Protein AF-0000000084498605 (afdb_homodimer)

Organism: NCBI:txid312540

Sequence (644 aa):
MLLEIKNLKVSYKTVNGKTTVLNNFELNMDRGDSIAIVGESGSGKSTLGGAIARLLPPSGEESGEIILNDQNLLSLTEEQMTKIRGTEVFMIFQNPLNSLNPVKTVGFQLSEAAQIKAQRNGTSVAPEEINKIVVDALKSVRLPDPDQIVKRYPHELSGGQVQRVVIAMALILRPKLLIADEPTTALDVTIQAQVINLLKALNKEYGMGIIFITHDLSLAYVISKKIIVMYAGTIMELNESSDLIKHPDHPYTIGLLKSVPTDYKTNTRLFYIKGSPPSFFNLPKGCRYSPRCDKAFGKCHEFEPSLIDVSNGHKVRCWLFEMLLEIKNLKVSYKTVNGKTTVLNNFELNMDRGDSIAIVGESGSGKSTLGGAIARLLPPSGEESGEIILNDQNLLSLTEEQMTKIRGTEVFMIFQNPLNSLNPVKTVGFQLSEAAQIKAQRNGTSVAPEEINKIVVDALKSVRLPDPDQIVKRYPHELSGGQVQRVVIAMALILRPKLLIADEPTTALDVTIQAQVINLLKALNKEYGMGIIFITHDLSLAYVISKKIIVMYAGTIMELNESSDLIKHPDHPYTIGLLKSVPTDYKTNTRLFYIKGSPPSFFNLPKGCRYSPRCDKAFGKCHEFEPSLIDVSNGHKVRCWLFE

InterPro domains:
  IPR003439 ABC transporter-like, ATP-binding domain [PF00005] (22-185)
  IPR003439 ABC transporter-like, ATP-binding domain [PS50893] (3-257)
  IPR003593 AAA+ ATPase domain [SM00382] (31-234)
  IPR013563 Oligopeptide/dipeptide ABC transporter, C-terminal [PF08352] (236-300)
  IPR013563 Oligopeptide/dipeptide ABC transporter, C-terminal [TIGR01727] (235-320)
  IPR027417 P-loop containing nucleoside triphosphate hydrolase [G3DSA:3.40.50.300] (1-322)
  IPR027417 P-loop containing nucleoside triphosphate hydrolase [SSF52540] (2-254)
  IPR050388 ABC Transporter, Nickel and Peptide Import [PTHR43297] (2-320)

Structure (mmCIF, N/CA/C/O backbone):
data_AF-0000000084498605-model_v1
#
loop_
_entity.id
_entity.type
_entity.pdbx_description
1 polymer 'Peptide ABC transporter ATP-binding protein'
#
loop_
_atom_site.group_PDB
_atom_site.id
_atom_site.type_symbol
_atom_site.label_atom_id
_atom_site.label_alt_id
_atom_site.label_comp_id
_atom_site.label_asym_id
_atom_site.label_entity_id
_atom_site.label_seq_id
_atom_site.pdbx_PDB_ins_code
_atom_site.Cartn_x
_atom_site.Cartn_y
_atom_site.Cartn_z
_atom_site.occupancy
_atom_site.B_iso_or_equiv
_atom_site.auth_seq_id
_atom_site.auth_comp_id
_atom_site.auth_asym_id
_atom_site.auth_atom_id
_atom_site.pdbx_PDB_model_num
ATOM 1 N N . MET A 1 1 ? -3.809 31.984 9.219 1 91.94 1 MET A N 1
ATOM 2 C CA . MET A 1 1 ? -2.73 31.031 9.008 1 91.94 1 MET A CA 1
ATOM 3 C C . MET A 1 1 ? -2.773 29.922 10.062 1 91.94 1 MET A C 1
ATOM 5 O O . MET A 1 1 ? -2.938 30.203 11.258 1 91.94 1 MET A O 1
ATOM 9 N N . LEU A 1 2 ? -2.816 28.75 9.594 1 96.88 2 LEU A N 1
ATOM 10 C CA . LEU A 1 2 ? -2.9 27.609 10.492 1 96.88 2 LEU A CA 1
ATOM 11 C C . LEU A 1 2 ? -1.51 27.125 10.891 1 96.88 2 LEU A C 1
ATOM 13 O O . LEU A 1 2 ? -1.197 27.016 12.078 1 96.88 2 LEU A O 1
ATOM 17 N N . LEU A 1 3 ? -0.644 26.906 9.953 1 98.12 3 LEU A N 1
ATOM 18 C CA . LEU A 1 3 ? 0.695 26.359 10.156 1 98.12 3 LEU A CA 1
ATOM 19 C C . LEU A 1 3 ? 1.732 27.172 9.383 1 98.12 3 LEU A C 1
ATOM 21 O O . LEU A 1 3 ? 1.519 27.5 8.219 1 98.12 3 LEU A O 1
ATOM 25 N N . GLU A 1 4 ? 2.721 27.516 10.078 1 98.25 4 GLU A N 1
ATOM 26 C CA . GLU A 1 4 ? 3.861 28.188 9.445 1 98.25 4 GLU A CA 1
ATOM 27 C C . GLU A 1 4 ? 5.176 27.531 9.883 1 98.25 4 GLU A C 1
ATOM 29 O O . GLU A 1 4 ? 5.492 27.5 11.07 1 98.25 4 GLU A O 1
ATOM 34 N N . ILE A 1 5 ? 5.898 27 8.93 1 97.88 5 ILE A N 1
ATOM 35 C CA . ILE A 1 5 ? 7.207 26.422 9.172 1 97.88 5 ILE A CA 1
ATOM 36 C C . ILE A 1 5 ? 8.297 27.312 8.594 1 97.88 5 ILE A C 1
ATOM 38 O O . ILE A 1 5 ? 8.273 27.641 7.406 1 97.88 5 ILE A O 1
ATOM 42 N N . LYS A 1 6 ? 9.18 27.719 9.484 1 97.06 6 LYS A N 1
ATOM 43 C CA . LYS A 1 6 ? 10.25 28.625 9.086 1 97.06 6 LYS A CA 1
ATOM 44 C C . LYS A 1 6 ? 11.625 28.016 9.352 1 97.06 6 LYS A C 1
ATOM 46 O O . LYS A 1 6 ? 11.953 27.703 10.5 1 97.06 6 LYS A O 1
ATOM 51 N N . ASN A 1 7 ? 12.398 27.875 8.305 1 95.81 7 ASN A N 1
ATOM 52 C CA . ASN A 1 7 ? 13.781 27.438 8.398 1 95.81 7 ASN A CA 1
ATOM 53 C C . ASN A 1 7 ? 13.914 26.172 9.25 1 95.81 7 ASN A C 1
ATOM 55 O O . ASN A 1 7 ? 14.742 26.109 10.164 1 95.81 7 ASN A O 1
ATOM 59 N N . LEU A 1 8 ? 13.055 25.266 9.016 1 97.06 8 LEU A N 1
ATOM 60 C CA . LEU A 1 8 ? 13.078 24.031 9.805 1 97.06 8 LEU A CA 1
ATOM 61 C C . LEU A 1 8 ? 14.258 23.156 9.398 1 97.06 8 LEU A C 1
ATOM 63 O O . LEU A 1 8 ? 14.445 22.875 8.219 1 97.06 8 LEU A O 1
ATOM 67 N N . LYS A 1 9 ? 15.023 22.828 10.344 1 96.5 9 LYS A N 1
ATOM 68 C CA . LYS A 1 9 ? 16.109 21.875 10.188 1 96.5 9 LYS A CA 1
ATOM 69 C C . LYS A 1 9 ? 15.938 20.672 11.117 1 96.5 9 LYS A C 1
ATOM 71 O O . LYS A 1 9 ? 15.586 20.844 12.289 1 96.5 9 LYS A O 1
ATOM 76 N N . VAL A 1 10 ? 15.992 19.5 10.578 1 97.12 10 VAL A N 1
ATOM 77 C CA . VAL A 1 10 ? 15.922 18.281 11.367 1 97.12 10 VAL A CA 1
ATOM 78 C C . VAL A 1 10 ? 17.125 17.391 11.062 1 97.12 10 VAL A C 1
ATOM 80 O O . VAL A 1 10 ? 17.406 17.094 9.906 1 97.12 10 VAL A O 1
ATOM 83 N N . SER A 1 11 ? 17.812 17.047 12.102 1 95.81 11 SER A N 1
ATOM 84 C CA . SER A 1 11 ? 18.984 16.172 11.977 1 95.81 11 SER A CA 1
ATOM 85 C C . SER A 1 11 ? 18.906 15 12.953 1 95.81 11 SER A C 1
ATOM 87 O O . SER A 1 11 ? 18.188 15.07 13.961 1 95.81 11 SER A O 1
ATOM 89 N N . TYR A 1 12 ? 19.531 13.961 12.602 1 93.75 12 TYR A N 1
ATOM 90 C CA . TYR A 1 12 ? 19.609 12.789 13.469 1 93.75 12 TYR A CA 1
ATOM 91 C C . TYR A 1 12 ? 21.047 12.484 13.836 1 93.75 12 TYR A C 1
ATOM 93 O O . TYR A 1 12 ? 21.953 12.586 13 1 93.75 12 TYR A O 1
ATOM 101 N N . LYS A 1 13 ? 21.266 12.172 15.016 1 91.44 13 LYS A N 1
ATOM 102 C CA . LYS A 1 13 ? 22.562 11.695 15.461 1 91.44 13 LYS A CA 1
ATOM 103 C C . LYS A 1 13 ? 22.75 10.211 15.141 1 91.44 13 LYS A C 1
ATOM 105 O O . LYS A 1 13 ? 21.891 9.391 15.492 1 91.44 13 LYS A O 1
ATOM 110 N N . THR A 1 14 ? 23.734 9.898 14.398 1 84.5 14 THR A N 1
ATOM 111 C CA . THR A 1 14 ? 24.047 8.516 14.062 1 84.5 14 THR A CA 1
ATOM 112 C C . THR A 1 14 ? 25.469 8.164 14.461 1 84.5 14 THR A C 1
ATOM 114 O O . THR A 1 14 ? 26.219 9.023 14.93 1 84.5 14 THR A O 1
ATOM 117 N N . VAL A 1 15 ? 25.844 6.836 14.359 1 80.31 15 VAL A N 1
ATOM 118 C CA . VAL A 1 15 ? 27.188 6.371 14.68 1 80.31 15 VAL A CA 1
ATOM 119 C C . VAL A 1 15 ? 28.203 7.039 13.742 1 80.31 15 VAL A C 1
ATOM 121 O O . VAL A 1 15 ? 29.344 7.285 14.133 1 80.31 15 VAL A O 1
ATOM 124 N N . ASN A 1 16 ? 27.734 7.363 12.586 1 81.06 16 ASN A N 1
ATOM 125 C CA . ASN A 1 16 ? 28.609 7.957 11.578 1 81.06 16 ASN A CA 1
ATOM 126 C C . ASN A 1 16 ? 28.578 9.477 11.633 1 81.06 16 ASN A C 1
ATOM 128 O O . ASN A 1 16 ? 29.156 10.148 10.773 1 81.06 16 ASN A O 1
ATOM 132 N N . GLY A 1 17 ? 27.781 9.977 12.633 1 84.5 17 GLY A N 1
ATOM 133 C CA . GLY A 1 17 ? 27.688 11.422 12.773 1 84.5 17 GLY A CA 1
ATOM 134 C C . GLY A 1 17 ? 26.281 11.953 12.609 1 84.5 17 GLY A C 1
ATOM 135 O O . GLY A 1 17 ? 25.312 11.188 12.672 1 84.5 17 GLY A O 1
ATOM 136 N N . LYS A 1 18 ? 26.281 13.273 12.508 1 89.31 18 LYS A N 1
ATOM 137 C CA . LYS A 1 18 ? 25 13.953 12.383 1 89.31 18 LYS A CA 1
ATOM 138 C C . LYS A 1 18 ? 24.562 14.055 10.922 1 89.31 18 LYS A C 1
ATOM 140 O O . LYS A 1 18 ? 25.375 14.383 10.047 1 89.31 18 LYS A O 1
ATOM 145 N N . THR A 1 19 ? 23.391 13.617 10.648 1 91.06 19 THR A N 1
ATOM 146 C CA . THR A 1 19 ? 22.844 13.68 9.297 1 91.06 19 THR A CA 1
ATOM 147 C C . THR A 1 19 ? 21.609 14.586 9.258 1 91.06 19 THR A C 1
ATOM 149 O O . THR A 1 19 ? 20.656 14.367 10 1 91.06 19 THR A O 1
ATOM 152 N N . THR A 1 20 ? 21.656 15.523 8.367 1 93.38 20 THR A N 1
ATOM 153 C CA . THR A 1 20 ? 20.547 16.453 8.242 1 93.38 20 THR A CA 1
ATOM 154 C C . THR A 1 20 ? 19.531 15.977 7.199 1 93.38 20 THR A C 1
ATOM 156 O O . THR A 1 20 ? 19.875 15.805 6.027 1 93.38 20 THR A O 1
ATOM 159 N N . VAL A 1 21 ? 18.344 15.75 7.625 1 94.56 21 VAL A N 1
ATOM 160 C CA . VAL A 1 21 ? 17.297 15.203 6.75 1 94.56 21 VAL A CA 1
ATOM 161 C C . VAL A 1 21 ? 16.484 16.344 6.156 1 94.56 21 VAL A C 1
ATOM 163 O O . VAL A 1 21 ? 16.141 16.328 4.969 1 94.56 21 VAL A O 1
ATOM 166 N N . LEU A 1 22 ? 16.125 17.266 6.965 1 96 22 LEU A N 1
ATOM 167 C CA . LEU A 1 22 ? 15.461 18.484 6.516 1 96 22 LEU A CA 1
ATOM 168 C C . LEU A 1 22 ? 16.344 19.703 6.734 1 96 22 LEU A C 1
ATOM 170 O O . LEU A 1 22 ? 16.875 19.906 7.832 1 96 22 LEU A O 1
ATOM 174 N N . ASN A 1 23 ? 16.5 20.438 5.66 1 92.12 23 ASN A N 1
ATOM 175 C CA . ASN A 1 23 ? 17.344 21.625 5.734 1 92.12 23 ASN A CA 1
ATOM 176 C C . ASN A 1 23 ? 16.625 22.859 5.199 1 92.12 23 ASN A C 1
ATOM 178 O O . ASN A 1 23 ? 16.391 22.984 3.996 1 92.12 23 ASN A O 1
ATOM 182 N N . ASN A 1 24 ? 16.281 23.781 6.125 1 92.19 24 ASN A N 1
ATOM 183 C CA . ASN A 1 24 ? 15.609 25.047 5.82 1 92.19 24 ASN A CA 1
ATOM 184 C C . ASN A 1 24 ? 14.273 24.812 5.121 1 92.19 24 ASN A C 1
ATOM 186 O O . ASN A 1 24 ? 14.016 25.375 4.059 1 92.19 24 ASN A O 1
ATOM 190 N N . PHE A 1 25 ? 13.578 23.906 5.699 1 95.56 25 PHE A N 1
ATOM 191 C CA . PHE A 1 25 ? 12.266 23.578 5.156 1 95.56 25 PHE A CA 1
ATOM 192 C C . PHE A 1 25 ? 11.242 24.656 5.539 1 95.56 25 PHE A C 1
ATOM 194 O O . PHE A 1 25 ? 11.203 25.094 6.688 1 95.56 25 PHE A O 1
ATOM 201 N N . GLU A 1 26 ? 10.453 25.109 4.531 1 95.56 26 GLU A N 1
ATOM 202 C CA . GLU A 1 26 ? 9.438 26.125 4.742 1 95.56 26 GLU A CA 1
ATOM 203 C C . GLU A 1 26 ? 8.078 25.688 4.203 1 95.56 26 GLU A C 1
ATOM 205 O O . GLU A 1 26 ? 8.008 25.031 3.162 1 95.56 26 GLU A O 1
ATOM 210 N N . LEU A 1 27 ? 7.082 26 4.961 1 95.44 27 LEU A N 1
ATOM 211 C CA . LEU A 1 27 ? 5.723 25.656 4.547 1 95.44 27 LEU A CA 1
ATOM 212 C C . LEU A 1 27 ? 4.703 26.547 5.25 1 95.44 27 LEU A C 1
ATOM 214 O O . LEU A 1 27 ? 4.828 26.812 6.445 1 95.44 27 LEU A O 1
ATOM 218 N N . ASN A 1 28 ? 3.756 27.031 4.516 1 95.62 28 ASN A N 1
ATOM 219 C CA . ASN A 1 28 ? 2.617 27.766 5.059 1 95.62 28 ASN A CA 1
ATOM 220 C C . ASN A 1 28 ? 1.295 27.094 4.699 1 95.62 28 ASN A C 1
ATOM 222 O O . ASN A 1 28 ? 1.126 26.609 3.578 1 95.62 28 ASN A O 1
ATOM 226 N N . MET A 1 29 ? 0.506 27 5.645 1 96.75 29 MET A N 1
ATOM 227 C CA . MET A 1 29 ? -0.825 26.438 5.438 1 96.75 29 MET A CA 1
ATOM 228 C C . MET A 1 29 ? -1.884 27.266 6.152 1 96.75 29 MET A C 1
ATOM 230 O O . MET A 1 29 ? -1.697 27.656 7.309 1 96.75 29 MET A O 1
ATOM 234 N N . ASP A 1 30 ? -2.951 27.547 5.441 1 96.75 30 ASP A N 1
ATOM 235 C CA . ASP A 1 30 ? -4.109 28.188 6.062 1 96.75 30 ASP A CA 1
ATOM 236 C C . ASP A 1 30 ? -5.109 27.141 6.559 1 96.75 30 ASP A C 1
ATOM 238 O O . ASP A 1 30 ? -4.969 25.953 6.273 1 96.75 30 ASP A O 1
ATOM 242 N N . ARG A 1 31 ? -6.031 27.688 7.336 1 95.62 31 ARG A N 1
ATOM 243 C CA . ARG A 1 31 ? -7.121 26.812 7.75 1 95.62 31 ARG A CA 1
ATOM 244 C C . ARG A 1 31 ? -7.871 26.25 6.539 1 95.62 31 ARG A C 1
ATOM 246 O O . ARG A 1 31 ? -8.117 26.984 5.57 1 95.62 31 ARG A O 1
ATOM 253 N N . GLY A 1 32 ? -8.094 24.953 6.59 1 95.94 32 GLY A N 1
ATOM 254 C CA . GLY A 1 32 ? -8.844 24.328 5.512 1 95.94 32 GLY A CA 1
ATOM 255 C C . GLY A 1 32 ? -7.969 23.906 4.344 1 95.94 32 GLY A C 1
ATOM 256 O O . GLY A 1 32 ? -8.453 23.312 3.383 1 95.94 32 GLY A O 1
ATOM 257 N N . ASP A 1 33 ? -6.711 24.203 4.434 1 97.06 33 ASP A N 1
ATOM 258 C CA . ASP A 1 33 ? -5.809 23.75 3.381 1 97.06 33 ASP A CA 1
ATOM 259 C C . ASP A 1 33 ? -5.598 22.234 3.447 1 97.06 33 ASP A C 1
ATOM 261 O O . ASP A 1 33 ? -5.617 21.641 4.531 1 97.06 33 ASP A O 1
ATOM 265 N N . SER A 1 34 ? -5.492 21.656 2.332 1 97.31 34 SER A N 1
ATOM 266 C CA . SER A 1 34 ? -5.047 20.266 2.195 1 97.31 34 SER A CA 1
ATOM 267 C C . SER A 1 34 ? -3.834 20.172 1.275 1 97.31 34 SER A C 1
ATOM 269 O O . SER A 1 34 ? -3.906 20.531 0.101 1 97.31 34 SER A O 1
ATOM 271 N N . ILE A 1 35 ? -2.746 19.703 1.853 1 98.06 35 ILE A N 1
ATOM 272 C CA . ILE A 1 35 ? -1.496 19.594 1.109 1 98.06 35 ILE A CA 1
ATOM 273 C C . ILE A 1 35 ? -1.008 18.156 1.12 1 98.06 35 ILE A C 1
ATOM 275 O O . ILE A 1 35 ? -0.938 17.516 2.178 1 98.06 35 ILE A O 1
ATOM 279 N N . ALA A 1 36 ? -0.77 17.641 -0.052 1 98.06 36 ALA A N 1
ATOM 280 C CA . ALA A 1 36 ? -0.153 16.312 -0.143 1 98.06 36 ALA A CA 1
ATOM 281 C C . ALA A 1 36 ? 1.358 16.422 -0.315 1 98.06 36 ALA A C 1
ATOM 283 O O . ALA A 1 36 ? 1.847 17.312 -1.015 1 98.06 36 ALA A O 1
ATOM 284 N N . ILE A 1 37 ? 2.029 15.602 0.354 1 98.12 37 ILE A N 1
ATOM 285 C CA . ILE A 1 37 ? 3.477 15.484 0.211 1 98.12 37 ILE A CA 1
ATOM 286 C C . ILE A 1 37 ? 3.828 14.133 -0.404 1 98.12 37 ILE A C 1
ATOM 288 O O . ILE A 1 37 ? 3.494 13.078 0.155 1 98.12 37 ILE A O 1
ATOM 292 N N . VAL A 1 38 ? 4.465 14.172 -1.561 1 97.12 38 VAL A N 1
ATOM 293 C CA . VAL A 1 38 ? 4.809 12.945 -2.275 1 97.12 38 VAL A CA 1
ATOM 294 C C . VAL A 1 38 ? 6.316 12.883 -2.51 1 97.12 38 VAL A C 1
ATOM 296 O O . VAL A 1 38 ? 6.996 13.914 -2.482 1 97.12 38 VAL A O 1
ATOM 299 N N . GLY A 1 39 ? 6.801 11.688 -2.725 1 94.25 39 GLY A N 1
ATOM 300 C CA . GLY A 1 39 ? 8.211 11.422 -2.957 1 94.25 39 GLY A CA 1
ATOM 301 C C . GLY A 1 39 ? 8.602 9.984 -2.66 1 94.25 39 GLY A C 1
ATOM 302 O O . GLY A 1 39 ? 7.824 9.234 -2.064 1 94.25 39 GLY A O 1
ATOM 303 N N . GLU A 1 40 ? 9.773 9.648 -3.049 1 91.06 40 GLU A N 1
ATOM 304 C CA . GLU A 1 40 ? 10.273 8.297 -2.807 1 91.06 40 GLU A CA 1
ATOM 305 C C . GLU A 1 40 ? 10.539 8.07 -1.321 1 91.06 40 GLU A C 1
ATOM 307 O O . GLU A 1 40 ? 10.594 9.016 -0.54 1 91.06 40 GLU A O 1
ATOM 312 N N . SER A 1 41 ? 10.594 6.816 -0.994 1 87.44 41 SER A N 1
ATOM 313 C CA . SER A 1 41 ? 10.938 6.48 0.384 1 87.44 41 SER A CA 1
ATOM 314 C C . SER A 1 41 ? 12.281 7.09 0.784 1 87.44 41 SER A C 1
ATOM 316 O O . SER A 1 41 ? 13.227 7.082 -0.001 1 87.44 41 SER A O 1
ATOM 318 N N . GLY A 1 42 ? 12.328 7.645 1.929 1 86.12 42 GLY A N 1
ATOM 319 C CA . GLY A 1 42 ? 13.562 8.25 2.412 1 86.12 42 GLY A CA 1
ATOM 320 C C . GLY A 1 42 ? 13.695 9.711 2.037 1 86.12 42 GLY A C 1
ATOM 321 O O . GLY A 1 42 ? 14.75 10.32 2.246 1 86.12 42 GLY A O 1
ATOM 322 N N . SER A 1 43 ? 12.648 10.266 1.545 1 92.38 43 SER A N 1
ATOM 323 C CA . SER A 1 43 ? 12.742 11.648 1.09 1 92.38 43 SER A CA 1
ATOM 324 C C . SER A 1 43 ? 12.539 12.625 2.242 1 92.38 43 SER A C 1
ATOM 326 O O . SER A 1 43 ? 12.688 13.836 2.07 1 92.38 43 SER A O 1
ATOM 328 N N . GLY A 1 44 ? 12.148 12.172 3.398 1 93.75 44 GLY A N 1
ATOM 329 C CA . GLY A 1 44 ? 12.031 13.031 4.566 1 93.75 44 GLY A CA 1
ATOM 330 C C . GLY A 1 44 ? 10.594 13.344 4.934 1 93.75 44 GLY A C 1
ATOM 331 O O . GLY A 1 44 ? 10.336 14.109 5.867 1 93.75 44 GLY A O 1
ATOM 332 N N . LYS A 1 45 ? 9.641 12.75 4.273 1 95.62 45 LYS A N 1
ATOM 333 C CA . LYS A 1 45 ? 8.227 13.062 4.457 1 95.62 45 LYS A CA 1
ATOM 334 C C . LYS A 1 45 ? 7.781 12.758 5.883 1 95.62 45 LYS A C 1
ATOM 336 O O . LYS A 1 45 ? 7.16 13.594 6.539 1 95.62 45 LYS A O 1
ATOM 341 N N . SER A 1 46 ? 8.125 11.539 6.367 1 94.25 46 SER A N 1
ATOM 342 C CA . SER A 1 46 ? 7.73 11.141 7.715 1 94.25 46 SER A CA 1
ATOM 343 C C . SER A 1 46 ? 8.438 11.977 8.773 1 94.25 46 SER A C 1
ATOM 345 O O . SER A 1 46 ? 7.859 12.273 9.82 1 94.25 46 SER A O 1
ATOM 347 N N . THR A 1 47 ? 9.688 12.336 8.484 1 95.88 47 THR A N 1
ATOM 348 C CA . THR A 1 47 ? 10.438 13.203 9.383 1 95.88 47 THR A CA 1
ATOM 349 C C . THR A 1 47 ? 9.727 14.539 9.562 1 95.88 47 THR A C 1
ATOM 351 O O . THR A 1 47 ? 9.625 15.055 10.68 1 95.88 47 THR A O 1
ATOM 354 N N . LEU A 1 48 ? 9.227 15.055 8.453 1 97 48 LEU A N 1
ATOM 355 C CA . LEU A 1 48 ? 8.492 16.312 8.516 1 97 48 LEU A CA 1
ATOM 356 C C . LEU A 1 48 ? 7.262 16.172 9.406 1 97 48 LEU A C 1
ATOM 358 O O . LEU A 1 48 ? 7.043 17 10.289 1 97 48 LEU A O 1
ATOM 362 N N . GLY A 1 49 ? 6.453 15.156 9.188 1 96.44 49 GLY A N 1
ATOM 363 C CA . GLY A 1 49 ? 5.293 14.922 10.039 1 96.44 49 GLY A CA 1
ATOM 364 C C . GLY A 1 49 ? 5.641 14.781 11.508 1 96.44 49 GLY A C 1
ATOM 365 O O . GLY A 1 49 ? 5.008 15.406 12.359 1 96.44 49 GLY A O 1
ATOM 366 N N . GLY A 1 50 ? 6.656 14.031 11.766 1 96.38 50 GLY A N 1
ATOM 367 C CA . GLY A 1 50 ? 7.117 13.852 13.133 1 96.38 50 GLY A CA 1
ATOM 368 C C . GLY A 1 50 ? 7.578 15.141 13.781 1 96.38 50 GLY A C 1
ATOM 369 O O . GLY A 1 50 ? 7.352 15.359 14.977 1 96.38 50 GLY A O 1
ATOM 370 N N . ALA A 1 51 ? 8.234 15.953 13.008 1 97.25 51 ALA A N 1
ATOM 371 C CA . ALA A 1 51 ? 8.719 17.234 13.523 1 97.25 51 ALA A CA 1
ATOM 372 C C . ALA A 1 51 ? 7.551 18.125 13.93 1 97.25 51 ALA A C 1
ATOM 374 O O . ALA A 1 51 ? 7.566 18.734 15.008 1 97.25 51 ALA A O 1
ATOM 375 N N . ILE A 1 52 ? 6.547 18.156 13.062 1 97.31 52 ILE A N 1
ATOM 376 C CA . ILE A 1 52 ? 5.391 19.016 13.32 1 97.31 52 ILE A CA 1
ATOM 377 C C . ILE A 1 52 ? 4.672 18.547 14.586 1 97.31 52 ILE A C 1
ATOM 379 O O . ILE A 1 52 ? 4.305 19.359 15.438 1 97.31 52 ILE A O 1
ATOM 383 N N . ALA A 1 53 ? 4.527 17.25 14.734 1 96.44 53 ALA A N 1
ATOM 384 C CA . ALA A 1 53 ? 3.816 16.688 15.883 1 96.44 53 ALA A CA 1
ATOM 385 C C . ALA A 1 53 ? 4.727 16.594 17.109 1 96.44 53 ALA A C 1
ATOM 387 O O . ALA A 1 53 ? 4.277 16.234 18.188 1 96.44 53 ALA A O 1
ATOM 388 N N . ARG A 1 54 ? 6.012 16.938 16.969 1 96.38 54 ARG A N 1
ATOM 389 C CA . ARG A 1 54 ? 7.008 16.812 18.031 1 96.38 54 ARG A CA 1
ATOM 390 C C . ARG A 1 54 ? 7.094 15.391 18.547 1 96.38 54 ARG A C 1
ATOM 392 O O . ARG A 1 54 ? 7.027 15.156 19.766 1 96.38 54 ARG A O 1
ATOM 399 N N . LEU A 1 55 ? 7.199 14.445 17.562 1 94.5 55 LEU A N 1
ATOM 400 C CA . LEU A 1 55 ? 7.277 13.031 17.906 1 94.5 55 LEU A CA 1
ATOM 401 C C . LEU A 1 55 ? 8.477 12.375 17.234 1 94.5 55 LEU A C 1
ATOM 403 O O . LEU A 1 55 ? 8.406 11.203 16.844 1 94.5 55 LEU A O 1
ATOM 407 N N . LEU A 1 56 ? 9.508 13.094 17.031 1 93.5 56 LEU A N 1
ATOM 408 C CA . LEU A 1 56 ? 10.75 12.531 16.5 1 93.5 56 LEU A CA 1
ATOM 409 C C . LEU A 1 56 ? 11.414 11.617 17.531 1 93.5 56 LEU A C 1
ATOM 411 O O . LEU A 1 56 ? 11.242 11.805 18.734 1 93.5 56 LEU A O 1
ATOM 415 N N . PRO A 1 57 ? 12.141 10.711 17.031 1 91.12 57 PRO A N 1
ATOM 416 C CA . PRO A 1 57 ? 12.898 9.898 17.984 1 91.12 57 PRO A CA 1
ATOM 417 C C . PRO A 1 57 ? 13.93 10.711 18.766 1 91.12 57 PRO A C 1
ATOM 419 O O . PRO A 1 57 ? 14.258 11.836 18.391 1 91.12 57 PRO A O 1
ATOM 422 N N . PRO A 1 58 ? 14.406 10.102 19.812 1 90.38 58 PRO A N 1
ATOM 423 C CA . PRO A 1 58 ? 15.352 10.82 20.672 1 90.38 58 PRO A CA 1
ATOM 424 C C . PRO A 1 58 ? 16.594 11.281 19.922 1 90.38 58 PRO A C 1
ATOM 426 O O . PRO A 1 58 ? 17.234 12.258 20.328 1 90.38 58 PRO A O 1
ATOM 429 N N . SER A 1 59 ? 16.953 10.641 18.906 1 91.5 59 SER A N 1
ATOM 430 C CA . SER A 1 59 ? 18.141 11.008 18.141 1 91.5 59 SER A CA 1
ATOM 431 C C . SER A 1 59 ? 17.891 12.234 17.266 1 91.5 59 SER A C 1
ATOM 433 O O . SER A 1 59 ? 18.828 12.828 16.719 1 91.5 59 SER A O 1
ATOM 435 N N . GLY A 1 60 ? 16.688 12.578 17.188 1 93.81 60 GLY A N 1
ATOM 436 C CA . GLY A 1 60 ? 16.328 13.688 16.328 1 93.81 60 GLY A CA 1
ATOM 437 C C . GLY A 1 60 ? 16.5 15.047 16.984 1 93.81 60 GLY A C 1
ATOM 438 O O . GLY A 1 60 ? 16.219 15.195 18.188 1 93.81 60 GLY A O 1
ATOM 439 N N . GLU A 1 61 ? 17.047 15.961 16.219 1 94.12 61 GLU A N 1
ATOM 440 C CA . GLU A 1 61 ? 17.203 17.344 16.625 1 94.12 61 GLU A CA 1
ATOM 441 C C . GLU A 1 61 ? 16.516 18.297 15.648 1 94.12 61 GLU A C 1
ATOM 443 O O . GLU A 1 61 ? 16.641 18.141 14.438 1 94.12 61 GLU A O 1
ATOM 448 N N . GLU A 1 62 ? 15.805 19.203 16.266 1 95.31 62 GLU A N 1
ATOM 449 C CA . GLU A 1 62 ? 15.062 20.156 15.453 1 95.31 62 GLU A CA 1
ATOM 450 C C . GLU A 1 62 ? 15.508 21.578 15.742 1 95.31 62 GLU A C 1
ATOM 452 O O . GLU A 1 62 ? 15.828 21.922 16.875 1 95.31 62 GLU A O 1
ATOM 457 N N . SER A 1 63 ? 15.57 22.359 14.734 1 96 63 SER A N 1
ATOM 458 C CA . SER A 1 63 ? 15.75 23.797 14.867 1 96 63 SER A CA 1
ATOM 459 C C . SER A 1 63 ? 14.875 24.562 13.875 1 96 63 SER A C 1
ATOM 461 O O . SER A 1 63 ? 14.297 23.969 12.969 1 96 63 SER A O 1
ATOM 463 N N . GLY A 1 64 ? 14.742 25.875 14.055 1 97.38 64 GLY A N 1
ATOM 464 C CA . GLY A 1 64 ? 13.789 26.688 13.32 1 97.38 64 GLY A CA 1
ATOM 465 C C . GLY A 1 64 ? 12.5 26.938 14.086 1 97.38 64 GLY A C 1
ATOM 466 O O . GLY A 1 64 ? 12.523 27.094 15.305 1 97.38 64 GLY A O 1
ATOM 467 N N . GLU A 1 65 ? 11.398 27.109 13.273 1 98.06 65 GLU A N 1
ATOM 468 C CA . GLU A 1 65 ? 10.117 27.359 13.93 1 98.06 65 GLU A CA 1
ATOM 469 C C . GLU A 1 65 ? 8.992 26.578 13.258 1 98.06 65 GLU A C 1
ATOM 471 O O . GLU A 1 65 ? 8.969 26.438 12.031 1 98.06 65 GLU A O 1
ATOM 476 N N . ILE A 1 66 ? 8.227 26.031 14.047 1 98.31 66 ILE A N 1
ATOM 477 C CA . ILE A 1 66 ? 6.949 25.453 13.633 1 98.31 66 ILE A CA 1
ATOM 478 C C . ILE A 1 66 ? 5.809 26.141 14.391 1 98.31 66 ILE A C 1
ATOM 480 O O . ILE A 1 66 ? 5.562 25.828 15.562 1 98.31 66 ILE A O 1
ATOM 484 N N . ILE A 1 67 ? 5.148 27.016 13.688 1 98.44 67 ILE A N 1
ATOM 485 C CA . ILE A 1 67 ? 4.121 27.828 14.328 1 98.44 67 ILE A CA 1
ATOM 486 C C . ILE A 1 67 ? 2.738 27.297 13.969 1 98.44 67 ILE A C 1
ATOM 488 O O . ILE A 1 67 ? 2.354 27.297 12.797 1 98.44 67 ILE A O 1
ATOM 492 N N . LEU A 1 68 ? 2.062 26.812 14.93 1 97.81 68 LEU A N 1
ATOM 493 C CA . LEU A 1 68 ? 0.686 26.359 14.789 1 97.81 68 LEU A CA 1
ATOM 494 C C . LEU A 1 68 ? -0.267 27.234 15.594 1 97.81 68 LEU A C 1
ATOM 496 O O . LEU A 1 68 ? -0.104 27.391 16.797 1 97.81 68 LEU A O 1
ATOM 500 N N . ASN A 1 69 ? -1.232 27.844 14.945 1 94.81 69 ASN A N 1
ATOM 501 C CA . ASN A 1 69 ? -2.152 28.766 15.609 1 94.81 69 ASN A CA 1
ATOM 502 C C . ASN A 1 69 ? -1.404 29.797 16.438 1 94.81 69 ASN A C 1
ATOM 504 O O . ASN A 1 69 ? -1.688 29.969 17.625 1 94.81 69 ASN A O 1
ATOM 508 N N . ASP A 1 70 ? -0.368 30.328 15.883 1 94.06 70 ASP A N 1
ATOM 509 C CA . ASP A 1 70 ? 0.402 31.453 16.406 1 94.06 70 ASP A CA 1
ATOM 510 C C . ASP A 1 70 ? 1.266 31.016 17.594 1 94.06 70 ASP A C 1
ATOM 512 O O . ASP A 1 70 ? 1.727 31.859 18.375 1 94.06 70 ASP A O 1
ATOM 516 N N . GLN A 1 71 ? 1.407 29.766 17.75 1 96 71 GLN A N 1
ATOM 517 C CA . GLN A 1 71 ? 2.285 29.25 18.797 1 96 71 GLN A CA 1
ATOM 518 C C . GLN A 1 71 ? 3.422 28.422 18.203 1 96 71 GLN A C 1
ATOM 520 O O . GLN A 1 71 ? 3.184 27.516 17.391 1 96 71 GLN A O 1
ATOM 525 N N . ASN A 1 72 ? 4.602 28.766 18.625 1 97.81 72 ASN A N 1
ATOM 526 C CA . ASN A 1 72 ? 5.754 27.984 18.172 1 97.81 72 ASN A CA 1
ATOM 527 C C . ASN A 1 72 ? 5.859 26.656 18.922 1 97.81 72 ASN A C 1
ATOM 529 O O . ASN A 1 72 ? 6.195 26.625 20.109 1 97.81 72 ASN A O 1
ATOM 533 N N . LEU A 1 73 ? 5.684 25.562 18.25 1 97.75 73 LEU A N 1
ATOM 534 C CA . LEU A 1 73 ? 5.621 24.234 18.844 1 97.75 73 LEU A CA 1
ATOM 535 C C . LEU A 1 73 ? 6.977 23.828 19.406 1 97.75 73 LEU A C 1
ATOM 537 O O . LEU A 1 73 ? 7.043 23.094 20.406 1 97.75 73 LEU A O 1
ATOM 541 N N . LEU A 1 74 ? 8.023 24.281 18.781 1 96.81 74 LEU A N 1
ATOM 542 C CA . LEU A 1 74 ? 9.359 23.844 19.188 1 96.81 74 LEU A CA 1
ATOM 543 C C . LEU A 1 74 ? 9.75 24.484 20.516 1 96.81 74 LEU A C 1
ATOM 545 O O . LEU A 1 74 ? 10.695 24.031 21.172 1 96.81 74 LEU A O 1
ATOM 549 N N . SER A 1 75 ? 9.055 25.531 20.922 1 96.31 75 SER A N 1
ATOM 550 C CA . SER A 1 75 ? 9.359 26.234 22.156 1 96.31 75 SER A CA 1
ATOM 551 C C . SER A 1 75 ? 8.539 25.703 23.328 1 96.31 75 SER A C 1
ATOM 553 O O . SER A 1 75 ? 8.766 26.078 24.484 1 96.31 75 SER A O 1
ATOM 555 N N . LEU A 1 76 ? 7.645 24.859 23.031 1 96.44 76 LEU A N 1
ATOM 556 C CA . LEU A 1 76 ? 6.723 24.391 24.062 1 96.44 76 LEU A CA 1
ATOM 557 C C . LEU A 1 76 ? 7.355 23.266 24.891 1 96.44 76 LEU A C 1
ATOM 559 O O . LEU A 1 76 ? 8.133 22.469 24.359 1 96.44 76 LEU A O 1
ATOM 563 N N . THR A 1 77 ? 6.945 23.219 26.172 1 96.62 77 THR A N 1
ATOM 564 C CA . THR A 1 77 ? 7.285 22.078 27.016 1 96.62 77 THR A CA 1
ATOM 565 C C . THR A 1 77 ? 6.441 20.859 26.641 1 96.62 77 THR A C 1
ATOM 567 O O . THR A 1 77 ? 5.457 20.984 25.906 1 96.62 77 THR A O 1
ATOM 570 N N . GLU A 1 78 ? 6.871 19.734 27.109 1 96.06 78 GLU A N 1
ATOM 571 C CA . GLU A 1 78 ? 6.109 18.516 26.844 1 96.06 78 GLU A CA 1
ATOM 572 C C . GLU A 1 78 ? 4.695 18.609 27.406 1 96.06 78 GLU A C 1
ATOM 574 O O . GLU A 1 78 ? 3.742 18.125 26.797 1 96.06 78 GLU A O 1
ATOM 579 N N . GLU A 1 79 ? 4.57 19.234 28.516 1 96.31 79 GLU A N 1
ATOM 580 C CA . GLU A 1 79 ? 3.26 19.406 29.125 1 96.31 79 GLU A CA 1
ATOM 581 C C . GLU A 1 79 ? 2.35 20.266 28.234 1 96.31 79 GLU A C 1
ATOM 583 O O . GLU A 1 79 ? 1.177 19.938 28.047 1 96.31 79 GLU A O 1
ATOM 588 N N . GLN A 1 80 ? 2.91 21.297 27.719 1 96 80 GLN A N 1
ATOM 589 C CA . GLN A 1 80 ? 2.156 22.156 26.828 1 96 80 GLN A CA 1
ATOM 590 C C . GLN A 1 80 ? 1.801 21.438 25.531 1 96 80 GLN A C 1
ATOM 592 O O . GLN A 1 80 ? 0.678 21.547 25.031 1 96 80 GLN A O 1
ATOM 597 N N . MET A 1 81 ? 2.768 20.672 25.031 1 96.5 81 MET A N 1
ATOM 598 C CA . MET A 1 81 ? 2.564 19.938 23.781 1 96.5 81 MET A CA 1
ATOM 599 C C . MET A 1 81 ? 1.465 18.891 23.938 1 96.5 81 MET A C 1
ATOM 601 O O . MET A 1 81 ? 0.709 18.641 23 1 96.5 81 MET A O 1
ATOM 605 N N . THR A 1 82 ? 1.35 18.312 25.094 1 95 82 THR A N 1
ATOM 606 C CA . THR A 1 82 ? 0.341 17.297 25.375 1 95 82 THR A CA 1
ATOM 607 C C . THR A 1 82 ? -1.064 17.875 25.234 1 95 82 THR A C 1
ATOM 609 O O . THR A 1 82 ? -1.99 17.188 24.812 1 95 82 THR A O 1
ATOM 612 N N . LYS A 1 83 ? -1.146 19.141 25.516 1 93.94 83 LYS A N 1
ATOM 613 C CA . LYS A 1 83 ? -2.443 19.812 25.453 1 93.94 83 LYS A CA 1
ATOM 614 C C . LYS A 1 83 ? -2.811 20.141 24 1 93.94 83 LYS A C 1
ATOM 616 O O . LYS A 1 83 ? -3.982 20.375 23.688 1 93.94 83 LYS A O 1
ATOM 621 N N . ILE A 1 84 ? -1.795 20.172 23.156 1 94.94 84 ILE A N 1
ATOM 622 C CA . ILE A 1 84 ? -1.967 20.516 21.75 1 94.94 84 ILE A CA 1
ATOM 623 C C . ILE A 1 84 ? -2.219 19.25 20.938 1 94.94 84 ILE A C 1
ATOM 625 O O . ILE A 1 84 ? -3.037 19.266 20.016 1 94.94 84 ILE A O 1
ATOM 629 N N . ARG A 1 85 ? -1.57 18.188 21.297 1 95.88 85 ARG A N 1
ATOM 630 C CA . ARG A 1 85 ? -1.72 16.922 20.578 1 95.88 85 ARG A CA 1
ATOM 631 C C . ARG A 1 85 ? -3.129 16.375 20.75 1 95.88 85 ARG A C 1
ATOM 633 O O . ARG A 1 85 ? -3.711 16.453 21.828 1 95.88 85 ARG A O 1
ATOM 640 N N . GLY A 1 86 ? -3.664 15.914 19.641 1 94.44 86 GLY A N 1
ATOM 641 C CA . GLY A 1 86 ? -5.008 15.359 19.641 1 94.44 86 GLY A CA 1
ATOM 642 C C . GLY A 1 86 ? -6.027 16.266 18.969 1 94.44 86 GLY A C 1
ATOM 643 O O . GLY A 1 86 ? -6.496 15.984 17.875 1 94.44 86 GLY A O 1
ATOM 644 N N . THR A 1 87 ? -6.246 17.484 19.578 1 94.69 87 THR A N 1
ATOM 645 C CA . THR A 1 87 ? -7.32 18.344 19.094 1 94.69 87 THR A CA 1
ATOM 646 C C . THR A 1 87 ? -6.766 19.453 18.203 1 94.69 87 THR A C 1
ATOM 648 O O . THR A 1 87 ? -7.457 19.938 17.312 1 94.69 87 THR A O 1
ATOM 651 N N . GLU A 1 88 ? -5.566 19.922 18.484 1 96.38 88 GLU A N 1
ATOM 652 C CA . GLU A 1 88 ? -4.957 20.922 17.609 1 96.38 88 GLU A CA 1
ATOM 653 C C . GLU A 1 88 ? -4.195 20.25 16.469 1 96.38 88 GLU A C 1
ATOM 655 O O . GLU A 1 88 ? -4.293 20.672 15.312 1 96.38 88 GLU A O 1
ATOM 660 N N . VAL A 1 89 ? -3.404 19.297 16.859 1 97.5 89 VAL A N 1
ATOM 661 C CA . VAL A 1 89 ? -2.67 18.516 15.852 1 97.5 89 VAL A CA 1
ATOM 662 C C . VAL A 1 89 ? -2.777 17.031 16.172 1 97.5 89 VAL A C 1
ATOM 664 O O . VAL A 1 89 ? -2.713 16.625 17.328 1 97.5 89 VAL A O 1
ATOM 667 N N . PHE A 1 90 ? -3.1 16.25 15.188 1 97.06 90 PHE A N 1
ATOM 668 C CA . PHE A 1 90 ? -3.145 14.805 15.305 1 97.06 90 PHE A CA 1
ATOM 669 C C . PHE A 1 90 ? -2.406 14.141 14.148 1 97.06 90 PHE A C 1
ATOM 671 O O . PHE A 1 90 ? -2.533 14.57 13 1 97.06 90 PHE A O 1
ATOM 678 N N . MET A 1 91 ? -1.625 13.125 14.477 1 96.38 91 MET A N 1
ATOM 679 C CA . MET A 1 91 ? -0.837 12.453 13.445 1 96.38 91 MET A CA 1
ATOM 680 C C . MET A 1 91 ? -1.224 10.984 13.336 1 96.38 91 MET A C 1
ATOM 682 O O . MET A 1 91 ? -1.335 10.289 14.352 1 96.38 91 MET A O 1
ATOM 686 N N . ILE A 1 92 ? -1.553 10.594 12.156 1 95.19 92 ILE A N 1
ATOM 687 C CA . ILE A 1 92 ? -1.67 9.18 11.812 1 95.19 92 ILE A CA 1
ATOM 688 C C . ILE A 1 92 ? -0.337 8.672 11.273 1 95.19 92 ILE A C 1
ATOM 690 O O . ILE A 1 92 ? 0.128 9.117 10.219 1 95.19 92 ILE A O 1
ATOM 694 N N . PHE A 1 93 ? 0.21 7.695 11.977 1 92.69 93 PHE A N 1
ATOM 695 C CA . PHE A 1 93 ? 1.524 7.18 11.609 1 92.69 93 PHE A CA 1
ATOM 696 C C . PHE A 1 93 ? 1.408 6.145 10.5 1 92.69 93 PHE A C 1
ATOM 698 O O . PHE A 1 93 ? 0.328 5.598 10.266 1 92.69 93 PHE A O 1
ATOM 705 N N . GLN A 1 94 ? 2.523 5.945 9.852 1 85.31 94 GLN A N 1
ATOM 706 C CA . GLN A 1 94 ? 2.594 4.926 8.805 1 85.31 94 GLN A CA 1
ATOM 707 C C . GLN A 1 94 ? 2.225 3.551 9.352 1 85.31 94 GLN A C 1
ATOM 709 O O . GLN A 1 94 ? 1.495 2.793 8.711 1 85.31 94 GLN A O 1
ATOM 714 N N . ASN A 1 95 ? 2.771 3.289 10.484 1 84.56 95 ASN A N 1
ATOM 715 C CA . ASN A 1 95 ? 2.34 2.105 11.219 1 84.56 95 ASN A CA 1
ATOM 716 C C . ASN A 1 95 ? 1.264 2.445 12.242 1 84.56 95 ASN A C 1
ATOM 718 O O . ASN A 1 95 ? 1.553 3.064 13.266 1 84.56 95 ASN A O 1
ATOM 722 N N . PRO A 1 96 ? 0.125 1.952 12.047 1 86.06 96 PRO A N 1
ATOM 723 C CA . PRO A 1 96 ? -0.992 2.387 12.883 1 86.06 96 PRO A CA 1
ATOM 724 C C . PRO A 1 96 ? -0.861 1.913 14.328 1 86.06 96 PRO A C 1
ATOM 726 O O . PRO A 1 96 ? -1.408 2.541 15.242 1 86.06 96 PRO A O 1
ATOM 729 N N . LEU A 1 97 ? -0.136 0.846 14.492 1 84.69 97 LEU A N 1
ATOM 730 C CA . LEU A 1 97 ? 0.016 0.328 15.852 1 84.69 97 LEU A CA 1
ATOM 731 C C . LEU A 1 97 ? 0.762 1.324 16.734 1 84.69 97 LEU A C 1
ATOM 733 O O . LEU A 1 97 ? 0.613 1.311 17.953 1 84.69 97 LEU A O 1
ATOM 737 N N . ASN A 1 98 ? 1.436 2.217 16.156 1 84.5 98 ASN A N 1
ATOM 738 C CA . ASN A 1 98 ? 2.168 3.238 16.891 1 84.5 98 ASN A CA 1
ATOM 739 C C . ASN A 1 98 ? 1.229 4.281 17.484 1 84.5 98 ASN A C 1
ATOM 741 O O . ASN A 1 98 ? 1.625 5.051 18.359 1 84.5 98 ASN A O 1
ATOM 745 N N . SER A 1 99 ? 0.067 4.25 17.062 1 89.25 99 SER A N 1
ATOM 746 C CA . SER A 1 99 ? -0.876 5.277 17.484 1 89.25 99 SER A CA 1
ATOM 747 C C . SER A 1 99 ? -1.761 4.785 18.625 1 89.25 99 SER A C 1
ATOM 749 O O . SER A 1 99 ? -2.479 5.57 19.25 1 89.25 99 SER A O 1
ATOM 751 N N . LEU A 1 100 ? -1.658 3.477 18.906 1 93.88 100 LEU A N 1
ATOM 752 C CA . LEU A 1 100 ? -2.572 2.908 19.891 1 93.88 100 LEU A CA 1
ATOM 753 C C . LEU A 1 100 ? -1.803 2.305 21.062 1 93.88 100 LEU A C 1
ATOM 755 O O . LEU A 1 100 ? -0.679 1.828 20.891 1 93.88 100 LEU A O 1
ATOM 759 N N . ASN A 1 101 ? -2.418 2.381 22.188 1 94.44 101 ASN A N 1
ATOM 760 C CA . ASN A 1 101 ? -1.896 1.694 23.359 1 94.44 101 ASN A CA 1
ATOM 761 C C . ASN A 1 101 ? -2.262 0.213 23.359 1 94.44 101 ASN A C 1
ATOM 763 O O . ASN A 1 101 ? -3.439 -0.141 23.422 1 94.44 101 ASN A O 1
ATOM 767 N N . PRO A 1 102 ? -1.316 -0.649 23.359 1 93.19 102 PRO A N 1
ATOM 768 C CA . PRO A 1 102 ? -1.578 -2.076 23.156 1 93.19 102 PRO A CA 1
ATOM 769 C C . PRO A 1 102 ? -2.252 -2.727 24.359 1 93.19 102 PRO A C 1
ATOM 771 O O . PRO A 1 102 ? -2.803 -3.824 24.25 1 93.19 102 PRO A O 1
ATOM 774 N N . VAL A 1 103 ? -2.209 -2.104 25.531 1 95.38 103 VAL A N 1
ATOM 775 C CA . VAL A 1 103 ? -2.727 -2.744 26.734 1 95.38 103 VAL A CA 1
ATOM 776 C C . VAL A 1 103 ? -4.094 -2.156 27.094 1 95.38 103 VAL A C 1
ATOM 778 O O . VAL A 1 103 ? -4.605 -2.373 28.188 1 95.38 103 VAL A O 1
ATOM 781 N N . LYS A 1 104 ? -4.652 -1.316 26.25 1 97.06 104 LYS A N 1
ATOM 782 C CA . LYS A 1 104 ? -6.004 -0.778 26.406 1 97.06 104 LYS A CA 1
ATOM 783 C C . LYS A 1 104 ? -6.898 -1.214 25.25 1 97.06 104 LYS A C 1
ATOM 785 O O . LYS A 1 104 ? -6.426 -1.397 24.125 1 97.06 104 LYS A O 1
ATOM 790 N N . THR A 1 105 ? -8.094 -1.332 25.547 1 97.62 105 THR A N 1
ATOM 791 C CA . THR A 1 105 ? -9.039 -1.72 24.516 1 97.62 105 THR A CA 1
ATOM 792 C C . THR A 1 105 ? -9.281 -0.566 23.547 1 97.62 105 THR A C 1
ATOM 794 O O . THR A 1 105 ? -9.016 0.593 23.875 1 97.62 105 THR A O 1
ATOM 797 N N . VAL A 1 106 ? -9.719 -0.926 22.359 1 97.56 106 VAL A N 1
ATOM 798 C CA . VAL A 1 106 ? -10.062 0.055 21.328 1 97.56 106 VAL A CA 1
ATOM 799 C C . VAL A 1 106 ? -11.117 1.022 21.875 1 97.56 106 VAL A C 1
ATOM 801 O O . VAL A 1 106 ? -10.961 2.242 21.75 1 97.56 106 VAL A O 1
ATOM 804 N N . GLY A 1 107 ? -12.102 0.428 22.516 1 97.56 107 GLY A N 1
ATOM 805 C CA . GLY A 1 107 ? -13.172 1.249 23.078 1 97.56 107 GLY A CA 1
ATOM 806 C C . GLY A 1 107 ? -12.68 2.246 24.109 1 97.56 107 GLY A C 1
ATOM 807 O O . GLY A 1 107 ? -13.102 3.406 24.109 1 97.56 107 GLY A O 1
ATOM 808 N N . PHE A 1 108 ? -11.844 1.812 24.953 1 97.44 108 PHE A N 1
ATOM 809 C CA . PHE A 1 108 ? -11.281 2.682 25.984 1 97.44 108 PHE A CA 1
ATOM 810 C C . PHE A 1 108 ? -10.555 3.863 25.359 1 97.44 108 PHE A C 1
ATOM 812 O O . PHE A 1 108 ? -10.773 5.012 25.75 1 97.44 108 PHE A O 1
ATOM 819 N N . GLN A 1 109 ? -9.797 3.588 24.422 1 97.56 109 GLN A N 1
ATOM 820 C CA . GLN A 1 109 ? -8.945 4.621 23.844 1 97.56 109 GLN A CA 1
ATOM 821 C C . GLN A 1 109 ? -9.781 5.621 23.047 1 97.56 109 GLN A C 1
ATOM 823 O O . GLN A 1 109 ? -9.516 6.824 23.078 1 97.56 109 GLN A O 1
ATOM 828 N N . LEU A 1 110 ? -10.75 5.121 22.328 1 98 110 LEU A N 1
ATOM 829 C CA . LEU A 1 110 ? -11.609 6.023 21.578 1 98 110 LEU A CA 1
ATOM 830 C C . LEU A 1 110 ? -12.477 6.855 22.5 1 98 110 LEU A C 1
ATOM 832 O O . LEU A 1 110 ? -12.766 8.023 22.219 1 98 110 LEU A O 1
ATOM 836 N N . SER A 1 111 ? -12.906 6.227 23.578 1 97.62 111 SER A N 1
ATOM 837 C CA . SER A 1 111 ? -13.68 6.969 24.578 1 97.62 111 SER A CA 1
ATOM 838 C C . SER A 1 111 ? -12.852 8.094 25.188 1 97.62 111 SER A C 1
ATOM 840 O O . SER A 1 111 ? -13.359 9.195 25.422 1 97.62 111 SER A O 1
ATOM 842 N N . GLU A 1 112 ? -11.625 7.797 25.438 1 96.38 112 GLU A N 1
ATOM 843 C CA . GLU A 1 112 ? -10.719 8.82 25.953 1 96.38 112 GLU A CA 1
ATOM 844 C C . GLU A 1 112 ? -10.594 9.984 24.969 1 96.38 112 GLU A C 1
ATOM 846 O O . GLU A 1 112 ? -10.57 11.148 25.375 1 96.38 112 GLU A O 1
ATOM 851 N N . ALA A 1 113 ? -10.453 9.664 23.734 1 96.69 113 ALA A N 1
ATOM 852 C CA . ALA A 1 113 ? -10.367 10.695 22.703 1 96.69 113 ALA A CA 1
ATOM 853 C C . ALA A 1 113 ? -11.609 11.586 22.719 1 96.69 113 ALA A C 1
ATOM 855 O O . ALA A 1 113 ? -11.5 12.812 22.641 1 96.69 113 ALA A O 1
ATOM 856 N N . ALA A 1 114 ? -12.758 10.977 22.859 1 96.81 114 ALA A N 1
ATOM 857 C CA . ALA A 1 114 ? -14.016 11.719 22.922 1 96.81 114 ALA A CA 1
ATOM 858 C C . ALA A 1 114 ? -14.07 12.609 24.156 1 96.81 114 ALA A C 1
ATOM 860 O O . ALA A 1 114 ? -14.516 13.758 24.078 1 96.81 114 ALA A O 1
ATOM 861 N N . GLN A 1 115 ? -13.617 12.07 25.234 1 95.69 115 GLN A N 1
ATOM 862 C CA . GLN A 1 115 ? -13.617 12.828 26.484 1 95.69 115 GLN A CA 1
ATOM 863 C C . GLN A 1 115 ? -12.68 14.031 26.391 1 95.69 115 GLN A C 1
ATOM 865 O O . GLN A 1 115 ? -13.031 15.125 26.828 1 95.69 115 GLN A O 1
ATOM 870 N N . ILE A 1 116 ? -11.57 13.789 25.844 1 94.44 116 ILE A N 1
ATOM 871 C CA . ILE A 1 116 ? -10.578 14.852 25.688 1 94.44 116 ILE A CA 1
ATOM 872 C C . ILE A 1 116 ? -11.148 15.969 24.828 1 94.44 116 ILE A C 1
ATOM 874 O O . ILE A 1 116 ? -11.023 17.141 25.156 1 94.44 116 ILE A O 1
ATOM 878 N N . LYS A 1 117 ? -11.719 15.609 23.75 1 94.88 117 LYS A N 1
ATOM 879 C CA . LYS A 1 117 ? -12.336 16.594 22.859 1 94.88 117 LYS A CA 1
ATOM 880 C C . LYS A 1 117 ? -13.383 17.422 23.594 1 94.88 117 LYS A C 1
ATOM 882 O O . LYS A 1 117 ? -13.398 18.641 23.484 1 94.88 117 LYS A O 1
ATOM 887 N N . ALA A 1 118 ? -14.219 16.734 24.328 1 94.44 118 ALA A N 1
ATOM 888 C CA . ALA A 1 118 ? -15.266 17.406 25.078 1 94.44 118 ALA A CA 1
ATOM 889 C C . ALA A 1 118 ? -14.672 18.359 26.125 1 94.44 118 ALA A C 1
ATOM 891 O O . ALA A 1 118 ? -15.078 19.516 26.234 1 94.44 118 ALA A O 1
ATOM 892 N N . GLN A 1 119 ? -13.719 17.875 26.797 1 93.31 119 GLN A N 1
ATOM 893 C CA . GLN A 1 119 ? -13.07 18.656 27.844 1 93.31 119 GLN A CA 1
ATOM 894 C C . GLN A 1 119 ? -12.438 19.922 27.266 1 93.31 119 GLN A C 1
ATOM 896 O O . GLN A 1 119 ? -12.594 21.016 27.812 1 93.31 119 GLN A O 1
ATOM 901 N N . ARG A 1 120 ? -11.781 19.734 26.203 1 93.12 120 ARG A N 1
ATOM 902 C CA . ARG A 1 120 ? -11.047 20.844 25.594 1 93.12 120 ARG A CA 1
ATOM 903 C C . ARG A 1 120 ? -12.008 21.844 24.969 1 93.12 120 ARG A C 1
ATOM 905 O O . ARG A 1 120 ? -11.68 23.016 24.828 1 93.12 120 ARG A O 1
ATOM 912 N N . ASN A 1 121 ? -13.18 21.375 24.656 1 91.12 121 ASN A N 1
ATOM 913 C CA . ASN A 1 121 ? -14.227 22.266 24.156 1 91.12 121 ASN A CA 1
ATOM 914 C C . ASN A 1 121 ? -15.039 22.875 25.297 1 91.12 121 ASN A C 1
ATOM 916 O O . ASN A 1 121 ? -15.992 23.609 25.062 1 91.12 121 ASN A O 1
ATOM 920 N N . GLY A 1 122 ? -14.711 22.484 26.438 1 91.62 122 GLY A N 1
ATOM 921 C CA . GLY A 1 122 ? -15.422 22.984 27.594 1 91.62 122 GLY A CA 1
ATOM 922 C C . GLY A 1 122 ? -16.797 22.359 27.781 1 91.62 122 GLY A C 1
ATOM 923 O O . GLY A 1 122 ? -17.719 23 28.281 1 91.62 122 GLY A O 1
ATOM 924 N N . THR A 1 123 ? -16.922 21.25 27.234 1 91.19 123 THR A N 1
ATOM 925 C CA . THR A 1 123 ? -18.188 20.547 27.359 1 91.19 123 THR A CA 1
ATOM 926 C C . THR A 1 123 ? -18.031 19.234 28.109 1 91.19 123 THR A C 1
ATOM 928 O O . THR A 1 123 ? -16.938 18.922 28.578 1 91.19 123 THR A O 1
ATOM 931 N N . SER A 1 124 ? -19.109 18.703 28.547 1 88 124 SER A N 1
ATOM 932 C CA . SER A 1 124 ? -19.141 17.375 29.156 1 88 124 SER A CA 1
ATOM 933 C C . SER A 1 124 ? -20.016 16.422 28.359 1 88 124 SER A C 1
A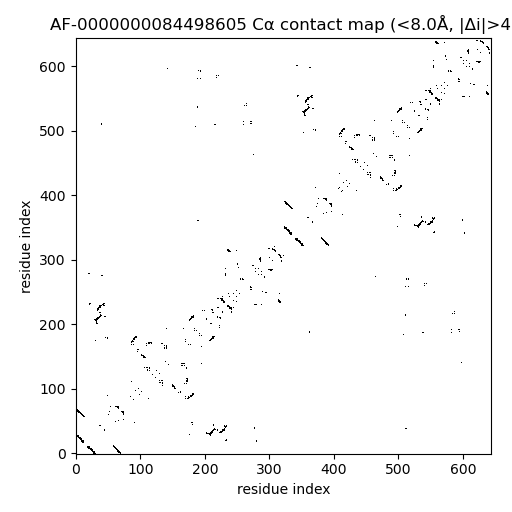TOM 935 O O . SER A 1 124 ? -21 16.844 27.734 1 88 124 SER A O 1
ATOM 937 N N . VAL A 1 125 ? -19.5 15.289 28.281 1 89.12 125 VAL A N 1
ATOM 938 C CA . VAL A 1 125 ? -20.281 14.289 27.547 1 89.12 125 VAL A CA 1
ATOM 939 C C . VAL A 1 125 ? -20.609 13.117 28.469 1 89.12 125 VAL A C 1
ATOM 941 O O . VAL A 1 125 ? -19.719 12.609 29.172 1 89.12 125 VAL A O 1
ATOM 944 N N . ALA A 1 126 ? -21.906 12.773 28.562 1 90.56 126 ALA A N 1
ATOM 945 C CA . ALA A 1 126 ? -22.344 11.617 29.344 1 90.56 126 ALA A CA 1
ATOM 946 C C . ALA A 1 126 ? -21.75 10.328 28.781 1 90.56 126 ALA A C 1
ATOM 948 O O . ALA A 1 126 ? -21.484 10.234 27.578 1 90.56 126 ALA A O 1
ATOM 949 N N . PRO A 1 127 ? -21.547 9.352 29.703 1 89.62 127 PRO A N 1
ATOM 950 C CA . PRO A 1 127 ? -20.969 8.086 29.25 1 89.62 127 PRO A CA 1
ATOM 951 C C . PRO A 1 127 ? -21.734 7.453 28.094 1 89.62 127 PRO A C 1
ATOM 953 O O . PRO A 1 127 ? -21.125 6.91 27.172 1 89.62 127 PRO A O 1
ATOM 956 N N . GLU A 1 128 ? -23 7.469 28.094 1 90.88 128 GLU A N 1
ATOM 957 C CA . GLU A 1 128 ? -23.812 6.891 27.031 1 90.88 128 GLU A CA 1
ATOM 958 C C . GLU A 1 128 ? -23.578 7.609 25.703 1 90.88 128 GLU A C 1
ATOM 960 O O . GLU A 1 128 ? -23.547 6.977 24.641 1 90.88 128 GLU A O 1
ATOM 965 N N . GLU A 1 129 ? -23.422 8.836 25.812 1 94.06 129 GLU A N 1
ATOM 966 C CA . GLU A 1 129 ? -23.156 9.625 24.625 1 94.06 129 GLU A CA 1
ATOM 967 C C . GLU A 1 129 ? -21.766 9.312 24.062 1 94.06 129 GLU A C 1
ATOM 969 O O . GLU A 1 129 ? -21.578 9.281 22.844 1 94.06 129 GLU A O 1
ATOM 974 N N . ILE A 1 130 ? -20.875 9.109 24.953 1 95.56 130 ILE A N 1
ATOM 975 C CA . ILE A 1 130 ? -19.516 8.766 24.547 1 95.56 130 ILE A CA 1
ATOM 976 C C . ILE A 1 130 ? -19.531 7.457 23.75 1 95.56 130 ILE A C 1
ATOM 978 O O . ILE A 1 130 ? -18.906 7.355 22.703 1 95.56 130 ILE A O 1
ATOM 982 N N . ASN A 1 131 ? -20.266 6.508 24.281 1 94.94 131 ASN A N 1
ATOM 983 C CA . ASN A 1 131 ? -20.375 5.227 23.594 1 94.94 131 ASN A CA 1
ATOM 984 C C . ASN A 1 131 ? -20.953 5.391 22.203 1 94.94 131 ASN A C 1
ATOM 986 O O . ASN A 1 131 ? -20.5 4.75 21.25 1 94.94 131 ASN A O 1
ATOM 990 N N . LYS A 1 132 ? -21.906 6.195 22.109 1 95.81 132 LYS A N 1
ATOM 991 C CA . LYS A 1 132 ? -22.516 6.453 20.812 1 95.81 132 LYS A CA 1
ATOM 992 C C . LYS A 1 132 ? -21.531 7.09 19.844 1 95.81 132 LYS A C 1
ATOM 994 O O . LYS A 1 132 ? -21.438 6.691 18.672 1 95.81 132 LYS A O 1
ATOM 999 N N . ILE A 1 133 ? -20.766 8.047 20.344 1 96.25 133 ILE A N 1
ATOM 1000 C CA . ILE A 1 133 ? -19.766 8.734 19.531 1 96.25 133 ILE A CA 1
ATOM 1001 C C . ILE A 1 133 ? -18.75 7.719 19 1 96.25 133 ILE A C 1
ATOM 1003 O O . ILE A 1 133 ? -18.406 7.734 17.828 1 96.25 133 ILE A O 1
ATOM 1007 N N . VAL A 1 134 ? -18.344 6.855 19.891 1 97.31 134 VAL A N 1
ATOM 1008 C CA . VAL A 1 134 ? -17.328 5.863 19.562 1 97.31 134 VAL A CA 1
ATOM 1009 C C . VAL A 1 134 ? -17.875 4.887 18.531 1 97.31 134 VAL A C 1
ATOM 1011 O O . VAL A 1 134 ? -17.234 4.648 17.5 1 97.31 134 VAL A O 1
ATOM 1014 N N . VAL A 1 135 ? -19.016 4.375 18.719 1 95.94 135 VAL A N 1
ATOM 1015 C CA . VAL A 1 135 ? -19.625 3.389 17.828 1 95.94 135 VAL A CA 1
ATOM 1016 C C . VAL A 1 135 ? -19.906 4.02 16.469 1 95.94 135 VAL A C 1
ATOM 1018 O O . VAL A 1 135 ? -19.641 3.41 15.422 1 95.94 135 VAL A O 1
ATOM 1021 N N . ASP A 1 136 ? -20.375 5.215 16.469 1 95.62 136 ASP A N 1
ATOM 1022 C CA . ASP A 1 136 ? -20.656 5.922 15.227 1 95.62 136 ASP A CA 1
ATOM 1023 C C . ASP A 1 136 ? -19.375 6.152 14.422 1 95.62 136 ASP A C 1
ATOM 1025 O O . ASP A 1 136 ? -19.375 6.035 13.195 1 95.62 136 ASP A O 1
ATOM 1029 N N . ALA A 1 137 ? -18.312 6.535 15.125 1 96 137 ALA A N 1
ATOM 1030 C CA . ALA A 1 137 ? -17.031 6.742 14.453 1 96 137 ALA A CA 1
ATOM 1031 C C . ALA A 1 137 ? -16.531 5.453 13.805 1 96 137 ALA A C 1
ATOM 1033 O O . ALA A 1 137 ? -16.078 5.465 12.664 1 96 137 ALA A O 1
ATOM 1034 N N . LEU A 1 138 ? -16.703 4.344 14.484 1 95.94 138 LEU A N 1
ATOM 1035 C CA . LEU A 1 138 ? -16.281 3.053 13.961 1 95.94 138 LEU A CA 1
ATOM 1036 C C . LEU A 1 138 ? -17.125 2.643 12.766 1 95.94 138 LEU A C 1
ATOM 1038 O O . LEU A 1 138 ? -16.609 2.078 11.797 1 95.94 138 LEU A O 1
ATOM 1042 N N . LYS A 1 139 ? -18.359 2.957 12.781 1 92.19 139 LYS A N 1
ATOM 1043 C CA . LYS A 1 139 ? -19.266 2.689 11.656 1 92.19 139 LYS A CA 1
ATOM 1044 C C . LYS A 1 139 ? -18.875 3.518 10.438 1 92.19 139 LYS A C 1
ATOM 1046 O O . LYS A 1 139 ? -18.938 3.029 9.305 1 92.19 139 LYS A O 1
ATOM 1051 N N . SER A 1 140 ? -18.453 4.715 10.664 1 91.38 140 SER A N 1
ATOM 1052 C CA . SER A 1 140 ? -18.094 5.625 9.586 1 91.38 140 SER A CA 1
ATOM 1053 C C . SER A 1 140 ? -16.922 5.09 8.781 1 91.38 140 SER A C 1
ATOM 1055 O O . SER A 1 140 ? -16.812 5.344 7.578 1 91.38 140 SER A O 1
ATOM 1057 N N . VAL A 1 141 ? -16.047 4.355 9.469 1 90.81 141 VAL A N 1
ATOM 1058 C CA . VAL A 1 141 ? -14.883 3.797 8.773 1 90.81 141 VAL A CA 1
ATOM 1059 C C . VAL A 1 141 ? -15.164 2.346 8.391 1 90.81 141 VAL A C 1
ATOM 1061 O O . VAL A 1 141 ? -14.242 1.586 8.094 1 90.81 141 VAL A O 1
ATOM 1064 N N . ARG A 1 142 ? -16.422 1.905 8.555 1 87.88 142 ARG A N 1
ATOM 1065 C CA . ARG A 1 142 ? -16.953 0.638 8.062 1 87.88 142 ARG A CA 1
ATOM 1066 C C . ARG A 1 142 ? -16.281 -0.543 8.75 1 87.88 142 ARG A C 1
ATOM 1068 O O . ARG A 1 142 ? -15.953 -1.543 8.102 1 87.88 142 ARG A O 1
ATOM 1075 N N . LEU A 1 143 ? -15.938 -0.345 9.93 1 89 143 LEU A N 1
ATOM 1076 C CA . LEU A 1 143 ? -15.523 -1.502 10.711 1 89 143 LEU A CA 1
ATOM 1077 C C . LEU A 1 143 ? -16.719 -2.396 11.039 1 89 143 LEU A C 1
ATOM 1079 O O . LEU A 1 143 ? -17.734 -1.917 11.539 1 89 143 LEU A O 1
ATOM 1083 N N . PRO A 1 144 ? -16.562 -3.6 10.703 1 83.19 144 PRO A N 1
ATOM 1084 C CA . PRO A 1 144 ? -17.688 -4.488 11.023 1 83.19 144 PRO A CA 1
ATOM 1085 C C . PRO A 1 144 ? -17.844 -4.719 12.523 1 83.19 144 PRO A C 1
ATOM 1087 O O . PRO A 1 144 ? -16.859 -4.746 13.258 1 83.19 144 PRO A O 1
ATOM 1090 N N . ASP A 1 145 ? -19.078 -4.828 13.016 1 87.06 145 ASP A N 1
ATOM 1091 C CA . ASP A 1 145 ? -19.422 -5.16 14.391 1 87.06 145 ASP A CA 1
ATOM 1092 C C . ASP A 1 145 ? -18.75 -4.211 15.375 1 87.06 145 ASP A C 1
ATOM 1094 O O . ASP A 1 145 ? -18.062 -4.652 16.297 1 87.06 145 ASP A O 1
ATOM 1098 N N . PRO A 1 146 ? -19 -2.98 15.242 1 92.38 146 PRO A N 1
ATOM 1099 C CA . PRO A 1 146 ? -18.359 -1.989 16.109 1 92.38 146 PRO A CA 1
ATOM 1100 C C . PRO A 1 146 ? -18.516 -2.311 17.594 1 92.38 146 PRO A C 1
ATOM 1102 O O . PRO A 1 146 ? -17.594 -2.066 18.391 1 92.38 146 PRO A O 1
ATOM 1105 N N . ASP A 1 147 ? -19.625 -2.928 18.016 1 91.81 147 ASP A N 1
ATOM 1106 C CA . ASP A 1 147 ? -19.891 -3.246 19.406 1 91.81 147 ASP A CA 1
ATOM 1107 C C . ASP A 1 147 ? -18.922 -4.32 19.922 1 91.81 147 ASP A C 1
ATOM 1109 O O . ASP A 1 147 ? -18.688 -4.43 21.125 1 91.81 147 ASP A O 1
ATOM 1113 N N . GLN A 1 148 ? -18.438 -5.074 19.047 1 91.88 148 GLN A N 1
ATOM 1114 C CA . GLN A 1 148 ? -17.469 -6.086 19.422 1 91.88 148 GLN A CA 1
ATOM 1115 C C . GLN A 1 148 ? -16.047 -5.523 19.359 1 91.88 148 GLN A C 1
ATOM 1117 O O . GLN A 1 148 ? -15.203 -5.855 20.188 1 91.88 148 GLN A O 1
ATOM 1122 N N . ILE A 1 149 ? -15.82 -4.672 18.438 1 94 149 ILE A N 1
ATOM 1123 C CA . ILE A 1 149 ? -14.492 -4.109 18.203 1 94 149 ILE A CA 1
ATOM 1124 C C . ILE A 1 149 ? -14.07 -3.277 19.422 1 94 149 ILE A C 1
ATOM 1126 O O . ILE A 1 149 ? -12.898 -3.287 19.812 1 94 149 ILE A O 1
ATOM 1130 N N . VAL A 1 150 ? -15.047 -2.645 20.047 1 96.12 150 VAL A N 1
ATOM 1131 C CA . VAL A 1 150 ? -14.742 -1.74 21.141 1 96.12 150 VAL A CA 1
ATOM 1132 C C . VAL A 1 150 ? -14.141 -2.527 22.312 1 96.12 150 VAL A C 1
ATOM 1134 O O . VAL A 1 150 ? -13.438 -1.963 23.156 1 96.12 150 VAL A O 1
ATOM 1137 N N . LYS A 1 151 ? -14.398 -3.807 22.344 1 96.25 151 LYS A N 1
ATOM 1138 C CA . LYS A 1 151 ? -13.953 -4.641 23.453 1 96.25 151 LYS A CA 1
ATOM 1139 C C . LYS A 1 151 ? -12.594 -5.273 23.156 1 96.25 151 LYS A C 1
ATOM 1141 O O . LYS A 1 151 ? -11.984 -5.871 24.047 1 96.25 151 LYS A O 1
ATOM 1146 N N . ARG A 1 152 ? -12.086 -5.094 22 1 96 152 ARG A N 1
ATOM 1147 C CA . ARG A 1 152 ? -10.867 -5.754 21.562 1 96 152 ARG A CA 1
ATOM 1148 C C . ARG A 1 152 ? -9.648 -4.875 21.812 1 96 152 ARG A C 1
ATOM 1150 O O . ARG A 1 152 ? -9.773 -3.662 22 1 96 152 ARG A O 1
ATOM 1157 N N . TYR A 1 153 ? -8.539 -5.578 21.906 1 96.06 153 TYR A N 1
ATOM 1158 C CA . TYR A 1 153 ? -7.25 -4.898 21.969 1 96.06 153 TYR A CA 1
ATOM 1159 C C . TYR A 1 153 ? -6.66 -4.73 20.578 1 96.06 153 TYR A C 1
ATOM 1161 O O . TYR A 1 153 ? -6.953 -5.516 19.672 1 96.06 153 TYR A O 1
ATOM 1169 N N . PRO A 1 154 ? -5.812 -3.74 20.344 1 95.38 154 PRO A N 1
ATOM 1170 C CA . PRO A 1 154 ? -5.242 -3.479 19.031 1 95.38 154 PRO A CA 1
ATOM 1171 C C . PRO A 1 154 ? -4.594 -4.715 18.406 1 95.38 154 PRO A C 1
ATOM 1173 O O . PRO A 1 154 ? -4.766 -4.977 17.219 1 95.38 154 PRO A O 1
ATOM 1176 N N . HIS A 1 155 ? -3.945 -5.508 19.203 1 90.06 155 HIS A N 1
ATOM 1177 C CA . HIS A 1 155 ? -3.205 -6.652 18.688 1 90.06 155 HIS A CA 1
ATOM 1178 C C . HIS A 1 155 ? -4.148 -7.746 18.203 1 90.06 155 HIS A C 1
ATOM 1180 O O . HIS A 1 155 ? -3.721 -8.688 17.531 1 90.06 155 HIS A O 1
ATOM 1186 N N . GLU A 1 156 ? -5.457 -7.648 18.5 1 91.56 156 GLU A N 1
ATOM 1187 C CA . GLU A 1 156 ? -6.461 -8.625 18.094 1 91.56 156 GLU A CA 1
ATOM 1188 C C . GLU A 1 156 ? -7.102 -8.242 16.766 1 91.56 156 GLU A C 1
ATOM 1190 O O . GLU A 1 156 ? -7.941 -8.969 16.234 1 91.56 156 GLU A O 1
ATOM 1195 N N . LEU A 1 157 ? -6.715 -7.125 16.25 1 90.25 157 LEU A N 1
ATOM 1196 C CA . LEU A 1 157 ? -7.277 -6.602 15.016 1 90.25 157 LEU A CA 1
ATOM 1197 C C . LEU A 1 157 ? -6.301 -6.777 13.859 1 90.25 157 LEU A C 1
ATOM 1199 O O . LEU A 1 157 ? -5.09 -6.859 14.07 1 90.25 157 LEU A O 1
ATOM 1203 N N . SER A 1 158 ? -6.855 -6.871 12.664 1 81.81 158 SER A N 1
ATOM 1204 C CA . SER A 1 158 ? -5.992 -6.832 11.492 1 81.81 158 SER A CA 1
ATOM 1205 C C . SER A 1 158 ? -5.367 -5.453 11.305 1 81.81 158 SER A C 1
ATOM 1207 O O . SER A 1 158 ? -5.824 -4.477 11.906 1 81.81 158 SER A O 1
ATOM 1209 N N . GLY A 1 159 ? -4.316 -5.398 10.516 1 82.69 159 GLY A N 1
ATOM 1210 C CA . GLY A 1 159 ? -3.678 -4.125 10.234 1 82.69 159 GLY A CA 1
ATOM 1211 C C . GLY A 1 159 ? -4.637 -3.088 9.68 1 82.69 159 GLY A C 1
ATOM 1212 O O . GLY A 1 159 ? -4.621 -1.931 10.109 1 82.69 159 GLY A O 1
ATOM 1213 N N . GLY A 1 160 ? -5.473 -3.514 8.758 1 86 160 GLY A N 1
ATOM 1214 C CA . GLY A 1 160 ? -6.457 -2.613 8.18 1 86 160 GLY A CA 1
ATOM 1215 C C . GLY A 1 160 ? -7.492 -2.141 9.188 1 86 160 GLY A C 1
ATOM 1216 O O . GLY A 1 160 ? -7.945 -0.997 9.133 1 86 160 GLY A O 1
ATOM 1217 N N . GLN A 1 161 ? -7.797 -3.031 10.062 1 90.06 161 GLN A N 1
ATOM 1218 C CA . GLN A 1 161 ? -8.742 -2.652 11.109 1 90.06 161 GLN A CA 1
ATOM 1219 C C . GLN A 1 161 ? -8.125 -1.629 12.062 1 90.06 161 GLN A C 1
ATOM 1221 O O . GLN A 1 161 ? -8.781 -0.651 12.43 1 90.06 161 GLN A O 1
ATOM 1226 N N . VAL A 1 162 ? -6.891 -1.906 12.406 1 93.69 162 VAL A N 1
ATOM 1227 C CA . VAL A 1 162 ? -6.195 -0.98 13.289 1 93.69 162 VAL A CA 1
ATOM 1228 C C . VAL A 1 162 ? -6.125 0.402 12.648 1 93.69 162 VAL A C 1
ATOM 1230 O O . VAL A 1 162 ? -6.391 1.413 13.297 1 93.69 162 VAL A O 1
ATOM 1233 N N . GLN A 1 163 ? -5.809 0.409 11.406 1 92.38 163 GLN A N 1
ATOM 1234 C CA . GLN A 1 163 ? -5.734 1.672 10.68 1 92.38 163 GLN A CA 1
ATOM 1235 C C . GLN A 1 163 ? -7.066 2.412 10.727 1 92.38 163 GLN A C 1
ATOM 1237 O O . GLN A 1 163 ? -7.102 3.623 10.961 1 92.38 163 GLN A O 1
ATOM 1242 N N . ARG A 1 164 ? -8.078 1.725 10.516 1 93.25 164 ARG A N 1
ATOM 1243 C CA . ARG A 1 164 ? -9.414 2.316 10.523 1 93.25 164 ARG A CA 1
ATOM 1244 C C . ARG A 1 164 ? -9.766 2.838 11.906 1 93.25 164 ARG A C 1
ATOM 1246 O O . ARG A 1 164 ? -10.445 3.863 12.039 1 93.25 164 ARG A O 1
ATOM 1253 N N . VAL A 1 165 ? -9.32 2.162 12.93 1 95.94 165 VAL A N 1
ATOM 1254 C CA . VAL A 1 165 ? -9.523 2.623 14.305 1 95.94 165 VAL A CA 1
ATOM 1255 C C . VAL A 1 165 ? -8.82 3.965 14.508 1 95.94 165 VAL A C 1
ATOM 1257 O O . VAL A 1 165 ? -9.398 4.891 15.078 1 95.94 165 VAL A O 1
ATOM 1260 N N . VAL A 1 166 ? -7.633 4.059 14.023 1 95.88 166 VAL A N 1
ATOM 1261 C CA . VAL A 1 166 ? -6.867 5.289 14.18 1 95.88 166 VAL A CA 1
ATOM 1262 C C . VAL A 1 166 ? -7.547 6.426 13.414 1 95.88 166 VAL A C 1
ATOM 1264 O O . VAL A 1 166 ? -7.609 7.555 13.906 1 95.88 166 VAL A O 1
ATOM 1267 N N . ILE A 1 167 ? -8.023 6.117 12.273 1 95 167 ILE A N 1
ATOM 1268 C CA . ILE A 1 167 ? -8.75 7.113 11.492 1 95 167 ILE A CA 1
ATOM 1269 C C . ILE A 1 167 ? -10.016 7.527 12.234 1 95 167 ILE A C 1
ATOM 1271 O O . ILE A 1 167 ? -10.367 8.711 12.266 1 95 167 ILE A O 1
ATOM 1275 N N . ALA A 1 168 ? -10.703 6.559 12.852 1 96.44 168 ALA A N 1
ATOM 1276 C CA . ALA A 1 168 ? -11.875 6.863 13.664 1 96.44 168 ALA A CA 1
ATOM 1277 C C . ALA A 1 168 ? -11.523 7.82 14.797 1 96.44 168 ALA A C 1
ATOM 1279 O O . ALA A 1 168 ? -12.297 8.719 15.125 1 96.44 168 ALA A O 1
ATOM 1280 N N . MET A 1 169 ? -10.422 7.633 15.352 1 96.69 169 MET A N 1
ATOM 1281 C CA . MET A 1 169 ? -9.961 8.523 16.422 1 96.69 169 MET A CA 1
ATOM 1282 C C . MET A 1 169 ? -9.82 9.953 15.906 1 96.69 169 MET A C 1
ATOM 1284 O O . MET A 1 169 ? -10.203 10.898 16.594 1 96.69 169 MET A O 1
ATOM 1288 N N . ALA A 1 170 ? -9.242 10.047 14.727 1 95.19 170 ALA A N 1
ATOM 1289 C CA . ALA A 1 170 ? -9.117 11.367 14.117 1 95.19 170 ALA A CA 1
ATOM 1290 C C . ALA A 1 170 ? -10.492 12.008 13.906 1 95.19 170 ALA A C 1
ATOM 1292 O O . ALA A 1 170 ? -10.656 13.219 14.102 1 95.19 170 ALA A O 1
ATOM 1293 N N . LEU A 1 171 ? -11.43 11.203 13.547 1 94.81 171 LEU A N 1
ATOM 1294 C CA . LEU A 1 171 ? -12.781 11.695 13.32 1 94.81 171 LEU A CA 1
ATOM 1295 C C . LEU A 1 171 ? -13.391 12.211 14.625 1 94.81 171 LEU A C 1
ATOM 1297 O O . LEU A 1 171 ? -14.117 13.203 14.617 1 94.81 171 LEU A O 1
ATOM 1301 N N . ILE A 1 172 ? -13.109 11.5 15.672 1 96.44 172 ILE A N 1
ATOM 1302 C CA . ILE A 1 172 ? -13.633 11.867 16.984 1 96.44 172 ILE A CA 1
ATOM 1303 C C . ILE A 1 172 ? -12.977 13.156 17.453 1 96.44 172 ILE A C 1
ATOM 1305 O O . ILE A 1 172 ? -13.656 14.078 17.906 1 96.44 172 ILE A O 1
ATOM 1309 N N . LEU A 1 173 ? -11.719 13.242 17.312 1 96.31 173 LEU A N 1
ATOM 1310 C CA . LEU A 1 173 ? -10.945 14.352 17.859 1 96.31 173 LEU A CA 1
ATOM 1311 C C . LEU A 1 173 ? -11.148 15.617 17.016 1 96.31 173 LEU A C 1
ATOM 1313 O O . LEU A 1 173 ? -11.07 16.734 17.531 1 96.31 173 LEU A O 1
ATOM 1317 N N . ARG A 1 174 ? -11.297 15.422 15.68 1 95.31 174 ARG A N 1
ATOM 1318 C CA . ARG A 1 174 ? -11.461 16.516 14.734 1 95.31 174 ARG A CA 1
ATOM 1319 C C . ARG A 1 174 ? -10.375 17.578 14.922 1 95.31 174 ARG A C 1
ATOM 1321 O O . ARG A 1 174 ? -10.672 18.734 15.172 1 95.31 174 ARG A O 1
ATOM 1328 N N . PRO A 1 175 ? -9.164 17.203 14.711 1 97.12 175 PRO A N 1
ATOM 1329 C CA . PRO A 1 175 ? -8.062 18.141 14.93 1 97.12 175 PRO A CA 1
ATOM 1330 C C . PRO A 1 175 ? -8.086 19.312 13.953 1 97.12 175 PRO A C 1
ATOM 1332 O O . PRO A 1 175 ? -8.688 19.219 12.875 1 97.12 175 PRO A O 1
ATOM 1335 N N . LYS A 1 176 ? -7.457 20.375 14.367 1 97.12 176 LYS A N 1
ATOM 1336 C CA . LYS A 1 176 ? -7.312 21.516 13.469 1 97.12 176 LYS A CA 1
ATOM 1337 C C . LYS A 1 176 ? -6.344 21.203 12.328 1 97.12 176 LYS A C 1
ATOM 1339 O O . LYS A 1 176 ? -6.504 21.703 11.211 1 97.12 176 LYS A O 1
ATOM 1344 N N . LEU A 1 177 ? -5.344 20.375 12.672 1 98.31 177 LEU A N 1
ATOM 1345 C CA . LEU A 1 177 ? -4.379 19.891 11.688 1 98.31 177 LEU A CA 1
ATOM 1346 C C . LEU A 1 177 ? -4.211 18.391 11.766 1 98.31 177 LEU A C 1
ATOM 1348 O O . LEU A 1 177 ? -3.838 17.859 12.812 1 98.31 177 LEU A O 1
ATOM 1352 N N . LEU A 1 178 ? -4.52 17.734 10.68 1 98.06 178 LEU A N 1
ATOM 1353 C CA . LEU A 1 178 ? -4.27 16.297 10.57 1 98.06 178 LEU A CA 1
ATOM 1354 C C . LEU A 1 178 ? -3.047 16.016 9.703 1 98.06 178 LEU A C 1
ATOM 1356 O O . LEU A 1 178 ? -2.959 16.5 8.578 1 98.06 178 LEU A O 1
ATOM 1360 N N . ILE A 1 179 ? -2.088 15.336 10.273 1 98.12 179 ILE A N 1
ATOM 1361 C CA . ILE A 1 179 ? -0.959 14.805 9.516 1 98.12 179 ILE A CA 1
ATOM 1362 C C . ILE A 1 179 ? -1.141 13.305 9.289 1 98.12 179 ILE A C 1
ATOM 1364 O O . ILE A 1 179 ? -1.081 12.523 10.242 1 98.12 179 ILE A O 1
ATOM 1368 N N . ALA A 1 180 ? -1.372 12.969 8.102 1 97.19 180 ALA A N 1
ATOM 1369 C CA . ALA A 1 180 ? -1.629 11.57 7.773 1 97.19 180 ALA A CA 1
ATOM 1370 C C . ALA A 1 180 ? -0.483 10.977 6.961 1 97.19 180 ALA A C 1
ATOM 1372 O O . ALA A 1 180 ? -0.338 11.273 5.773 1 97.19 180 ALA A O 1
ATOM 1373 N N . ASP A 1 181 ? 0.277 10.172 7.609 1 95.94 181 ASP A N 1
ATOM 1374 C CA . ASP A 1 181 ? 1.435 9.547 6.973 1 95.94 181 ASP A CA 1
ATOM 1375 C C . ASP A 1 181 ? 1.091 8.156 6.441 1 95.94 181 ASP A C 1
ATOM 1377 O O . ASP A 1 181 ? 1.157 7.176 7.18 1 95.94 181 ASP A O 1
ATOM 1381 N N . GLU A 1 182 ? 0.759 8.094 5.148 1 92.69 182 GLU A N 1
ATOM 1382 C CA . GLU A 1 182 ? 0.379 6.863 4.457 1 92.69 182 GLU A CA 1
ATOM 1383 C C . GLU A 1 182 ? -0.765 6.152 5.176 1 92.69 182 GLU A C 1
ATOM 1385 O O . GLU A 1 182 ? -0.672 4.961 5.48 1 92.69 182 GLU A O 1
ATOM 1390 N N . PRO A 1 183 ? -1.878 6.805 5.328 1 93.25 183 PRO A N 1
ATOM 1391 C CA . PRO A 1 183 ? -2.955 6.297 6.18 1 93.25 183 PRO A CA 1
ATOM 1392 C C . PRO A 1 183 ? -3.762 5.184 5.512 1 93.25 183 PRO A C 1
ATOM 1394 O O . PRO A 1 183 ? -4.543 4.5 6.18 1 93.25 183 PRO A O 1
ATOM 1397 N N . THR A 1 184 ? -3.572 4.977 4.18 1 89.19 184 THR A N 1
ATOM 1398 C CA . THR A 1 184 ? -4.473 4.055 3.494 1 89.19 184 THR A CA 1
ATOM 1399 C C . THR A 1 184 ? -3.703 2.855 2.951 1 89.19 184 THR A C 1
ATOM 1401 O O . THR A 1 184 ? -4.25 2.057 2.188 1 89.19 184 THR A O 1
ATOM 1404 N N . THR A 1 185 ? -2.457 2.691 3.258 1 81.38 185 THR A N 1
ATOM 1405 C CA . THR A 1 185 ? -1.585 1.67 2.691 1 81.38 185 THR A CA 1
ATOM 1406 C C . THR A 1 185 ? -2.123 0.273 2.988 1 81.38 185 THR A C 1
ATOM 1408 O O . THR A 1 185 ? -2.088 -0.608 2.127 1 81.38 185 THR A O 1
ATOM 1411 N N . ALA A 1 186 ? -2.701 0.003 4.074 1 78.75 186 ALA A N 1
ATOM 1412 C CA . ALA A 1 186 ? -3.143 -1.335 4.461 1 78.75 186 ALA A CA 1
ATOM 1413 C C . ALA A 1 186 ? -4.617 -1.545 4.125 1 78.75 186 ALA A C 1
ATOM 1415 O O . ALA A 1 186 ? -5.203 -2.568 4.488 1 78.75 186 ALA A O 1
ATOM 1416 N N . LEU A 1 187 ? -5.133 -0.589 3.389 1 88.19 187 LEU A N 1
ATOM 1417 C CA . LEU A 1 187 ? -6.566 -0.647 3.125 1 88.19 187 LEU A CA 1
ATOM 1418 C C . LEU A 1 187 ? -6.84 -1.048 1.68 1 88.19 187 LEU A C 1
ATOM 1420 O O . LEU A 1 187 ? -6.055 -0.725 0.784 1 88.19 187 LEU A O 1
ATOM 1424 N N . ASP A 1 188 ? -7.941 -1.8 1.506 1 89.5 188 ASP A N 1
ATOM 1425 C CA . ASP A 1 188 ? -8.367 -2.086 0.139 1 89.5 188 ASP A CA 1
ATOM 1426 C C . ASP A 1 188 ? -8.969 -0.846 -0.52 1 89.5 188 ASP A C 1
ATOM 1428 O O . ASP A 1 188 ? -9.188 0.169 0.143 1 89.5 188 ASP A O 1
ATOM 1432 N N . VAL A 1 189 ? -9.297 -0.952 -1.798 1 87.38 189 VAL A N 1
ATOM 1433 C CA . VAL A 1 189 ? -9.625 0.207 -2.621 1 87.38 189 VAL A CA 1
ATOM 1434 C C . VAL A 1 189 ? -10.961 0.794 -2.174 1 87.38 189 VAL A C 1
ATOM 1436 O O . VAL A 1 189 ? -11.164 2.008 -2.242 1 87.38 189 VAL A O 1
ATOM 1439 N N . THR A 1 190 ? -11.867 -0.002 -1.719 1 88.94 190 THR A N 1
ATOM 1440 C CA . THR A 1 190 ? -13.18 0.495 -1.324 1 88.94 190 THR A CA 1
ATOM 1441 C C . THR A 1 190 ? -13.094 1.292 -0.026 1 88.94 190 THR A C 1
ATOM 1443 O O . THR A 1 190 ? -13.656 2.381 0.08 1 88.94 190 THR A O 1
ATOM 1446 N N . ILE A 1 191 ? -12.344 0.768 0.873 1 89.62 191 ILE A N 1
ATOM 1447 C CA . ILE A 1 191 ? -12.188 1.431 2.162 1 89.62 191 ILE A CA 1
ATOM 1448 C C . ILE A 1 191 ? -11.344 2.691 1.996 1 89.62 191 ILE A C 1
ATOM 1450 O O . ILE A 1 191 ? -11.617 3.717 2.623 1 89.62 191 ILE A O 1
ATOM 1454 N N . GLN A 1 192 ? -10.375 2.541 1.176 1 91.81 192 GLN A N 1
ATOM 1455 C CA . GLN A 1 192 ? -9.531 3.699 0.888 1 91.81 192 GLN A CA 1
ATOM 1456 C C . GLN A 1 192 ? -10.375 4.871 0.384 1 91.81 192 GLN A C 1
ATOM 1458 O O . GLN A 1 192 ? -10.234 5.996 0.875 1 91.81 192 GLN A O 1
ATOM 1463 N N . ALA A 1 193 ? -11.242 4.609 -0.563 1 91.56 193 ALA A N 1
ATOM 1464 C CA . ALA A 1 193 ? -12.102 5.648 -1.121 1 91.56 193 ALA A CA 1
ATOM 1465 C C . ALA A 1 193 ? -12.984 6.266 -0.04 1 91.56 193 ALA A C 1
ATOM 1467 O O . ALA A 1 193 ? -13.148 7.488 0.016 1 91.56 193 ALA A O 1
ATOM 1468 N N . GLN A 1 194 ? -13.477 5.453 0.766 1 91 194 GLN A N 1
ATOM 1469 C CA . GLN A 1 194 ? -14.336 5.922 1.846 1 91 194 GLN A CA 1
ATOM 1470 C C . GLN A 1 194 ? -13.57 6.828 2.807 1 91 194 GLN A C 1
ATOM 1472 O O . GLN A 1 194 ? -14.07 7.887 3.197 1 91 194 GLN A O 1
ATOM 1477 N N . VAL A 1 195 ? -12.469 6.391 3.152 1 92.19 195 VAL A N 1
ATOM 1478 C CA . VAL A 1 195 ? -11.648 7.141 4.098 1 92.19 195 VAL A CA 1
ATOM 1479 C C . VAL A 1 195 ? -11.266 8.492 3.492 1 92.19 195 VAL A C 1
ATOM 1481 O O . VAL A 1 195 ? -11.352 9.523 4.16 1 92.19 195 VAL A O 1
ATOM 1484 N N . ILE A 1 196 ? -10.852 8.461 2.283 1 94.19 196 ILE A N 1
ATOM 1485 C CA . ILE A 1 196 ? -10.484 9.695 1.6 1 94.19 196 ILE A CA 1
ATOM 1486 C C . ILE A 1 196 ? -11.672 10.656 1.587 1 94.19 196 ILE A C 1
ATOM 1488 O O . ILE A 1 196 ? -11.523 11.844 1.872 1 94.19 196 ILE A O 1
ATOM 1492 N N . ASN A 1 197 ? -12.852 10.172 1.297 1 93.69 197 ASN A N 1
ATOM 1493 C CA . ASN A 1 197 ? -14.055 10.984 1.298 1 93.69 197 ASN A CA 1
ATOM 1494 C C . ASN A 1 197 ? -14.336 11.57 2.682 1 93.69 197 ASN A C 1
ATOM 1496 O O . ASN A 1 197 ? -14.734 12.727 2.801 1 93.69 197 ASN A O 1
ATOM 1500 N N . LEU A 1 198 ? -14.086 10.742 3.639 1 93 198 LEU A N 1
ATOM 1501 C CA . LEU A 1 198 ? -14.32 11.195 5.008 1 93 198 LEU A CA 1
ATOM 1502 C C . LEU A 1 198 ? -13.359 12.32 5.379 1 93 198 LEU A C 1
ATOM 1504 O O . LEU A 1 198 ? -13.773 13.32 5.965 1 93 198 LEU A O 1
ATOM 1508 N N . LEU A 1 199 ? -12.164 12.164 5.039 1 94.44 199 LEU A N 1
ATOM 1509 C CA . LEU A 1 199 ? -11.172 13.188 5.336 1 94.44 199 LEU A CA 1
ATOM 1510 C C . LEU A 1 199 ? -11.484 14.477 4.582 1 94.44 199 LEU A C 1
ATOM 1512 O O . LEU A 1 199 ? -11.352 15.57 5.137 1 94.44 199 LEU A O 1
ATOM 1516 N N . LYS A 1 200 ? -11.898 14.367 3.381 1 94.19 200 LYS A N 1
ATOM 1517 C CA . LYS A 1 200 ? -12.289 15.539 2.6 1 94.19 200 LYS A CA 1
ATOM 1518 C C . LYS A 1 200 ? -13.469 16.25 3.24 1 94.19 200 LYS A C 1
ATOM 1520 O O . LYS A 1 200 ? -13.523 17.484 3.256 1 94.19 200 LYS A O 1
ATOM 1525 N N . ALA A 1 201 ? -14.375 15.469 3.693 1 92.56 201 ALA A N 1
ATOM 1526 C CA . ALA A 1 201 ? -15.547 16.062 4.344 1 92.56 201 ALA A CA 1
ATOM 1527 C C . ALA A 1 201 ? -15.141 16.844 5.586 1 92.56 201 ALA A C 1
ATOM 1529 O O . ALA A 1 201 ? -15.633 17.953 5.816 1 92.56 201 ALA A O 1
ATOM 1530 N N . LEU A 1 202 ? -14.258 16.297 6.336 1 92.25 202 LEU A N 1
ATOM 1531 C CA . LEU A 1 202 ? -13.773 16.984 7.531 1 92.25 202 LEU A CA 1
ATOM 1532 C C . LEU A 1 202 ? -13.031 18.266 7.16 1 92.25 202 LEU A C 1
ATOM 1534 O O . LEU A 1 202 ? -13.172 19.281 7.836 1 92.25 202 LEU A O 1
ATOM 1538 N N . ASN A 1 203 ? -12.266 18.188 6.168 1 95.56 203 ASN A N 1
ATOM 1539 C CA . ASN A 1 203 ? -11.562 19.359 5.652 1 95.56 203 ASN A CA 1
ATOM 1540 C C . ASN A 1 203 ? -12.539 20.453 5.246 1 95.56 203 ASN A C 1
ATOM 1542 O O . ASN A 1 203 ? -12.375 21.609 5.645 1 95.56 203 ASN A O 1
ATOM 1546 N N . LYS A 1 204 ? -13.57 20.094 4.555 1 92.75 204 LYS A N 1
ATOM 1547 C CA . LYS A 1 204 ? -14.516 21.062 4 1 92.75 204 LYS A CA 1
ATOM 1548 C C . LYS A 1 204 ? -15.438 21.609 5.086 1 92.75 204 LYS A C 1
ATOM 1550 O O . LYS A 1 204 ? -15.664 22.812 5.168 1 92.75 204 LYS A O 1
ATOM 1555 N N . GLU A 1 205 ? -15.883 20.766 5.914 1 92.19 205 GLU A N 1
ATOM 1556 C CA . GLU A 1 205 ? -16.922 21.109 6.871 1 92.19 205 GLU A CA 1
ATOM 1557 C C . GLU A 1 205 ? -16.328 21.828 8.086 1 92.19 205 GLU A C 1
ATOM 1559 O O . GLU A 1 205 ? -16.938 22.75 8.633 1 92.19 205 GLU A O 1
ATOM 1564 N N . TYR A 1 206 ? -15.125 21.469 8.5 1 92.38 206 TYR A N 1
ATOM 1565 C CA . TYR A 1 206 ? -14.625 21.953 9.781 1 92.38 206 TYR A CA 1
ATOM 1566 C C . TYR A 1 206 ? -13.367 22.797 9.586 1 92.38 206 TYR A C 1
ATOM 1568 O O . TYR A 1 206 ? -12.812 23.328 10.547 1 92.38 206 TYR A O 1
ATOM 1576 N N . GLY A 1 207 ? -12.945 22.844 8.391 1 94.94 207 GLY A N 1
ATOM 1577 C CA . GLY A 1 207 ? -11.742 23.625 8.125 1 94.94 207 GLY A CA 1
ATOM 1578 C C . GLY A 1 207 ? -10.477 22.953 8.633 1 94.94 207 GLY A C 1
ATOM 1579 O O . GLY A 1 207 ? -9.508 23.625 8.977 1 94.94 207 GLY A O 1
ATOM 1580 N N . MET A 1 208 ? -10.523 21.672 8.758 1 95.94 208 MET A N 1
ATOM 1581 C CA . MET A 1 208 ? -9.359 20.906 9.188 1 95.94 208 MET A CA 1
ATOM 1582 C C . MET A 1 208 ? -8.234 21 8.156 1 95.94 208 MET A C 1
ATOM 1584 O O . MET A 1 208 ? -8.453 20.75 6.969 1 95.94 208 MET A O 1
ATOM 1588 N N . GLY A 1 209 ? -7.066 21.469 8.617 1 97.94 209 GLY A N 1
ATOM 1589 C CA . GLY A 1 209 ? -5.898 21.328 7.762 1 97.94 209 GLY A CA 1
ATOM 1590 C C . GLY A 1 209 ? -5.434 19.891 7.613 1 97.94 209 GLY A C 1
ATOM 1591 O O . GLY A 1 209 ? -5.477 19.125 8.57 1 97.94 209 GLY A O 1
ATOM 1592 N N . ILE A 1 210 ? -5.031 19.562 6.391 1 98.19 210 ILE A N 1
ATOM 1593 C CA . ILE A 1 210 ? -4.586 18.188 6.168 1 98.19 210 ILE A CA 1
ATOM 1594 C C . ILE A 1 210 ? -3.227 18.188 5.477 1 98.19 210 ILE A C 1
ATOM 1596 O O . ILE A 1 210 ? -3.051 18.844 4.438 1 98.19 210 ILE A O 1
ATOM 1600 N N . ILE A 1 211 ? -2.281 17.578 6.113 1 98.5 211 ILE A N 1
ATOM 1601 C CA . ILE A 1 211 ? -1.048 17.172 5.453 1 98.5 211 ILE A CA 1
ATOM 1602 C C . ILE A 1 211 ? -1.094 15.664 5.16 1 98.5 211 ILE A C 1
ATOM 1604 O O . ILE A 1 211 ? -1.058 14.852 6.082 1 98.5 211 ILE A O 1
ATOM 1608 N N . PHE A 1 212 ? -1.182 15.359 3.906 1 97.88 212 PHE A N 1
ATOM 1609 C CA . PHE A 1 212 ? -1.338 13.977 3.473 1 97.88 212 PHE A CA 1
ATOM 1610 C C . PHE A 1 212 ? -0.064 13.469 2.807 1 97.88 212 PHE A C 1
ATOM 1612 O O . PHE A 1 212 ? 0.239 13.836 1.671 1 97.88 212 PHE A O 1
ATOM 1619 N N . ILE A 1 213 ? 0.646 12.641 3.551 1 97.31 213 ILE A N 1
ATOM 1620 C CA . ILE A 1 213 ? 1.887 12.07 3.041 1 97.31 213 ILE A CA 1
ATOM 1621 C C . ILE A 1 213 ? 1.598 10.734 2.354 1 97.31 213 ILE A C 1
ATOM 1623 O O . ILE A 1 213 ? 0.971 9.852 2.941 1 97.31 213 ILE A O 1
ATOM 1627 N N . THR A 1 214 ? 2.027 10.602 1.134 1 94.19 214 THR A N 1
ATOM 1628 C CA . THR A 1 214 ? 1.771 9.383 0.382 1 94.19 214 THR A CA 1
ATOM 1629 C C . THR A 1 214 ? 2.775 9.227 -0.756 1 94.19 214 THR A C 1
ATOM 1631 O O . THR A 1 214 ? 3.473 10.18 -1.11 1 94.19 214 THR A O 1
ATOM 1634 N N . HIS A 1 215 ? 2.873 8.047 -1.228 1 89.44 215 HIS A N 1
ATOM 1635 C CA . HIS A 1 215 ? 3.627 7.809 -2.453 1 89.44 215 HIS A CA 1
ATOM 1636 C C . HIS A 1 215 ? 2.699 7.688 -3.656 1 89.44 215 HIS A C 1
ATOM 1638 O O . HIS A 1 215 ? 3.16 7.613 -4.797 1 89.44 215 HIS A O 1
ATOM 1644 N N . ASP A 1 216 ? 1.436 7.719 -3.424 1 88.38 216 ASP A N 1
ATOM 1645 C CA . ASP A 1 216 ? 0.427 7.57 -4.469 1 88.38 216 ASP A CA 1
ATOM 1646 C C . ASP A 1 216 ? -0.026 8.93 -4.996 1 88.38 216 ASP A C 1
ATOM 1648 O O . ASP A 1 216 ? -0.797 9.633 -4.336 1 88.38 216 ASP A O 1
ATOM 1652 N N . LEU A 1 217 ? 0.307 9.141 -6.266 1 90.38 217 LEU A N 1
ATOM 1653 C CA . LEU A 1 217 ? 0.028 10.445 -6.848 1 90.38 217 LEU A CA 1
ATOM 1654 C C . LEU A 1 217 ? -1.462 10.609 -7.133 1 90.38 217 LEU A C 1
ATOM 1656 O O . LEU A 1 217 ? -1.98 11.727 -7.125 1 90.38 217 LEU A O 1
ATOM 1660 N N . SER A 1 218 ? -2.123 9.547 -7.387 1 88.12 218 SER A N 1
ATOM 1661 C CA . SER A 1 218 ? -3.561 9.625 -7.625 1 88.12 218 SER A CA 1
ATOM 1662 C C . SER A 1 218 ? -4.309 10.031 -6.359 1 88.12 218 SER A C 1
ATOM 1664 O O . SER A 1 218 ? -5.227 10.859 -6.41 1 88.12 218 SER A O 1
ATOM 1666 N N . LEU A 1 219 ? -3.912 9.438 -5.285 1 91.12 219 LEU A N 1
ATOM 1667 C CA . LEU A 1 219 ? -4.527 9.797 -4.012 1 91.12 219 LEU A CA 1
ATOM 1668 C C . LEU A 1 219 ? -4.188 11.234 -3.629 1 91.12 219 LEU A C 1
ATOM 1670 O O . LEU A 1 219 ? -5.039 11.961 -3.121 1 91.12 219 LEU A O 1
ATOM 1674 N N . ALA A 1 220 ? -2.889 11.586 -3.855 1 94.44 220 ALA A N 1
ATOM 1675 C CA . ALA A 1 220 ? -2.461 12.953 -3.592 1 94.44 220 ALA A CA 1
ATOM 1676 C C . ALA A 1 220 ? -3.332 13.953 -4.348 1 94.44 220 ALA A C 1
ATOM 1678 O O . ALA A 1 220 ? -3.762 14.961 -3.783 1 94.44 220 ALA A O 1
ATOM 1679 N N . TYR A 1 221 ? -3.607 13.641 -5.543 1 92.94 221 TYR A N 1
ATOM 1680 C CA . TYR A 1 221 ? -4.398 14.492 -6.418 1 92.94 221 TYR A CA 1
ATOM 1681 C C . TYR A 1 221 ? -5.82 14.648 -5.891 1 92.94 221 TYR A C 1
ATOM 1683 O O . TYR A 1 221 ? -6.375 15.75 -5.898 1 92.94 221 TYR A O 1
ATOM 1691 N N . VAL A 1 222 ? -6.363 13.633 -5.402 1 92.56 222 VAL A N 1
ATOM 1692 C CA . VAL A 1 222 ? -7.777 13.617 -5.039 1 92.56 222 VAL A CA 1
ATOM 1693 C C . VAL A 1 222 ? -7.973 14.336 -3.703 1 92.56 222 VAL A C 1
ATOM 1695 O O . VAL A 1 222 ? -8.945 15.078 -3.525 1 92.56 222 VAL A O 1
ATOM 1698 N N . ILE A 1 223 ? -7.039 14.219 -2.818 1 94.25 223 ILE A N 1
ATOM 1699 C CA . ILE A 1 223 ? -7.293 14.648 -1.447 1 94.25 223 ILE A CA 1
ATOM 1700 C C . ILE A 1 223 ? -6.801 16.078 -1.255 1 94.25 223 ILE A C 1
ATOM 1702 O O . ILE A 1 223 ? -7.195 16.75 -0.302 1 94.25 223 ILE A O 1
ATOM 1706 N N . SER A 1 224 ? -5.945 16.516 -2.143 1 95.62 224 SER A N 1
ATOM 1707 C CA . SER A 1 224 ? -5.266 17.75 -1.779 1 95.62 224 SER A CA 1
ATOM 1708 C C . SER A 1 224 ? -5.418 18.812 -2.871 1 95.62 224 SER A C 1
ATOM 1710 O O . SER A 1 224 ? -5.516 18.484 -4.055 1 95.62 224 SER A O 1
ATOM 1712 N N . LYS A 1 225 ? -5.383 20.031 -2.443 1 94.31 225 LYS A N 1
ATOM 1713 C CA . LYS A 1 225 ? -5.395 21.156 -3.369 1 94.31 225 LYS A CA 1
ATOM 1714 C C . LYS A 1 225 ? -3.996 21.438 -3.91 1 94.31 225 LYS A C 1
ATOM 1716 O O . LYS A 1 225 ? -3.844 21.891 -5.047 1 94.31 225 LYS A O 1
ATOM 1721 N N . LYS A 1 226 ? -3.055 21.234 -3.084 1 96.88 226 LYS A N 1
ATOM 1722 C CA . LYS A 1 226 ? -1.658 21.422 -3.463 1 96.88 226 LYS A CA 1
ATOM 1723 C C . LYS A 1 226 ? -0.845 20.156 -3.232 1 96.88 226 LYS A C 1
ATOM 1725 O O . LYS A 1 226 ? -1.153 19.375 -2.332 1 96.88 226 LYS A O 1
ATOM 1730 N N . ILE A 1 227 ? 0.16 19.969 -4.043 1 97.62 227 ILE A N 1
ATOM 1731 C CA . ILE A 1 227 ? 1.072 18.844 -3.893 1 97.62 227 ILE A CA 1
ATOM 1732 C C . ILE A 1 227 ? 2.508 19.359 -3.781 1 97.62 227 ILE A C 1
ATOM 1734 O O . ILE A 1 227 ? 2.932 20.219 -4.559 1 97.62 227 ILE A O 1
ATOM 1738 N N . ILE A 1 228 ? 3.152 18.891 -2.785 1 98.19 228 ILE A N 1
ATOM 1739 C CA . ILE A 1 228 ? 4.586 19.109 -2.613 1 98.19 228 ILE A CA 1
ATOM 1740 C C . ILE A 1 228 ? 5.344 17.828 -2.986 1 98.19 228 ILE A C 1
ATOM 1742 O O . ILE A 1 228 ? 5.055 16.75 -2.465 1 98.19 228 ILE A O 1
ATOM 1746 N N . VAL A 1 229 ? 6.254 17.984 -3.898 1 98.12 229 VAL A N 1
ATOM 1747 C CA . VAL A 1 229 ? 7.137 16.875 -4.262 1 98.12 229 VAL A CA 1
ATOM 1748 C C . VAL A 1 229 ? 8.477 17.031 -3.537 1 98.12 229 VAL A C 1
ATOM 1750 O O . VAL A 1 229 ? 9.18 18.016 -3.725 1 98.12 229 VAL A O 1
ATOM 1753 N N . MET A 1 230 ? 8.758 16 -2.77 1 97.38 230 MET A N 1
ATOM 1754 C CA . MET A 1 230 ? 9.969 16.062 -1.952 1 97.38 230 MET A CA 1
ATOM 1755 C C . MET A 1 230 ? 11 15.047 -2.434 1 97.38 230 MET A C 1
ATOM 1757 O O . MET A 1 230 ? 10.641 13.93 -2.83 1 97.38 230 MET A O 1
ATOM 1761 N N . TYR A 1 231 ? 12.211 15.438 -2.393 1 95.75 231 TYR A N 1
ATOM 1762 C CA . TYR A 1 231 ? 13.352 14.586 -2.725 1 95.75 231 TYR A CA 1
ATOM 1763 C C . TYR A 1 231 ? 14.555 14.914 -1.842 1 95.75 231 TYR A C 1
ATOM 1765 O O . TYR A 1 231 ? 14.984 16.062 -1.769 1 95.75 231 TYR A O 1
ATOM 1773 N N . ALA A 1 232 ? 15.039 13.93 -1.158 1 94 232 ALA A N 1
ATOM 1774 C CA . ALA A 1 232 ? 16.219 14.031 -0.317 1 94 232 ALA A CA 1
ATOM 1775 C C . ALA A 1 232 ? 16.141 15.242 0.616 1 94 232 ALA A C 1
ATOM 1777 O O . ALA A 1 232 ? 17.047 16.062 0.677 1 94 232 ALA A O 1
ATOM 1778 N N . GLY A 1 233 ? 15.016 15.414 1.206 1 94.19 233 GLY A N 1
ATOM 1779 C CA . GLY A 1 233 ? 14.852 16.391 2.273 1 94.19 233 GLY A CA 1
ATOM 1780 C C . GLY A 1 233 ? 14.469 17.766 1.768 1 94.19 233 GLY A C 1
ATOM 1781 O O . GLY A 1 233 ? 14.398 18.719 2.545 1 94.19 233 GLY A O 1
ATOM 1782 N N . THR A 1 234 ? 14.25 17.891 0.479 1 94.81 234 THR A N 1
ATOM 1783 C CA . THR A 1 234 ? 13.961 19.219 -0.077 1 94.81 234 THR A CA 1
ATOM 1784 C C . THR A 1 234 ? 12.719 19.172 -0.96 1 94.81 234 THR A C 1
ATOM 1786 O O . THR A 1 234 ? 12.32 18.094 -1.431 1 94.81 234 THR A O 1
ATOM 1789 N N . ILE A 1 235 ? 12.117 20.328 -1.079 1 96.94 235 ILE A N 1
ATOM 1790 C CA . ILE A 1 235 ? 11 20.469 -2.004 1 96.94 235 ILE A CA 1
ATOM 1791 C C . ILE A 1 235 ? 11.523 20.625 -3.43 1 96.94 235 ILE A C 1
ATOM 1793 O O . ILE A 1 235 ? 12.289 21.547 -3.715 1 96.94 235 ILE A O 1
ATOM 1797 N N . MET A 1 236 ? 11.125 19.781 -4.305 1 97.69 236 MET A N 1
ATOM 1798 C CA . MET A 1 236 ? 11.539 19.844 -5.703 1 97.69 236 MET A CA 1
ATOM 1799 C C . MET A 1 236 ? 10.531 20.625 -6.531 1 97.69 236 MET A C 1
ATOM 1801 O O . MET A 1 236 ? 10.898 21.312 -7.488 1 97.69 236 MET A O 1
ATOM 1805 N N . GLU A 1 237 ? 9.32 20.484 -6.16 1 98.06 237 GLU A N 1
ATOM 1806 C CA . GLU A 1 237 ? 8.234 21.125 -6.887 1 98.06 237 GLU A CA 1
ATOM 1807 C C . GLU A 1 237 ? 6.988 21.266 -6.012 1 98.06 237 GLU A C 1
ATOM 1809 O O . GLU A 1 237 ? 6.699 20.391 -5.191 1 98.06 237 GLU A O 1
ATOM 1814 N N . LEU A 1 238 ? 6.387 22.375 -6.105 1 97.75 238 LEU A N 1
ATOM 1815 C CA . LEU A 1 238 ? 5.145 22.656 -5.398 1 97.75 238 LEU A CA 1
ATOM 1816 C C . LEU A 1 238 ? 4.156 23.391 -6.309 1 97.75 238 LEU A C 1
ATOM 1818 O O . LEU A 1 238 ? 4.508 24.375 -6.953 1 97.75 238 LEU A O 1
ATOM 1822 N N . ASN A 1 239 ? 2.977 22.906 -6.395 1 97.38 239 ASN A N 1
ATOM 1823 C CA . ASN A 1 239 ? 1.945 23.516 -7.227 1 97.38 239 ASN A CA 1
ATOM 1824 C C . ASN A 1 239 ? 0.551 23.031 -6.836 1 97.38 239 ASN A C 1
ATOM 1826 O O . ASN A 1 239 ? 0.411 22.141 -5.996 1 97.38 239 ASN A O 1
ATOM 1830 N N . GLU A 1 240 ? -0.421 23.719 -7.402 1 96.31 240 GLU A N 1
ATOM 1831 C CA . GLU A 1 240 ? -1.769 23.156 -7.324 1 96.31 240 GLU A CA 1
ATOM 1832 C C . GLU A 1 240 ? -1.813 21.75 -7.883 1 96.31 240 GLU A C 1
ATOM 1834 O O . GLU A 1 240 ? -1.157 21.438 -8.883 1 96.31 240 GLU A O 1
ATOM 1839 N N . SER A 1 241 ? -2.6 20.906 -7.262 1 94.94 241 SER A N 1
ATOM 1840 C CA . SER A 1 241 ? -2.613 19.469 -7.566 1 94.94 241 SER A CA 1
ATOM 1841 C C . SER A 1 241 ? -2.912 19.234 -9.039 1 94.94 241 SER A C 1
ATOM 1843 O O . SER A 1 241 ? -2.199 18.469 -9.711 1 94.94 241 SER A O 1
ATOM 1845 N N . SER A 1 242 ? -3.896 19.875 -9.57 1 92.31 242 SER A N 1
ATOM 1846 C CA . SER A 1 242 ? -4.293 19.672 -10.961 1 92.31 242 SER A CA 1
ATOM 1847 C C . SER A 1 242 ? -3.174 20.078 -11.914 1 92.31 242 SER A C 1
ATOM 1849 O O . SER A 1 242 ? -2.844 19.328 -12.844 1 92.31 242 SER A O 1
ATOM 1851 N N . ASP A 1 243 ? -2.59 21.172 -11.609 1 94.25 243 ASP A N 1
ATOM 1852 C CA . ASP A 1 243 ? -1.543 21.688 -12.477 1 94.25 243 ASP A CA 1
ATOM 1853 C C . ASP A 1 243 ? -0.276 20.844 -12.383 1 94.25 243 ASP A C 1
ATOM 1855 O O . ASP A 1 243 ? 0.404 20.609 -13.383 1 94.25 243 ASP A O 1
ATOM 1859 N N . LEU A 1 244 ? 0.007 20.406 -11.188 1 95.38 244 LEU A N 1
ATOM 1860 C CA . LEU A 1 244 ? 1.211 19.609 -11 1 95.38 244 LEU A CA 1
ATOM 1861 C C . LEU A 1 244 ? 1.113 18.297 -11.773 1 95.38 244 LEU A C 1
ATOM 1863 O O . LEU A 1 244 ? 2.088 17.859 -12.383 1 95.38 244 LEU A O 1
ATOM 1867 N N . ILE A 1 245 ? -0.038 17.719 -11.742 1 92.69 245 ILE A N 1
ATOM 1868 C CA . ILE A 1 245 ? -0.24 16.406 -12.367 1 92.69 245 ILE A CA 1
ATOM 1869 C C . ILE A 1 245 ? -0.282 16.562 -13.883 1 92.69 245 ILE A C 1
ATOM 1871 O O . ILE A 1 245 ? 0.297 15.758 -14.617 1 92.69 245 ILE A O 1
ATOM 1875 N N . LYS A 1 246 ? -0.875 17.609 -14.383 1 91.25 246 LYS A N 1
ATOM 1876 C CA . LYS A 1 246 ? -1.07 17.781 -15.82 1 91.25 246 LYS A CA 1
ATOM 1877 C C . LYS A 1 246 ? 0.161 18.406 -16.469 1 91.25 246 LYS A C 1
ATOM 1879 O O . LYS A 1 246 ? 0.495 18.094 -17.609 1 91.25 246 LYS A O 1
ATOM 1884 N N . HIS A 1 247 ? 0.747 19.281 -15.672 1 93.44 247 HIS A N 1
ATOM 1885 C CA . HIS A 1 247 ? 1.872 20.031 -16.219 1 93.44 247 HIS A CA 1
ATOM 1886 C C . HIS A 1 247 ? 3.049 20.047 -15.25 1 93.44 247 HIS A C 1
ATOM 1888 O O . HIS A 1 247 ? 3.494 21.109 -14.82 1 93.44 247 HIS A O 1
ATOM 1894 N N . PRO A 1 248 ? 3.598 18.844 -15 1 95.81 248 PRO A N 1
ATOM 1895 C CA . PRO A 1 248 ? 4.789 18.812 -14.148 1 95.81 248 PRO A CA 1
ATOM 1896 C C . PRO A 1 248 ? 5.996 19.484 -14.805 1 95.81 248 PRO A C 1
ATOM 1898 O O . PRO A 1 248 ? 6.164 19.406 -16.016 1 95.81 248 PRO A O 1
ATOM 1901 N N . ASP A 1 249 ? 6.805 20.078 -13.984 1 97.12 249 ASP A N 1
ATOM 1902 C CA . ASP A 1 249 ? 7.949 20.781 -14.555 1 97.12 249 ASP A CA 1
ATOM 1903 C C . ASP A 1 249 ? 9.258 20.109 -14.156 1 97.12 249 ASP A C 1
ATOM 1905 O O . ASP A 1 249 ? 10.117 19.859 -15.008 1 97.12 249 ASP A O 1
ATOM 1909 N N . HIS A 1 250 ? 9.414 19.844 -12.898 1 97.75 250 HIS A N 1
ATOM 1910 C CA . HIS A 1 250 ? 10.68 19.266 -12.461 1 97.75 250 HIS A CA 1
ATOM 1911 C C . HIS A 1 250 ? 10.883 17.875 -13.039 1 97.75 250 HIS A C 1
ATOM 1913 O O . HIS A 1 250 ? 9.969 17.047 -13.008 1 97.75 250 HIS A O 1
ATOM 1919 N N . PRO A 1 251 ? 12.062 17.547 -13.492 1 97.56 251 PRO A N 1
ATOM 1920 C CA . PRO A 1 251 ? 12.328 16.234 -14.07 1 97.56 251 PRO A CA 1
ATOM 1921 C C . PRO A 1 251 ? 11.984 15.086 -13.117 1 97.56 251 PRO A C 1
ATOM 1923 O O . PRO A 1 251 ? 11.484 14.047 -13.547 1 97.56 251 PRO A O 1
ATOM 1926 N N . TYR A 1 252 ? 12.25 15.336 -11.883 1 96.88 252 TYR A N 1
ATOM 1927 C CA . TYR A 1 252 ? 11.906 14.32 -10.898 1 96.88 252 TYR A CA 1
ATOM 1928 C C . TYR A 1 252 ? 10.398 14.078 -10.852 1 96.88 252 TYR A C 1
ATOM 1930 O O . TYR A 1 252 ? 9.945 12.938 -10.836 1 96.88 252 TYR A O 1
ATOM 1938 N N . THR A 1 253 ? 9.633 15.109 -10.789 1 97.31 253 THR A N 1
ATOM 1939 C CA . THR A 1 253 ? 8.18 15.023 -10.781 1 97.31 253 THR A CA 1
ATOM 1940 C C . THR A 1 253 ? 7.668 14.297 -12.023 1 97.31 253 THR A C 1
ATOM 1942 O O . THR A 1 253 ? 6.816 13.414 -11.922 1 97.31 253 THR A O 1
ATOM 1945 N N . ILE A 1 254 ? 8.219 14.664 -13.109 1 96 254 ILE A N 1
ATOM 1946 C CA . ILE A 1 254 ? 7.863 14.031 -14.367 1 96 254 ILE A CA 1
ATOM 1947 C C . ILE A 1 254 ? 8.148 12.531 -14.297 1 96 254 ILE A C 1
ATOM 1949 O O . ILE A 1 254 ? 7.309 11.711 -14.688 1 96 254 ILE A O 1
ATOM 1953 N N . GLY A 1 255 ? 9.312 12.219 -13.828 1 94.19 255 GLY A N 1
ATOM 1954 C CA . GLY A 1 255 ? 9.672 10.82 -13.672 1 94.19 255 GLY A CA 1
ATOM 1955 C C . GLY A 1 255 ? 8.719 10.062 -12.766 1 94.19 255 GLY A C 1
ATOM 1956 O O . GLY A 1 255 ? 8.336 8.922 -13.07 1 94.19 255 GLY A O 1
ATOM 1957 N N . LEU A 1 256 ? 8.312 10.648 -11.625 1 94 256 LEU A N 1
ATOM 1958 C CA . LEU A 1 256 ? 7.379 10.023 -10.695 1 94 256 LEU A CA 1
ATOM 1959 C C . LEU A 1 256 ? 6.047 9.727 -11.383 1 94 256 LEU A C 1
ATOM 1961 O O . LEU A 1 256 ? 5.512 8.617 -11.25 1 94 256 LEU A O 1
ATOM 1965 N N . LEU A 1 257 ? 5.57 10.688 -12.109 1 92.81 257 LEU A N 1
ATOM 1966 C CA . LEU A 1 257 ? 4.273 10.57 -12.766 1 92.81 257 LEU A CA 1
ATOM 1967 C C . LEU A 1 257 ? 4.312 9.508 -13.859 1 92.81 257 LEU A C 1
ATOM 1969 O O . LEU A 1 257 ? 3.352 8.758 -14.031 1 92.81 257 LEU A O 1
ATOM 1973 N N . LYS A 1 258 ? 5.387 9.43 -14.508 1 91.12 258 LYS A N 1
ATOM 1974 C CA . LYS A 1 258 ? 5.535 8.453 -15.586 1 91.12 258 LYS A CA 1
ATOM 1975 C C . LYS A 1 258 ? 5.633 7.035 -15.023 1 91.12 258 LYS A C 1
ATOM 1977 O O . LYS A 1 258 ? 5.449 6.059 -15.758 1 91.12 258 LYS A O 1
ATOM 1982 N N . SER A 1 259 ? 5.988 6.965 -13.812 1 89.75 259 SER A N 1
ATOM 1983 C CA . SER A 1 259 ? 6.156 5.66 -13.18 1 89.75 259 SER A CA 1
ATOM 1984 C C . SER A 1 259 ? 4.812 5.078 -12.75 1 89.75 259 SER A C 1
ATOM 1986 O O . SER A 1 259 ? 4.73 3.902 -12.383 1 89.75 259 SER A O 1
ATOM 1988 N N . VAL A 1 260 ? 3.768 5.801 -12.688 1 86.31 260 VAL A N 1
ATOM 1989 C CA . VAL A 1 260 ? 2.434 5.367 -12.289 1 86.31 260 VAL A CA 1
ATOM 1990 C C . VAL A 1 260 ? 1.725 4.719 -13.477 1 86.31 260 VAL A C 1
ATOM 1992 O O . VAL A 1 260 ? 1.698 5.281 -14.578 1 86.31 260 VAL A O 1
ATOM 1995 N N . PRO A 1 261 ? 1.229 3.559 -13.281 1 81 261 PRO A N 1
ATOM 1996 C CA . PRO A 1 261 ? 0.485 2.928 -14.375 1 81 261 PRO A CA 1
ATOM 1997 C C . PRO A 1 261 ? -0.836 3.633 -14.672 1 81 261 PRO A C 1
ATOM 1999 O O . PRO A 1 261 ? -1.706 3.715 -13.805 1 81 261 PRO A O 1
ATOM 2002 N N . THR A 1 262 ? -1.021 4.477 -15.672 1 70.12 262 THR A N 1
ATOM 2003 C CA . THR A 1 262 ? -2.244 5.23 -15.93 1 70.12 262 THR A CA 1
ATOM 2004 C C . THR A 1 262 ? -2.988 4.66 -17.141 1 70.12 262 THR A C 1
ATOM 2006 O O . THR A 1 262 ? -4.215 4.762 -17.219 1 70.12 262 THR A O 1
ATOM 2009 N N . ASP A 1 263 ? -2.268 4.305 -18.125 1 64.88 263 ASP A N 1
ATOM 2010 C CA . ASP A 1 263 ? -2.971 3.938 -19.344 1 64.88 263 ASP A CA 1
ATOM 2011 C C . ASP A 1 263 ? -3.154 2.426 -19.438 1 64.88 263 ASP A C 1
ATOM 2013 O O . ASP A 1 263 ? -2.193 1.667 -19.297 1 64.88 263 ASP A O 1
ATOM 2017 N N . TYR A 1 264 ? -4.531 2.158 -19.234 1 62.03 264 TYR A N 1
ATOM 2018 C CA . TYR A 1 264 ? -4.828 0.733 -19.344 1 62.03 264 TYR A CA 1
ATOM 2019 C C . TYR A 1 264 ? -4.371 0.184 -20.688 1 62.03 264 TYR A C 1
ATOM 2021 O O . TYR A 1 264 ? -4.707 -0.946 -21.047 1 62.03 264 TYR A O 1
ATOM 2029 N N . LYS A 1 265 ? -3.83 1.003 -21.578 1 53.66 265 LYS A N 1
ATOM 2030 C CA . LYS A 1 265 ? -3.475 0.546 -22.922 1 53.66 265 LYS A CA 1
ATOM 2031 C C . LYS A 1 265 ? -2.045 0.013 -22.953 1 53.66 265 LYS A C 1
ATOM 2033 O O . LYS A 1 265 ? -1.551 -0.38 -24.016 1 53.66 265 LYS A O 1
ATOM 2038 N N . THR A 1 266 ? -1.248 -0.103 -21.781 1 57.97 266 THR A N 1
ATOM 2039 C CA . THR A 1 266 ? 0.158 -0.198 -22.156 1 57.97 266 THR A CA 1
ATOM 2040 C C . THR A 1 266 ? 0.703 -1.593 -21.875 1 57.97 266 THR A C 1
ATOM 2042 O O . THR A 1 266 ? 0.727 -2.027 -20.719 1 57.97 266 THR A O 1
ATOM 2045 N N . ASN A 1 267 ? 0.56 -2.475 -22.703 1 61.53 267 ASN A N 1
ATOM 2046 C CA . ASN A 1 267 ? 1.341 -3.707 -22.734 1 61.53 267 ASN A CA 1
ATOM 2047 C C . ASN A 1 267 ? 2.838 -3.424 -22.641 1 61.53 267 ASN A C 1
ATOM 2049 O O . ASN A 1 267 ? 3.656 -4.332 -22.812 1 61.53 267 ASN A O 1
ATOM 2053 N N . THR A 1 268 ? 3.188 -2.203 -22.344 1 70.31 268 THR A N 1
ATOM 2054 C CA . THR A 1 268 ? 4.586 -1.79 -22.375 1 70.31 268 THR A CA 1
ATOM 2055 C C . THR A 1 268 ? 5.164 -1.744 -20.953 1 70.31 268 THR A C 1
ATOM 2057 O O . THR A 1 268 ? 4.426 -1.828 -19.969 1 70.31 268 THR A O 1
ATOM 2060 N N . ARG A 1 269 ? 6.465 -1.807 -20.906 1 82 269 ARG A N 1
ATOM 2061 C CA . ARG A 1 269 ? 7.23 -1.625 -19.672 1 82 269 ARG A CA 1
ATOM 2062 C C . ARG A 1 269 ? 6.844 -0.325 -18.969 1 82 269 ARG A C 1
ATOM 2064 O O . ARG A 1 269 ? 6.617 0.694 -19.625 1 82 269 ARG A O 1
ATOM 2071 N N . LEU A 1 270 ? 6.758 -0.428 -17.625 1 84.75 270 LEU A N 1
ATOM 2072 C CA . LEU A 1 270 ? 6.531 0.783 -16.844 1 84.75 270 LEU A CA 1
ATOM 2073 C C . LEU A 1 270 ? 7.797 1.631 -16.781 1 84.75 270 LEU A C 1
ATOM 2075 O O . LEU A 1 270 ? 8.898 1.098 -16.625 1 84.75 270 LEU A O 1
ATOM 2079 N N . PHE A 1 271 ? 7.578 2.881 -16.938 1 85.31 271 PHE A N 1
ATOM 2080 C CA . PHE A 1 271 ? 8.703 3.779 -16.703 1 85.31 271 PHE A CA 1
ATOM 2081 C C . PHE A 1 271 ? 9.109 3.789 -15.242 1 85.31 271 PHE A C 1
ATOM 2083 O O . PHE A 1 271 ? 8.25 3.725 -14.359 1 85.31 271 PHE A O 1
ATOM 2090 N N . TYR A 1 272 ? 10.375 3.787 -15.039 1 83.69 272 TYR A N 1
ATOM 2091 C CA . TYR A 1 272 ? 10.883 3.994 -13.688 1 83.69 272 TYR A CA 1
ATOM 2092 C C . TYR A 1 272 ? 12.148 4.844 -13.711 1 83.69 272 TYR A C 1
ATOM 2094 O O . TYR A 1 272 ? 12.875 4.863 -14.703 1 83.69 272 TYR A O 1
ATOM 2102 N N . ILE A 1 273 ? 12.305 5.605 -12.688 1 84.81 273 ILE A N 1
ATOM 2103 C CA . ILE A 1 273 ? 13.492 6.441 -12.547 1 84.81 273 ILE A CA 1
ATOM 2104 C C . ILE A 1 273 ? 14.703 5.57 -12.227 1 84.81 273 ILE A C 1
ATOM 2106 O O . ILE A 1 273 ? 14.695 4.836 -11.234 1 84.81 273 ILE A O 1
ATOM 2110 N N . LYS A 1 274 ? 15.727 5.672 -12.992 1 84.12 274 LYS A N 1
ATOM 2111 C CA . LYS A 1 274 ? 16.922 4.855 -12.812 1 84.12 274 LYS A CA 1
ATOM 2112 C C . LYS A 1 274 ? 17.719 5.309 -11.586 1 84.12 274 LYS A C 1
ATOM 2114 O O . LYS A 1 274 ? 17.578 6.445 -11.141 1 84.12 274 LYS A O 1
ATOM 2119 N N . GLY A 1 275 ? 18.453 4.348 -11.07 1 81.06 275 GLY A N 1
ATOM 2120 C CA . GLY A 1 275 ? 19.297 4.672 -9.93 1 81.06 275 GLY A CA 1
ATOM 2121 C C . GLY A 1 275 ? 18.562 4.621 -8.609 1 81.06 275 GLY A C 1
ATOM 2122 O O . GLY A 1 275 ? 17.422 4.172 -8.547 1 81.06 275 GLY A O 1
ATOM 2123 N N . SER A 1 276 ? 19.266 4.949 -7.551 1 81.06 276 SER A N 1
ATOM 2124 C CA . SER A 1 276 ? 18.703 4.992 -6.207 1 81.06 276 SER A CA 1
ATOM 2125 C C . SER A 1 276 ? 18.797 6.395 -5.609 1 81.06 276 SER A C 1
ATOM 2127 O O . SER A 1 276 ? 19.656 7.18 -5.996 1 81.06 276 SER A O 1
ATOM 2129 N N . PRO A 1 277 ? 17.781 6.688 -4.793 1 80.44 277 PRO A N 1
ATOM 2130 C CA . PRO A 1 277 ? 17.906 7.965 -4.086 1 80.44 277 PRO A CA 1
ATOM 2131 C C . PRO A 1 277 ? 19.219 8.094 -3.33 1 80.44 277 PRO A C 1
ATOM 2133 O O . PRO A 1 277 ? 19.797 7.082 -2.898 1 80.44 277 PRO A O 1
ATOM 2136 N N . PRO A 1 278 ? 19.688 9.289 -3.18 1 80.56 278 PRO A N 1
ATOM 2137 C CA . PRO A 1 278 ? 20.953 9.477 -2.48 1 80.56 278 PRO A CA 1
ATOM 2138 C C . PRO A 1 278 ? 20.844 9.242 -0.975 1 80.56 278 PRO A C 1
ATOM 2140 O O . PRO A 1 278 ? 19.75 9.391 -0.405 1 80.56 278 PRO A O 1
ATOM 2143 N N . SER A 1 279 ? 22.016 8.852 -0.422 1 80.62 279 SER A N 1
ATOM 2144 C CA . SER A 1 279 ? 22.125 8.797 1.032 1 80.62 279 SER A CA 1
ATOM 2145 C C . SER A 1 279 ? 22.25 10.195 1.63 1 80.62 279 SER A C 1
ATOM 2147 O O . SER A 1 279 ? 22.922 11.055 1.065 1 80.62 279 SER A O 1
ATOM 2149 N N . PHE A 1 280 ? 21.641 10.422 2.736 1 83.81 280 PHE A N 1
ATOM 2150 C CA . PHE A 1 280 ? 21.75 11.719 3.395 1 83.81 280 PHE A CA 1
ATOM 2151 C C . PHE A 1 280 ? 23.156 11.945 3.918 1 83.81 280 PHE A C 1
ATOM 2153 O O . PHE A 1 280 ? 23.531 13.078 4.254 1 83.81 280 PHE A O 1
ATOM 2160 N N . PHE A 1 281 ? 23.922 10.922 3.99 1 79.75 281 PHE A N 1
ATOM 2161 C CA . PHE A 1 281 ? 25.312 11.031 4.438 1 79.75 281 PHE A CA 1
ATOM 2162 C C . PHE A 1 281 ? 26.219 11.484 3.297 1 79.75 281 PHE A C 1
ATOM 2164 O O . PHE A 1 281 ? 27.312 11.977 3.533 1 79.75 281 PHE A O 1
ATOM 2171 N N . ASN A 1 282 ? 25.719 11.25 2.115 1 83.62 282 ASN A N 1
ATOM 2172 C CA . ASN A 1 282 ? 26.516 11.594 0.94 1 83.62 282 ASN A CA 1
ATOM 2173 C C . ASN A 1 282 ? 25.656 12.266 -0.135 1 83.62 282 ASN A C 1
ATOM 2175 O O . ASN A 1 282 ? 25.531 11.742 -1.245 1 83.62 282 ASN A O 1
ATOM 2179 N N . LEU A 1 283 ? 25.25 13.422 0.202 1 89.19 283 LEU A N 1
ATOM 2180 C CA . LEU A 1 283 ? 24.422 14.164 -0.74 1 89.19 283 LEU A CA 1
ATOM 2181 C C . LEU A 1 283 ? 25.281 14.82 -1.82 1 89.19 283 LEU A C 1
ATOM 2183 O O . LEU A 1 283 ? 26.391 15.25 -1.553 1 89.19 283 LEU A O 1
ATOM 2187 N N . PRO A 1 284 ? 24.75 14.883 -3.012 1 91.69 284 PRO A N 1
ATOM 2188 C CA . PRO A 1 284 ? 25.484 15.578 -4.074 1 91.69 284 PRO A CA 1
ATOM 2189 C C . PRO A 1 284 ? 25.734 17.047 -3.748 1 91.69 284 PRO A C 1
ATOM 2191 O O . PRO A 1 284 ? 24.953 17.672 -3.012 1 91.69 284 PRO A O 1
ATOM 2194 N N . LYS A 1 285 ? 26.812 17.562 -4.34 1 91.69 285 LYS A N 1
ATOM 2195 C CA . LYS A 1 285 ? 27.188 18.969 -4.129 1 91.69 285 LYS A CA 1
ATOM 2196 C C . LYS A 1 285 ? 26.141 19.906 -4.707 1 91.69 285 LYS A C 1
ATOM 2198 O O . LYS A 1 285 ? 25.797 20.922 -4.09 1 91.69 285 LYS A O 1
ATOM 2203 N N . GLY A 1 286 ? 25.656 19.625 -5.855 1 95.62 286 GLY A 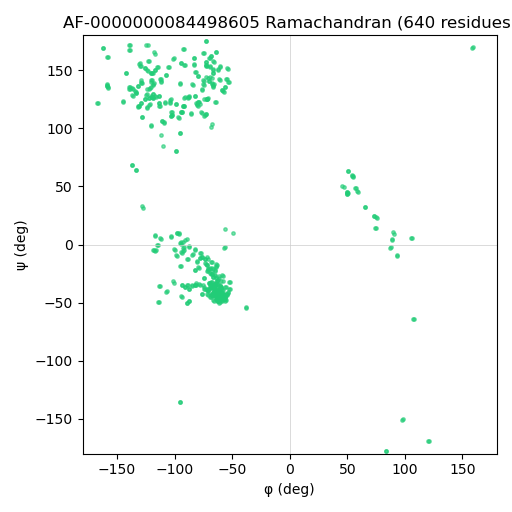N 1
ATOM 2204 C CA . GLY A 1 286 ? 24.672 20.453 -6.523 1 95.62 286 GLY A CA 1
ATOM 2205 C C . GLY A 1 286 ? 23.25 19.984 -6.289 1 95.62 286 GLY A C 1
ATOM 2206 O O . GLY A 1 286 ? 22.859 19.688 -5.16 1 95.62 286 GLY A O 1
ATOM 2207 N N . CYS A 1 287 ? 22.562 19.984 -7.363 1 96.25 287 CYS A N 1
ATOM 2208 C CA . CYS A 1 287 ? 21.203 19.484 -7.297 1 96.25 287 CYS A CA 1
ATOM 2209 C C . CYS A 1 287 ? 21.172 18.047 -6.781 1 96.25 287 CYS A C 1
ATOM 2211 O O . CYS A 1 287 ? 21.859 17.188 -7.309 1 96.25 287 CYS A O 1
ATOM 2213 N N . ARG A 1 288 ? 20.312 17.812 -5.844 1 94.94 288 ARG A N 1
ATOM 2214 C CA . ARG A 1 288 ? 20.234 16.5 -5.199 1 94.94 288 ARG A CA 1
ATOM 2215 C C . ARG A 1 288 ? 19.797 15.422 -6.191 1 94.94 288 ARG A C 1
ATOM 2217 O O . ARG A 1 288 ? 20.156 14.25 -6.035 1 94.94 288 ARG A O 1
ATOM 2224 N N . TYR A 1 289 ? 19.078 15.859 -7.172 1 96.62 289 TYR A N 1
ATOM 2225 C CA . TYR A 1 289 ? 18.547 14.898 -8.125 1 96.62 289 TYR A CA 1
ATOM 2226 C C . TYR A 1 289 ? 19.453 14.758 -9.336 1 96.62 289 TYR A C 1
ATOM 2228 O O . TYR A 1 289 ? 19.219 13.914 -10.203 1 96.62 289 TYR A O 1
ATOM 2236 N N . SER A 1 290 ? 20.562 15.422 -9.453 1 96.62 290 SER A N 1
ATOM 2237 C CA . SER A 1 290 ? 21.406 15.523 -10.641 1 96.62 290 SER A CA 1
ATOM 2238 C C . SER A 1 290 ? 21.953 14.164 -11.055 1 96.62 290 SER A C 1
ATOM 2240 O O . SER A 1 290 ? 22.047 13.859 -12.25 1 96.62 290 SER A O 1
ATOM 2242 N N . PRO A 1 291 ? 22.25 13.266 -10.117 1 94 291 PRO A N 1
ATOM 2243 C CA . PRO A 1 291 ? 22.828 11.984 -10.539 1 94 291 PRO A CA 1
ATOM 2244 C C . PRO A 1 291 ? 21.844 11.125 -11.328 1 94 291 PRO A C 1
ATOM 2246 O O . PRO A 1 291 ? 22.25 10.219 -12.047 1 94 291 PRO A O 1
ATOM 2249 N N . ARG A 1 292 ? 20.578 11.414 -11.18 1 94.31 292 ARG A N 1
ATOM 2250 C CA . ARG A 1 292 ? 19.547 10.586 -11.805 1 94.31 292 ARG A CA 1
ATOM 2251 C C . ARG A 1 292 ? 18.781 11.359 -12.867 1 94.31 292 ARG A C 1
ATOM 2253 O O . ARG A 1 292 ? 17.859 10.828 -13.492 1 94.31 292 ARG A O 1
ATOM 2260 N N . CYS A 1 293 ? 19.141 12.586 -13.039 1 96.38 293 CYS A N 1
ATOM 2261 C CA . CYS A 1 293 ? 18.391 13.477 -13.914 1 96.38 293 CYS A CA 1
ATOM 2262 C C . CYS A 1 293 ? 18.891 13.383 -15.352 1 96.38 293 CYS A C 1
ATOM 2264 O O . CYS A 1 293 ? 20.062 13.641 -15.617 1 96.38 293 CYS A O 1
ATOM 2266 N N . ASP A 1 294 ? 17.984 13.141 -16.266 1 94.5 294 ASP A N 1
ATOM 2267 C CA . ASP A 1 294 ? 18.344 13.016 -17.672 1 94.5 294 ASP A CA 1
ATOM 2268 C C . ASP A 1 294 ? 18.578 14.383 -18.312 1 94.5 294 ASP A C 1
ATOM 2270 O O . ASP A 1 294 ? 19.109 14.484 -19.422 1 94.5 294 ASP A O 1
ATOM 2274 N N . LYS A 1 295 ? 18.297 15.422 -17.594 1 96.5 295 LYS A N 1
ATOM 2275 C CA . LYS A 1 295 ? 18.438 16.781 -18.109 1 96.5 295 LYS A CA 1
ATOM 2276 C C . LYS A 1 295 ? 19.547 17.531 -17.391 1 96.5 295 LYS A C 1
ATOM 2278 O O . LYS A 1 295 ? 19.688 18.75 -17.562 1 96.5 295 LYS A O 1
ATOM 2283 N N . ALA A 1 296 ? 20.219 16.781 -16.562 1 96.81 296 ALA A N 1
ATOM 2284 C CA . ALA A 1 296 ? 21.25 17.438 -15.766 1 96.81 296 ALA A CA 1
ATOM 2285 C C . ALA A 1 296 ? 22.328 18.047 -16.656 1 96.81 296 ALA A C 1
ATOM 2287 O O . ALA A 1 296 ? 22.703 17.484 -17.672 1 96.81 296 ALA A O 1
ATOM 2288 N N . PHE A 1 297 ? 22.828 19.188 -16.297 1 96.06 297 PHE A N 1
ATOM 2289 C CA . PHE A 1 297 ? 23.938 19.844 -16.969 1 96.06 297 PHE A CA 1
ATOM 2290 C C . PHE A 1 297 ? 24.891 20.469 -15.961 1 96.06 297 PHE A C 1
ATOM 2292 O O . PHE A 1 297 ? 24.703 20.328 -14.75 1 96.06 297 PHE A O 1
ATOM 2299 N N . GLY A 1 298 ? 26.016 20.969 -16.25 1 94.44 298 GLY A N 1
ATOM 2300 C CA . GLY A 1 298 ? 27.156 21.391 -15.438 1 94.44 298 GLY A CA 1
ATOM 2301 C C . GLY A 1 298 ? 26.75 22.047 -14.141 1 94.44 298 GLY A C 1
ATOM 2302 O O . GLY A 1 298 ? 27.141 21.609 -13.055 1 94.44 298 GLY A O 1
ATOM 2303 N N . LYS A 1 299 ? 25.906 23.062 -14.211 1 96.19 299 LYS A N 1
ATOM 2304 C CA . LYS A 1 299 ? 25.484 23.828 -13.047 1 96.19 299 LYS A CA 1
ATOM 2305 C C . LYS A 1 299 ? 24.797 22.922 -12.023 1 96.19 299 LYS A C 1
ATOM 2307 O O . LYS A 1 299 ? 24.938 23.141 -10.812 1 96.19 299 LYS A O 1
ATOM 2312 N N . CYS A 1 300 ? 24.156 21.938 -12.508 1 96.94 300 CYS A N 1
ATOM 2313 C CA . CYS A 1 300 ? 23.391 21.031 -11.664 1 96.94 300 CYS A CA 1
ATOM 2314 C C . CYS A 1 300 ? 24.312 20.234 -10.742 1 96.94 300 CYS A C 1
ATOM 2316 O O . CYS A 1 300 ? 23.922 19.828 -9.648 1 96.94 300 CYS A O 1
ATOM 2318 N N . HIS A 1 301 ? 25.562 20.016 -11.18 1 96.38 301 HIS A N 1
ATOM 2319 C CA . HIS A 1 301 ? 26.484 19.172 -10.422 1 96.38 301 HIS A CA 1
ATOM 2320 C C . HIS A 1 301 ? 27.25 19.984 -9.391 1 96.38 301 HIS A C 1
ATOM 2322 O O . HIS A 1 301 ? 27.812 19.422 -8.445 1 96.38 301 HIS A O 1
ATOM 2328 N N . GLU A 1 302 ? 27.172 21.266 -9.5 1 96.31 302 GLU A N 1
ATOM 2329 C CA . GLU A 1 302 ? 28.078 22.094 -8.703 1 96.31 302 GLU A CA 1
ATOM 2330 C C . GLU A 1 302 ? 27.297 22.906 -7.668 1 96.31 302 GLU A C 1
ATOM 2332 O O . GLU A 1 302 ? 27.781 23.125 -6.555 1 96.31 302 GLU A O 1
ATOM 2337 N N . PHE A 1 303 ? 26.109 23.344 -8.023 1 96.44 303 PHE A N 1
ATOM 2338 C CA . PHE A 1 303 ? 25.359 24.266 -7.168 1 96.44 303 PHE A CA 1
ATOM 2339 C C . PHE A 1 303 ? 23.938 23.75 -6.938 1 96.44 303 PHE A C 1
ATOM 2341 O O . PHE A 1 303 ? 23.312 23.234 -7.859 1 96.44 303 PHE A O 1
ATOM 2348 N N . GLU A 1 304 ? 23.5 23.906 -5.754 1 95.38 304 GLU A N 1
ATOM 2349 C CA . GLU A 1 304 ? 22.109 23.562 -5.438 1 95.38 304 GLU A CA 1
ATOM 2350 C C . GLU A 1 304 ? 21.141 24.641 -5.906 1 95.38 304 GLU A C 1
ATOM 2352 O O . GLU A 1 304 ? 21.297 25.812 -5.543 1 95.38 304 GLU A O 1
ATOM 2357 N N . PRO A 1 305 ? 20.234 24.312 -6.727 1 96.81 305 PRO A N 1
ATOM 2358 C CA . PRO A 1 305 ? 19.266 25.328 -7.148 1 96.81 305 PRO A CA 1
ATOM 2359 C C . PRO A 1 305 ? 18.359 25.797 -6.004 1 96.81 305 PRO A C 1
ATOM 2361 O O . PRO A 1 305 ? 18.094 25.031 -5.078 1 96.81 305 PRO A O 1
ATOM 2364 N N . SER A 1 306 ? 17.891 27.047 -6.051 1 95.06 306 SER A N 1
ATOM 2365 C CA . SER A 1 306 ? 16.891 27.562 -5.109 1 95.06 306 SER A CA 1
ATOM 2366 C C . SER A 1 306 ? 15.477 27.188 -5.539 1 95.06 306 SER A C 1
ATOM 2368 O O . SER A 1 306 ? 15.242 26.875 -6.707 1 95.06 306 SER A O 1
ATOM 2370 N N . LEU A 1 307 ? 14.609 27.141 -4.586 1 95.69 307 LEU A N 1
ATOM 2371 C CA . LEU A 1 307 ? 13.195 27 -4.895 1 95.69 307 LEU A CA 1
ATOM 2372 C C . LEU A 1 307 ? 12.617 28.297 -5.43 1 95.69 307 LEU A C 1
ATOM 2374 O O . LEU A 1 307 ? 12.523 29.297 -4.695 1 95.69 307 LEU A O 1
ATOM 2378 N N . ILE A 1 308 ? 12.281 28.328 -6.652 1 95.5 308 ILE A N 1
ATOM 2379 C CA . ILE A 1 308 ? 11.836 29.578 -7.238 1 95.5 308 ILE A CA 1
ATOM 2380 C C . ILE A 1 308 ? 10.367 29.469 -7.645 1 95.5 308 ILE A C 1
ATOM 2382 O O . ILE A 1 308 ? 9.867 28.375 -7.91 1 95.5 308 ILE A O 1
ATOM 2386 N N . ASP A 1 309 ? 9.719 30.578 -7.66 1 95.25 309 ASP A N 1
ATOM 2387 C CA . ASP A 1 309 ? 8.344 30.656 -8.148 1 95.25 309 ASP A CA 1
ATOM 2388 C C . ASP A 1 309 ? 8.305 30.844 -9.656 1 95.25 309 ASP A C 1
ATOM 2390 O O . ASP A 1 309 ? 8.688 31.906 -10.164 1 95.25 309 ASP A O 1
ATOM 2394 N N . VAL A 1 310 ? 7.836 29.875 -10.352 1 93.94 310 VAL A N 1
ATOM 2395 C CA . VAL A 1 310 ? 7.82 29.922 -11.805 1 93.94 310 VAL A CA 1
ATOM 2396 C C . VAL A 1 310 ? 6.539 30.609 -12.281 1 93.94 310 VAL A C 1
ATOM 2398 O O . VAL A 1 310 ? 6.543 31.312 -13.297 1 93.94 310 VAL A O 1
ATOM 2401 N N . SER A 1 311 ? 5.422 30.359 -11.609 1 89.69 311 SER A N 1
ATOM 2402 C CA . SER A 1 311 ? 4.164 31 -11.977 1 89.69 311 SER A CA 1
ATOM 2403 C C . SER A 1 311 ? 3.104 30.797 -10.898 1 89.69 311 SER A C 1
ATOM 2405 O O . SER A 1 311 ? 2.705 29.672 -10.617 1 89.69 311 SER A O 1
ATOM 2407 N N . ASN A 1 312 ? 2.594 31.938 -10.367 1 89.94 312 ASN A N 1
ATOM 2408 C CA . ASN A 1 312 ? 1.402 31.938 -9.523 1 89.94 312 ASN A CA 1
ATOM 2409 C C . ASN A 1 312 ? 1.473 30.859 -8.445 1 89.94 312 ASN A C 1
ATOM 2411 O O . ASN A 1 312 ? 0.566 30.047 -8.32 1 89.94 312 ASN A O 1
ATOM 2415 N N . GLY A 1 313 ? 2.564 30.797 -7.73 1 90.31 313 GLY A N 1
ATOM 2416 C CA . GLY A 1 313 ? 2.664 29.891 -6.605 1 90.31 313 GLY A CA 1
ATOM 2417 C C . GLY A 1 313 ? 3.27 28.547 -6.98 1 90.31 313 GLY A C 1
ATOM 2418 O O . GLY A 1 313 ? 3.527 27.703 -6.109 1 90.31 313 GLY A O 1
ATOM 2419 N N . HIS A 1 314 ? 3.438 28.312 -8.273 1 95.62 314 HIS A N 1
ATOM 2420 C CA . HIS A 1 314 ? 4.168 27.141 -8.75 1 95.62 314 HIS A CA 1
ATOM 2421 C C . HIS A 1 314 ? 5.668 27.297 -8.516 1 95.62 314 HIS A C 1
ATOM 2423 O O . HIS A 1 314 ? 6.312 28.156 -9.125 1 95.62 314 HIS A O 1
ATOM 2429 N N . LYS A 1 315 ? 6.137 26.5 -7.645 1 97.25 315 LYS A N 1
ATOM 2430 C CA . LYS A 1 315 ? 7.551 26.609 -7.285 1 97.25 315 LYS A CA 1
ATOM 2431 C C . LYS A 1 315 ? 8.328 25.375 -7.762 1 97.25 315 LYS A C 1
ATOM 2433 O O . LYS A 1 315 ? 7.824 24.25 -7.695 1 97.25 315 LYS A O 1
ATOM 2438 N N . VAL A 1 316 ? 9.516 25.609 -8.25 1 97.88 316 VAL A N 1
ATOM 2439 C CA . VAL A 1 316 ? 10.352 24.531 -8.766 1 97.88 316 VAL A CA 1
ATOM 2440 C C . VAL A 1 316 ? 11.805 24.75 -8.336 1 97.88 316 VAL A C 1
ATOM 2442 O O . VAL A 1 316 ? 12.297 25.891 -8.352 1 97.88 316 VAL A O 1
ATOM 2445 N N . ARG A 1 317 ? 12.414 23.734 -7.875 1 97.31 317 ARG A N 1
ATOM 2446 C CA . ARG A 1 317 ? 13.828 23.734 -7.531 1 97.31 317 ARG A CA 1
ATOM 2447 C C . ARG A 1 317 ? 14.672 23.125 -8.648 1 97.31 317 ARG A C 1
ATOM 2449 O O . ARG A 1 317 ? 15.117 21.984 -8.539 1 97.31 317 ARG A O 1
ATOM 2456 N N . CYS A 1 318 ? 14.922 23.938 -9.648 1 98 318 CYS A N 1
ATOM 2457 C CA . CYS A 1 318 ? 15.594 23.422 -10.836 1 98 318 CYS A CA 1
ATOM 2458 C C . CYS A 1 318 ? 16.25 24.531 -11.617 1 98 318 CYS A C 1
ATOM 2460 O O . CYS A 1 318 ? 15.641 25.578 -11.859 1 98 318 CYS A O 1
ATOM 2462 N N . TRP A 1 319 ? 17.422 24.281 -12.039 1 97.31 319 TRP A N 1
ATOM 2463 C CA . TRP A 1 319 ? 18.188 25.281 -12.773 1 97.31 319 TRP A CA 1
ATOM 2464 C C . TRP A 1 319 ? 17.578 25.516 -14.148 1 97.31 319 TRP A C 1
ATOM 2466 O O . TRP A 1 319 ? 17.828 26.562 -14.766 1 97.31 319 TRP A O 1
ATOM 2476 N N . LEU A 1 320 ? 16.766 24.547 -14.672 1 96.5 320 LEU A N 1
ATOM 2477 C CA . LEU A 1 320 ? 16.125 24.703 -15.977 1 96.5 320 LEU A CA 1
ATOM 2478 C C . LEU A 1 320 ? 15.156 25.891 -15.961 1 96.5 320 LEU A C 1
ATOM 2480 O O . LEU A 1 320 ? 14.766 26.375 -17.016 1 96.5 320 LEU A O 1
ATOM 2484 N N . PHE A 1 321 ? 14.812 26.297 -14.844 1 94.06 321 PHE A N 1
ATOM 2485 C CA . PHE A 1 321 ? 13.75 27.297 -14.758 1 94.06 321 PHE A CA 1
ATOM 2486 C C . PHE A 1 321 ? 14.273 28.609 -14.164 1 94.06 321 PHE A C 1
ATOM 2488 O O . PHE A 1 321 ? 13.5 29.516 -13.867 1 94.06 321 PHE A O 1
ATOM 2495 N N . GLU A 1 322 ? 15.5 28.609 -13.75 1 86 322 GLU A N 1
ATOM 2496 C CA . GLU A 1 322 ? 16.109 29.859 -13.305 1 86 322 GLU A CA 1
ATOM 2497 C C . GLU A 1 322 ? 16.531 30.734 -14.492 1 86 322 GLU A C 1
ATOM 2499 O O . GLU A 1 322 ? 16.969 30.219 -15.523 1 86 322 GLU A O 1
ATOM 2504 N N . MET B 1 1 ? 0.098 -27.344 -19.688 1 91.94 1 MET B N 1
ATOM 2505 C CA . MET B 1 1 ? -0.594 -26.828 -18.516 1 91.94 1 MET B CA 1
ATOM 2506 C C . MET B 1 1 ? 0.342 -26.766 -17.312 1 91.94 1 MET B C 1
ATOM 2508 O O . MET B 1 1 ? 1.076 -27.719 -17.047 1 91.94 1 MET B O 1
ATOM 2512 N N . LEU B 1 2 ? 0.435 -25.625 -16.75 1 96.81 2 LEU B N 1
ATOM 2513 C CA . LEU B 1 2 ? 1.327 -25.422 -15.625 1 96.81 2 LEU B CA 1
ATOM 2514 C C . LEU B 1 2 ? 0.616 -25.719 -14.312 1 96.81 2 LEU B C 1
ATOM 2516 O O . LEU B 1 2 ? 1.092 -26.547 -13.516 1 96.81 2 LEU B O 1
ATOM 2520 N N . LEU B 1 3 ? -0.54 -25.172 -14.086 1 98.06 3 LEU B N 1
ATOM 2521 C CA . LEU B 1 3 ? -1.306 -25.297 -12.852 1 98.06 3 LEU B CA 1
ATOM 2522 C C . LEU B 1 3 ? -2.768 -25.609 -13.148 1 98.06 3 LEU B C 1
ATOM 2524 O O . LEU B 1 3 ? -3.371 -25.016 -14.039 1 98.06 3 LEU B O 1
ATOM 2528 N N . GLU B 1 4 ? -3.223 -26.578 -12.492 1 98.25 4 GLU B N 1
ATOM 2529 C CA . GLU B 1 4 ? -4.641 -26.922 -12.562 1 98.25 4 GLU B CA 1
ATOM 2530 C C . GLU B 1 4 ? -5.227 -27.125 -11.164 1 98.25 4 GLU B C 1
ATOM 2532 O O . GLU B 1 4 ? -4.77 -27.984 -10.406 1 98.25 4 GLU B O 1
ATOM 2537 N N . ILE B 1 5 ? -6.199 -26.312 -10.828 1 97.88 5 ILE B N 1
ATOM 2538 C CA . ILE B 1 5 ? -6.906 -26.422 -9.555 1 97.88 5 ILE B CA 1
ATOM 2539 C C . ILE B 1 5 ? -8.32 -26.953 -9.797 1 97.88 5 ILE B C 1
ATOM 2541 O O . ILE B 1 5 ? -9.078 -26.359 -10.578 1 97.88 5 ILE B O 1
ATOM 2545 N N . LYS B 1 6 ? -8.586 -28.047 -9.141 1 97.06 6 LYS B N 1
ATOM 2546 C CA . LYS B 1 6 ? -9.891 -28.703 -9.32 1 97.06 6 LYS B CA 1
ATOM 2547 C C . LYS B 1 6 ? -10.625 -28.828 -7.984 1 97.06 6 LYS B C 1
ATOM 2549 O O . LYS B 1 6 ? -10.125 -29.469 -7.059 1 97.06 6 LYS B O 1
ATOM 2554 N N . ASN B 1 7 ? -11.781 -28.234 -7.926 1 95.75 7 ASN B N 1
ATOM 2555 C CA . ASN B 1 7 ? -12.68 -28.359 -6.777 1 95.75 7 ASN B CA 1
ATOM 2556 C C . ASN B 1 7 ? -11.945 -28.094 -5.465 1 95.75 7 ASN B C 1
ATOM 2558 O O . ASN B 1 7 ? -12.039 -28.891 -4.531 1 95.75 7 ASN B O 1
ATOM 2562 N N . LEU B 1 8 ? -11.18 -27.078 -5.461 1 97.06 8 LEU B N 1
ATOM 2563 C CA . LEU B 1 8 ? -10.406 -26.781 -4.262 1 97.06 8 LEU B CA 1
ATOM 2564 C C . LEU B 1 8 ? -11.305 -26.203 -3.168 1 97.06 8 LEU B C 1
ATOM 2566 O O . LEU B 1 8 ? -12.07 -25.266 -3.412 1 97.06 8 LEU B O 1
ATOM 2570 N N . LYS B 1 9 ? -11.266 -26.812 -2.066 1 96.5 9 LYS B N 1
ATOM 2571 C CA . LYS B 1 9 ? -11.938 -26.359 -0.858 1 96.5 9 LYS B CA 1
ATOM 2572 C C . LYS B 1 9 ? -10.938 -26.094 0.267 1 96.5 9 LYS B C 1
ATOM 2574 O O . LYS B 1 9 ? -10.039 -26.906 0.498 1 96.5 9 LYS B O 1
ATOM 2579 N N . VAL B 1 10 ? -10.977 -24.953 0.84 1 97.12 10 VAL B N 1
ATOM 2580 C CA . VAL B 1 10 ? -10.133 -24.609 1.984 1 97.12 10 VAL B CA 1
ATOM 2581 C C . VAL B 1 10 ? -11 -24.125 3.141 1 97.12 10 VAL B C 1
ATOM 2583 O O . VAL B 1 10 ? -11.805 -23.203 2.977 1 97.12 10 VAL B O 1
ATOM 2586 N N . SER B 1 11 ? -10.828 -24.75 4.262 1 95.88 11 SER B N 1
ATOM 2587 C CA . SER B 1 11 ? -11.562 -24.375 5.469 1 95.88 11 SER B CA 1
ATOM 2588 C C . SER B 1 11 ? -10.617 -24.203 6.652 1 95.88 11 SER B C 1
ATOM 2590 O O . SER B 1 11 ? -9.508 -24.734 6.652 1 95.88 11 SER B O 1
ATOM 2592 N N . TYR B 1 12 ? -11.031 -23.406 7.551 1 93.69 12 TYR B N 1
ATOM 2593 C CA . TYR B 1 12 ? -10.266 -23.203 8.781 1 93.69 12 TYR B CA 1
ATOM 2594 C C . TYR B 1 12 ? -11.078 -23.625 10 1 93.69 12 TYR B C 1
ATOM 2596 O O . TYR B 1 12 ? -12.281 -23.375 10.07 1 93.69 12 TYR B O 1
ATOM 2604 N N . LYS B 1 13 ? -10.461 -24.25 10.852 1 91.5 13 LYS B N 1
ATOM 2605 C CA . LYS B 1 13 ? -11.07 -24.562 12.141 1 91.5 13 LYS B CA 1
ATOM 2606 C C . LYS B 1 13 ? -10.992 -23.375 13.094 1 91.5 13 LYS B C 1
ATOM 2608 O O . LYS B 1 13 ? -9.922 -22.812 13.297 1 91.5 13 LYS B O 1
ATOM 2613 N N . THR B 1 14 ? -12.109 -22.922 13.555 1 84.5 14 THR B N 1
ATOM 2614 C CA . THR B 1 14 ? -12.172 -21.828 14.508 1 84.5 14 THR B CA 1
ATOM 2615 C C . THR B 1 14 ? -12.945 -22.234 15.758 1 84.5 14 THR B C 1
ATOM 2617 O O . THR B 1 14 ? -13.484 -23.344 15.828 1 84.5 14 THR B O 1
ATOM 2620 N N . VAL B 1 15 ? -12.922 -21.344 16.812 1 80.5 15 VAL B N 1
ATOM 2621 C CA . VAL B 1 15 ? -13.648 -21.594 18.062 1 80.5 15 VAL B CA 1
ATOM 2622 C C . VAL B 1 15 ? -15.141 -21.688 17.781 1 80.5 15 VAL B C 1
ATOM 2624 O O . VAL B 1 15 ? -15.859 -22.422 18.453 1 80.5 15 VAL B O 1
ATOM 2627 N N . ASN B 1 16 ? -15.562 -21.031 16.75 1 81.12 16 ASN B N 1
ATOM 2628 C CA . ASN B 1 16 ? -16.984 -21 16.406 1 81.12 16 ASN B CA 1
ATOM 2629 C C . ASN B 1 16 ? -17.328 -22.078 15.391 1 81.12 16 ASN B C 1
ATOM 2631 O O . ASN B 1 16 ? -18.453 -22.125 14.891 1 81.12 16 ASN B O 1
ATOM 2635 N N . GLY B 1 17 ? -16.266 -22.875 15.047 1 84.75 17 GLY B N 1
ATOM 2636 C CA . GLY B 1 17 ? -16.5 -23.938 14.094 1 84.75 17 GLY B CA 1
ATOM 2637 C C . GLY B 1 17 ? -15.648 -23.828 12.844 1 84.75 17 GLY B C 1
ATOM 2638 O O . GLY B 1 17 ? -14.664 -23.078 12.82 1 84.75 17 GLY B O 1
ATOM 2639 N N . LYS B 1 18 ? -16.078 -24.688 11.906 1 89.5 18 LYS B N 1
ATOM 2640 C CA . LYS B 1 18 ? -15.344 -24.734 10.648 1 89.5 18 LYS B CA 1
ATOM 2641 C C . LYS B 1 18 ? -15.891 -23.703 9.656 1 89.5 18 LYS B C 1
ATOM 2643 O O . LYS B 1 18 ? -17.109 -23.578 9.508 1 89.5 18 LYS B O 1
ATOM 2648 N N . THR B 1 19 ? -15.039 -22.906 9.133 1 91 19 THR B N 1
ATOM 2649 C CA . THR B 1 19 ? -15.43 -21.906 8.148 1 91 19 THR B CA 1
ATOM 2650 C C . THR B 1 19 ? -14.742 -22.172 6.809 1 91 19 THR B C 1
ATOM 2652 O O . THR B 1 19 ? -13.516 -22.266 6.738 1 91 19 THR B O 1
ATOM 2655 N N . THR B 1 20 ? -15.547 -22.234 5.789 1 93.44 20 THR B N 1
ATOM 2656 C CA . THR B 1 20 ? -15.016 -22.5 4.457 1 93.44 20 THR B CA 1
ATOM 2657 C C . THR B 1 20 ? -14.719 -21.188 3.725 1 93.44 20 THR B C 1
ATOM 2659 O O . THR B 1 20 ? -15.625 -20.375 3.506 1 93.44 20 THR B O 1
ATOM 2662 N N . VAL B 1 21 ? -13.5 -21 3.375 1 94.5 21 VAL B N 1
ATOM 2663 C CA . VAL B 1 21 ? -13.07 -19.766 2.736 1 94.5 21 VAL B CA 1
ATOM 2664 C C . VAL B 1 21 ? -13.086 -19.922 1.22 1 94.5 21 VAL B C 1
ATOM 2666 O O . VAL B 1 21 ? -13.516 -19.031 0.495 1 94.5 21 VAL B O 1
ATOM 2669 N N . LEU B 1 22 ? -12.586 -21.016 0.754 1 96.06 22 LEU B N 1
ATOM 2670 C CA . LEU B 1 22 ? -12.664 -21.375 -0.659 1 96.06 22 LEU B CA 1
ATOM 2671 C C . LEU B 1 22 ? -13.539 -22.594 -0.865 1 96.06 22 LEU B C 1
ATOM 2673 O O . LEU B 1 22 ? -13.352 -23.625 -0.2 1 96.06 22 LEU B O 1
ATOM 2677 N N . ASN B 1 23 ? -14.477 -22.422 -1.75 1 92.12 23 ASN B N 1
ATOM 2678 C CA . ASN B 1 23 ? -15.406 -23.516 -2.023 1 92.12 23 ASN B CA 1
ATOM 2679 C C . ASN B 1 23 ? -15.492 -23.812 -3.518 1 92.12 23 ASN B C 1
ATOM 2681 O O . ASN B 1 23 ? -16.047 -23.016 -4.281 1 92.12 23 ASN B O 1
ATOM 2685 N N . ASN B 1 24 ? -14.938 -24.984 -3.914 1 92.19 24 ASN B N 1
ATOM 2686 C CA . ASN B 1 24 ? -14.945 -25.469 -5.289 1 92.19 24 ASN B CA 1
ATOM 2687 C C . ASN B 1 24 ? -14.258 -24.484 -6.23 1 92.19 24 ASN B C 1
ATOM 2689 O O . ASN B 1 24 ? -14.82 -24.094 -7.254 1 92.19 24 ASN B O 1
ATOM 2693 N N . PHE B 1 25 ? -13.148 -24.047 -5.762 1 95.56 25 PHE B N 1
ATOM 2694 C CA . PHE B 1 25 ? -12.367 -23.109 -6.559 1 95.56 25 PHE B CA 1
ATOM 2695 C C . PHE B 1 25 ? -11.648 -23.828 -7.691 1 95.56 25 PHE B C 1
ATOM 2697 O O . PHE B 1 25 ? -11.07 -24.891 -7.484 1 95.56 25 PHE B O 1
ATOM 2704 N N . GLU B 1 26 ? -11.727 -23.25 -8.914 1 95.5 26 GLU B N 1
ATOM 2705 C CA . GLU B 1 26 ? -11.094 -23.828 -10.102 1 95.5 26 GLU B CA 1
ATOM 2706 C C . GLU B 1 26 ? -10.25 -22.797 -10.836 1 95.5 26 GLU B C 1
ATOM 2708 O O . GLU B 1 26 ? -10.625 -21.625 -10.922 1 95.5 26 GLU B O 1
ATOM 2713 N N . LEU B 1 27 ? -9.133 -23.25 -11.273 1 95.38 27 LEU B N 1
ATOM 2714 C CA . LEU B 1 27 ? -8.234 -22.375 -12.023 1 95.38 27 LEU B CA 1
ATOM 2715 C C . LEU B 1 27 ? -7.277 -23.188 -12.891 1 95.38 27 LEU B C 1
ATOM 2717 O O . LEU B 1 27 ? -6.754 -24.219 -12.453 1 95.38 27 LEU B O 1
ATOM 2721 N N . ASN B 1 28 ? -7.117 -22.781 -14.102 1 95.62 28 ASN B N 1
ATOM 2722 C CA . ASN B 1 28 ? -6.121 -23.344 -15.008 1 95.62 28 ASN B CA 1
ATOM 2723 C C . ASN B 1 28 ? -5.137 -22.281 -15.484 1 95.62 28 ASN B C 1
ATOM 2725 O O . ASN B 1 28 ? -5.527 -21.141 -15.773 1 95.62 28 ASN B O 1
ATOM 2729 N N . MET B 1 29 ? -3.957 -22.656 -15.453 1 96.75 29 MET B N 1
ATOM 2730 C CA . MET B 1 29 ? -2.902 -21.766 -15.945 1 96.75 29 MET B CA 1
ATOM 2731 C C . MET B 1 29 ? -1.897 -22.547 -16.797 1 96.75 29 MET B C 1
ATOM 2733 O O . MET B 1 29 ? -1.479 -23.641 -16.422 1 96.75 29 MET B O 1
ATOM 2737 N N . ASP B 1 30 ? -1.557 -21.969 -17.922 1 96.69 30 ASP B N 1
ATOM 2738 C CA . ASP B 1 30 ? -0.478 -22.516 -18.734 1 96.69 30 ASP B CA 1
ATOM 2739 C C . ASP B 1 30 ? 0.858 -21.859 -18.391 1 96.69 30 ASP B C 1
ATOM 2741 O O . ASP B 1 30 ? 0.902 -20.875 -17.641 1 96.69 30 ASP B O 1
ATOM 2745 N N . ARG B 1 31 ? 1.873 -22.516 -18.938 1 95.56 31 ARG B N 1
ATOM 2746 C CA . ARG B 1 31 ? 3.186 -21.891 -18.797 1 95.56 31 ARG B CA 1
ATOM 2747 C C . ARG B 1 31 ? 3.207 -20.5 -19.422 1 95.56 31 ARG B C 1
ATOM 2749 O O . ARG B 1 31 ? 2.641 -20.281 -20.484 1 95.56 31 ARG B O 1
ATOM 2756 N N . GLY B 1 32 ? 3.754 -19.578 -18.656 1 95.81 32 GLY B N 1
ATOM 2757 C CA . GLY B 1 32 ? 3.871 -18.219 -19.172 1 95.81 32 GLY B CA 1
ATOM 2758 C C . GLY B 1 32 ? 2.637 -17.375 -18.906 1 95.81 32 GLY B C 1
ATOM 2759 O O . GLY B 1 32 ? 2.611 -16.188 -19.234 1 95.81 32 GLY B O 1
ATOM 2760 N N . ASP B 1 33 ? 1.648 -17.969 -18.312 1 97 33 ASP B N 1
ATOM 2761 C CA . ASP B 1 33 ? 0.463 -17.188 -17.969 1 97 33 ASP B CA 1
ATOM 2762 C C . ASP B 1 33 ? 0.745 -16.25 -16.797 1 97 33 ASP B C 1
ATOM 2764 O O . ASP B 1 33 ? 1.549 -16.578 -15.922 1 97 33 ASP B O 1
ATOM 2768 N N . SER B 1 34 ? 0.17 -15.133 -16.859 1 97.38 34 SER B N 1
ATOM 2769 C CA . SER B 1 34 ? 0.118 -14.203 -15.734 1 97.38 34 SER B CA 1
ATOM 2770 C C . SER B 1 34 ? -1.321 -13.844 -15.383 1 97.38 34 SER B C 1
ATOM 2772 O O . SER B 1 34 ? -2.047 -13.289 -16.219 1 97.38 34 SER B O 1
ATOM 2774 N N . ILE B 1 35 ? -1.698 -14.195 -14.18 1 98.06 35 ILE B N 1
ATOM 2775 C CA . ILE B 1 35 ? -3.062 -13.953 -13.719 1 98.06 35 ILE B CA 1
ATOM 2776 C C . ILE B 1 35 ? -3.043 -13.094 -12.461 1 98.06 35 ILE B C 1
ATOM 2778 O O . ILE B 1 35 ? -2.312 -13.391 -11.508 1 98.06 35 ILE B O 1
ATOM 2782 N N . ALA B 1 36 ? -3.76 -12.016 -12.516 1 98.12 36 ALA B N 1
ATOM 2783 C CA . ALA B 1 36 ? -3.932 -11.211 -11.312 1 98.12 36 ALA B CA 1
ATOM 2784 C C . ALA B 1 36 ? -5.227 -11.578 -10.586 1 98.12 36 ALA B C 1
ATOM 2786 O O . ALA B 1 36 ? -6.246 -11.852 -11.219 1 98.12 36 ALA B O 1
ATOM 2787 N N . ILE B 1 37 ? -5.137 -11.633 -9.328 1 98.12 37 ILE B N 1
ATOM 2788 C CA . ILE B 1 37 ? -6.305 -11.844 -8.477 1 98.12 37 ILE B C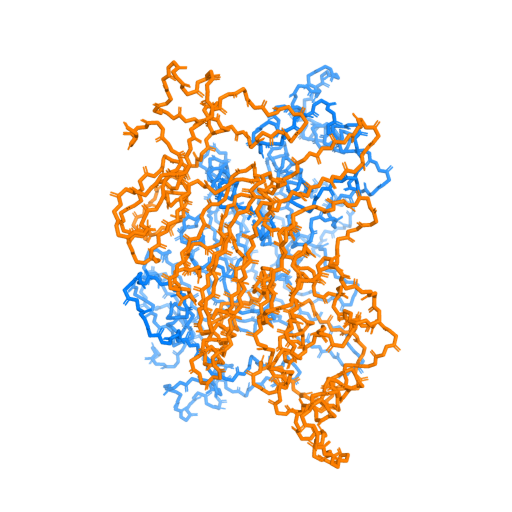A 1
ATOM 2789 C C . ILE B 1 37 ? -6.57 -10.586 -7.648 1 98.12 37 ILE B C 1
ATOM 2791 O O . ILE B 1 37 ? -5.711 -10.156 -6.879 1 98.12 37 ILE B O 1
ATOM 2795 N N . VAL B 1 38 ? -7.742 -10.008 -7.836 1 97.12 38 VAL B N 1
ATOM 2796 C CA . VAL B 1 38 ? -8.094 -8.773 -7.141 1 97.12 38 VAL B CA 1
ATOM 2797 C C . VAL B 1 38 ? -9.375 -8.977 -6.336 1 97.12 38 VAL B C 1
ATOM 2799 O O . VAL B 1 38 ? -10.156 -9.891 -6.621 1 97.12 38 VAL B O 1
ATOM 2802 N N . GLY B 1 39 ? -9.547 -8.148 -5.348 1 94.25 39 GLY B N 1
ATOM 2803 C CA . GLY B 1 39 ? -10.695 -8.18 -4.457 1 94.25 39 GLY B CA 1
ATOM 2804 C C . GLY B 1 39 ? -10.445 -7.488 -3.129 1 94.25 39 GLY B C 1
ATOM 2805 O O . GLY B 1 39 ? -9.305 -7.16 -2.803 1 94.25 39 GLY B O 1
ATOM 2806 N N . GLU B 1 40 ? -11.484 -7.309 -2.402 1 91 40 GLU B N 1
ATOM 2807 C CA . GLU B 1 40 ? -11.367 -6.676 -1.09 1 91 40 GLU B CA 1
ATOM 2808 C C . GLU B 1 40 ? -10.648 -7.582 -0.1 1 91 40 GLU B C 1
ATOM 2810 O O . GLU B 1 40 ? -10.492 -8.781 -0.345 1 91 40 GLU B O 1
ATOM 2815 N N . SER B 1 41 ? -10.172 -6.949 0.921 1 87.25 41 SER B N 1
ATOM 2816 C CA . SER B 1 41 ? -9.547 -7.738 1.979 1 87.25 41 SER B CA 1
ATOM 2817 C C . SER B 1 41 ? -10.508 -8.789 2.527 1 87.25 41 SER B C 1
ATOM 2819 O O . SER B 1 41 ? -11.695 -8.508 2.719 1 87.25 41 SER B O 1
ATOM 2821 N N . GLY B 1 42 ? -10.023 -9.953 2.711 1 85.94 42 GLY B N 1
ATOM 2822 C CA . GLY B 1 42 ? -10.859 -11.023 3.24 1 85.94 42 GLY B CA 1
ATOM 2823 C C . GLY B 1 42 ? -11.562 -11.82 2.162 1 85.94 42 GLY B C 1
ATOM 2824 O O . GLY B 1 42 ? -12.414 -12.664 2.459 1 85.94 42 GLY B O 1
ATOM 2825 N N . SER B 1 43 ? -11.203 -11.594 0.958 1 92.38 43 SER B N 1
ATOM 2826 C CA . SER B 1 43 ? -11.906 -12.273 -0.125 1 92.38 43 SER B CA 1
ATOM 2827 C C . SER B 1 43 ? -11.336 -13.664 -0.373 1 92.38 43 SER B C 1
ATOM 2829 O O . SER B 1 43 ? -11.867 -14.422 -1.187 1 92.38 43 SER B O 1
ATOM 2831 N N . GLY B 1 44 ? -10.242 -14.023 0.249 1 93.75 44 GLY B N 1
ATOM 2832 C CA . GLY B 1 44 ? -9.695 -15.367 0.138 1 93.75 44 GLY B CA 1
ATOM 2833 C C . GLY B 1 44 ? -8.461 -15.438 -0.74 1 93.75 44 GLY B C 1
ATOM 2834 O O . GLY B 1 44 ? -7.922 -16.531 -0.969 1 93.75 44 GLY B O 1
ATOM 2835 N N . LYS B 1 45 ? -7.961 -14.336 -1.192 1 95.62 45 LYS B N 1
ATOM 2836 C CA . LYS B 1 45 ? -6.852 -14.297 -2.143 1 95.62 45 LYS B CA 1
ATOM 2837 C C . LYS B 1 45 ? -5.594 -14.922 -1.544 1 95.62 45 LYS B C 1
ATOM 2839 O O . LYS B 1 45 ? -4.961 -15.773 -2.168 1 95.62 45 LYS B O 1
ATOM 2844 N N . SER B 1 46 ? -5.25 -14.5 -0.304 1 94.25 46 SER B N 1
ATOM 2845 C CA . SER B 1 46 ? -4.055 -15.023 0.353 1 94.25 46 SER B CA 1
ATOM 2846 C C . SER B 1 46 ? -4.211 -16.5 0.683 1 94.25 46 SER B C 1
ATOM 2848 O O . SER B 1 46 ? -3.238 -17.266 0.628 1 94.25 46 SER B O 1
ATOM 2850 N N . THR B 1 47 ? -5.434 -16.891 1.035 1 95.81 47 THR B N 1
ATOM 2851 C CA . THR B 1 47 ? -5.719 -18.297 1.302 1 95.81 47 THR B CA 1
ATOM 2852 C C . THR B 1 47 ? -5.43 -19.141 0.07 1 95.81 47 THR B C 1
ATOM 2854 O O . THR B 1 47 ? -4.84 -20.219 0.18 1 95.81 47 THR B O 1
ATOM 2857 N N . LEU B 1 48 ? -5.832 -18.625 -1.074 1 97 48 LEU B N 1
ATOM 2858 C CA . LEU B 1 48 ? -5.566 -19.344 -2.318 1 97 48 LEU B CA 1
ATOM 2859 C C . LEU B 1 48 ? -4.066 -19.516 -2.531 1 97 48 LEU B C 1
ATOM 2861 O O . LEU B 1 48 ? -3.607 -20.625 -2.812 1 97 48 LEU B O 1
ATOM 2865 N N . GLY B 1 49 ? -3.293 -18.453 -2.416 1 96.44 49 GLY B N 1
ATOM 2866 C CA . GLY B 1 49 ? -1.849 -18.547 -2.547 1 96.44 49 GLY B CA 1
ATOM 2867 C C . GLY B 1 49 ? -1.228 -19.531 -1.576 1 96.44 49 GLY B C 1
ATOM 2868 O O . GLY B 1 49 ? -0.415 -20.375 -1.972 1 96.44 49 GLY B O 1
ATOM 2869 N N . GLY B 1 50 ? -1.65 -19.469 -0.36 1 96.31 50 GLY B N 1
ATOM 2870 C CA . GLY B 1 50 ? -1.164 -20.391 0.655 1 96.31 50 GLY B CA 1
ATOM 2871 C C . GLY B 1 50 ? -1.491 -21.828 0.352 1 96.31 50 GLY B C 1
ATOM 2872 O O . GLY B 1 50 ? -0.685 -22.719 0.62 1 96.31 50 GLY B O 1
ATOM 2873 N N . ALA B 1 51 ? -2.662 -22.047 -0.16 1 97.25 51 ALA B N 1
ATOM 2874 C CA . ALA B 1 51 ? -3.08 -23.391 -0.505 1 97.25 51 ALA B CA 1
ATOM 2875 C C . ALA B 1 51 ? -2.193 -23.984 -1.603 1 97.25 51 ALA B C 1
ATOM 2877 O O . ALA B 1 51 ? -1.741 -25.125 -1.502 1 97.25 51 ALA B O 1
ATOM 2878 N N . ILE B 1 52 ? -1.931 -23.156 -2.604 1 97.31 52 ILE B N 1
ATOM 2879 C CA . ILE B 1 52 ? -1.123 -23.609 -3.729 1 97.31 52 ILE B CA 1
ATOM 2880 C C . ILE B 1 52 ? 0.288 -23.953 -3.25 1 97.31 52 ILE B C 1
ATOM 2882 O O . ILE B 1 52 ? 0.848 -24.984 -3.621 1 97.31 52 ILE B O 1
ATOM 2886 N N . ALA B 1 53 ? 0.844 -23.125 -2.395 1 96.44 53 ALA B N 1
ATOM 2887 C CA . ALA B 1 53 ? 2.205 -23.312 -1.903 1 96.44 53 ALA B CA 1
ATOM 2888 C C . ALA B 1 53 ? 2.234 -24.312 -0.749 1 96.44 53 ALA B C 1
ATOM 2890 O O . ALA B 1 53 ? 3.307 -24.688 -0.264 1 96.44 53 ALA B O 1
ATOM 2891 N N . ARG B 1 54 ? 1.075 -24.797 -0.291 1 96.31 54 ARG B N 1
ATOM 2892 C CA . ARG B 1 54 ? 0.952 -25.703 0.854 1 96.31 54 ARG B CA 1
ATOM 2893 C C . ARG B 1 54 ? 1.573 -25.078 2.102 1 96.31 54 ARG B C 1
ATOM 2895 O O . ARG B 1 54 ? 2.385 -25.719 2.777 1 96.31 54 ARG B O 1
ATOM 2902 N N . LEU B 1 55 ? 1.177 -23.797 2.338 1 94.56 55 LEU B N 1
ATOM 2903 C CA . LEU B 1 55 ? 1.698 -23.078 3.492 1 94.56 55 LEU B CA 1
ATOM 2904 C C . LEU B 1 55 ? 0.563 -22.469 4.312 1 94.56 55 LEU B C 1
ATOM 2906 O O . LEU B 1 55 ? 0.704 -21.375 4.871 1 94.56 55 LEU B O 1
ATOM 2910 N N . LEU B 1 56 ? -0.546 -23.109 4.359 1 93.44 56 LEU B N 1
ATOM 2911 C CA . LEU B 1 56 ? -1.654 -22.703 5.211 1 93.44 56 LEU B CA 1
ATOM 2912 C C . LEU B 1 56 ? -1.325 -22.922 6.684 1 93.44 56 LEU B C 1
ATOM 2914 O O . LEU B 1 56 ? -0.541 -23.812 7.02 1 93.44 56 LEU B O 1
ATOM 2918 N N . PRO B 1 57 ? -1.938 -22.141 7.465 1 91.06 57 PRO B N 1
ATOM 2919 C CA . PRO B 1 57 ? -1.749 -22.422 8.891 1 91.06 57 PRO B CA 1
ATOM 2920 C C . PRO B 1 57 ? -2.301 -23.781 9.312 1 91.06 57 PRO B C 1
ATOM 2922 O O . PRO B 1 57 ? -3.07 -24.391 8.57 1 91.06 57 PRO B O 1
ATOM 2925 N N . PRO B 1 58 ? -1.89 -24.188 10.477 1 90.44 58 PRO B N 1
ATOM 2926 C CA . PRO B 1 58 ? -2.305 -25.516 10.945 1 90.44 58 PRO B CA 1
ATOM 2927 C C . PRO B 1 58 ? -3.822 -25.672 11.008 1 90.44 58 PRO B C 1
ATOM 2929 O O . PRO B 1 58 ? -4.336 -26.781 10.922 1 90.44 58 PRO B O 1
ATOM 2932 N N . SER B 1 59 ? -4.52 -24.641 11.18 1 91.56 59 SER B N 1
ATOM 2933 C CA . SER B 1 59 ? -5.973 -24.703 11.273 1 91.56 59 SER B CA 1
ATOM 2934 C C . SER B 1 59 ? -6.605 -24.906 9.898 1 91.56 59 SER B C 1
ATOM 2936 O O . SER B 1 59 ? -7.797 -25.203 9.797 1 91.56 59 SER B O 1
ATOM 2938 N N . GLY B 1 60 ? -5.828 -24.781 8.938 1 93.81 60 GLY B N 1
ATOM 2939 C CA . GLY B 1 60 ? -6.348 -24.875 7.586 1 93.81 60 GLY B CA 1
ATOM 2940 C C . GLY B 1 60 ? -6.453 -26.297 7.082 1 93.81 60 GLY B C 1
ATOM 2941 O O . GLY B 1 60 ? -5.582 -27.125 7.363 1 93.81 60 GLY B O 1
ATOM 2942 N N . GLU B 1 61 ? -7.555 -26.547 6.418 1 94.06 61 GLU B N 1
ATOM 2943 C CA . GLU B 1 61 ? -7.793 -27.828 5.762 1 94.06 61 GLU B CA 1
ATOM 2944 C C . GLU B 1 61 ? -8.094 -27.656 4.277 1 94.06 61 GLU B C 1
ATOM 2946 O O . GLU B 1 61 ? -8.867 -26.766 3.902 1 94.06 61 GLU B O 1
ATOM 2951 N N . GLU B 1 62 ? -7.426 -28.5 3.547 1 95.38 62 GLU B N 1
ATOM 2952 C CA . GLU B 1 62 ? -7.598 -28.406 2.1 1 95.38 62 GLU B CA 1
ATOM 2953 C C . GLU B 1 62 ? -8.148 -29.719 1.532 1 95.38 62 GLU B C 1
ATOM 2955 O O . GLU B 1 62 ? -7.824 -30.797 2.018 1 95.38 62 GLU B O 1
ATOM 2960 N N . SER B 1 63 ? -9 -29.594 0.589 1 96 63 SER B N 1
ATOM 2961 C CA . SER B 1 63 ? -9.445 -30.719 -0.211 1 96 63 SER B CA 1
ATOM 2962 C C . SER B 1 63 ? -9.562 -30.344 -1.686 1 96 63 SER B C 1
ATOM 2964 O O . SER B 1 63 ? -9.484 -29.172 -2.039 1 96 63 SER B O 1
ATOM 2966 N N . GLY B 1 64 ? -9.703 -31.344 -2.562 1 97.31 64 GLY B N 1
ATOM 2967 C CA . GLY B 1 64 ? -9.625 -31.156 -4 1 97.31 64 GLY B CA 1
ATOM 2968 C C . GLY B 1 64 ? -8.266 -31.5 -4.574 1 97.31 64 GLY B C 1
ATOM 2969 O O . GLY B 1 64 ? -7.613 -32.438 -4.109 1 97.31 64 GLY B O 1
ATOM 2970 N N . GLU B 1 65 ? -7.926 -30.766 -5.699 1 98.06 65 GLU B N 1
ATOM 2971 C CA . GLU B 1 65 ? -6.633 -31.047 -6.316 1 98.06 65 GLU B CA 1
ATOM 2972 C C . GLU B 1 65 ? -5.945 -29.75 -6.758 1 98.06 65 GLU B C 1
ATOM 2974 O O . GLU B 1 65 ? -6.602 -28.828 -7.234 1 98.06 65 GLU B O 1
ATOM 2979 N N . ILE B 1 66 ? -4.75 -29.703 -6.473 1 98.31 66 ILE B N 1
ATOM 2980 C CA . ILE B 1 66 ? -3.855 -28.688 -7.016 1 98.31 66 ILE B CA 1
ATOM 2981 C C . ILE B 1 66 ? -2.721 -29.359 -7.789 1 98.31 66 ILE B C 1
ATOM 2983 O O . ILE B 1 66 ? -1.778 -29.891 -7.188 1 98.31 66 ILE B O 1
ATOM 2987 N N . ILE B 1 67 ? -2.859 -29.328 -9.086 1 98.44 67 ILE B N 1
ATOM 2988 C CA . ILE B 1 67 ? -1.914 -30.031 -9.938 1 98.44 67 ILE B CA 1
ATOM 2989 C C . ILE B 1 67 ? -0.918 -29.047 -10.547 1 98.44 67 ILE B C 1
ATOM 2991 O O . ILE B 1 67 ? -1.303 -28.156 -11.305 1 98.44 67 ILE B O 1
ATOM 2995 N N 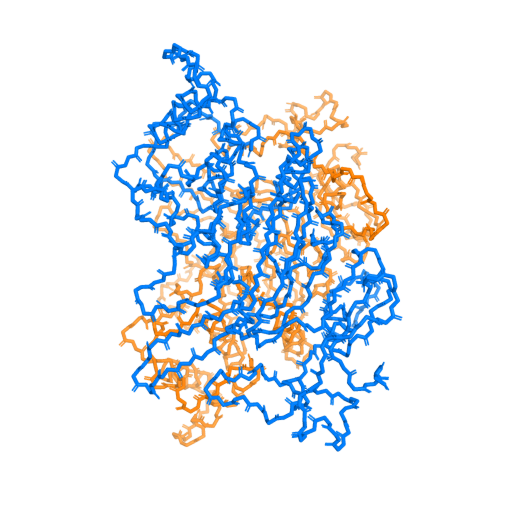. LEU B 1 68 ? 0.288 -29.188 -10.172 1 97.81 68 LEU B N 1
ATOM 2996 C CA . LEU B 1 68 ? 1.387 -28.406 -10.727 1 97.81 68 LEU B CA 1
ATOM 2997 C C . LEU B 1 68 ? 2.348 -29.297 -11.508 1 97.81 68 LEU B C 1
ATOM 2999 O O . LEU B 1 68 ? 2.885 -30.266 -10.961 1 97.81 68 LEU B O 1
ATOM 3003 N N . ASN B 1 69 ? 2.549 -29.016 -12.766 1 94.88 69 ASN B N 1
ATOM 3004 C CA . ASN B 1 69 ? 3.393 -29.844 -13.617 1 94.88 69 ASN B CA 1
ATOM 3005 C C . ASN B 1 69 ? 3.025 -31.312 -13.508 1 94.88 69 ASN B C 1
ATOM 3007 O O . ASN B 1 69 ? 3.891 -32.156 -13.25 1 94.88 69 ASN B O 1
ATOM 3011 N N . ASP B 1 70 ? 1.772 -31.594 -13.508 1 94.06 70 ASP B N 1
ATOM 3012 C CA . ASP B 1 70 ? 1.185 -32.938 -13.578 1 94.06 70 ASP B CA 1
ATOM 3013 C C . ASP B 1 70 ? 1.326 -33.656 -12.25 1 94.06 70 ASP B C 1
ATOM 3015 O O . ASP B 1 70 ? 1.2 -34.875 -12.188 1 94.06 70 ASP B O 1
ATOM 3019 N N . GLN B 1 71 ? 1.643 -32.938 -11.242 1 96 71 GLN B N 1
ATOM 3020 C CA . GLN B 1 71 ? 1.717 -33.531 -9.906 1 96 71 GLN B CA 1
ATOM 3021 C C . GLN B 1 71 ? 0.718 -32.875 -8.961 1 96 71 GLN B C 1
ATOM 3023 O O . GLN B 1 71 ? 0.674 -31.641 -8.859 1 96 71 GLN B O 1
ATOM 3028 N N . ASN B 1 72 ? -0.033 -33.719 -8.312 1 97.88 72 ASN B N 1
ATOM 3029 C CA . ASN B 1 72 ? -0.973 -33.188 -7.332 1 97.88 72 ASN B CA 1
ATOM 3030 C C . ASN B 1 72 ? -0.269 -32.781 -6.035 1 97.88 72 ASN B C 1
ATOM 3032 O O . ASN B 1 72 ? 0.172 -33.656 -5.277 1 97.88 72 ASN B O 1
ATOM 3036 N N . LEU B 1 73 ? -0.221 -31.531 -5.695 1 97.75 73 LEU B N 1
ATOM 3037 C CA . LEU B 1 73 ? 0.529 -31 -4.562 1 97.75 73 LEU B CA 1
ATOM 3038 C C . LEU B 1 73 ? -0.077 -31.469 -3.244 1 97.75 73 LEU B C 1
ATOM 3040 O O . LEU B 1 73 ? 0.638 -31.641 -2.256 1 97.75 73 LEU B O 1
ATOM 3044 N N . LEU B 1 74 ? -1.382 -31.656 -3.229 1 96.75 74 LEU B N 1
ATOM 3045 C CA . LEU B 1 74 ? -2.062 -31.984 -1.983 1 96.75 74 LEU B CA 1
ATOM 3046 C C . LEU B 1 74 ? -1.76 -33.438 -1.572 1 96.75 74 LEU B C 1
ATOM 3048 O O . LEU B 1 74 ? -1.989 -33.812 -0.423 1 96.75 74 LEU B O 1
ATOM 3052 N N . SER B 1 75 ? -1.255 -34.219 -2.508 1 96.31 75 SER B N 1
ATOM 3053 C CA . SER B 1 75 ? -0.963 -35.625 -2.234 1 96.31 75 SER B CA 1
ATOM 3054 C C . SER B 1 75 ? 0.491 -35.812 -1.815 1 96.31 75 SER B C 1
ATOM 3056 O O . SER B 1 75 ? 0.886 -36.906 -1.407 1 96.31 75 SER B O 1
ATOM 3058 N N . LEU B 1 76 ? 1.234 -34.812 -1.888 1 96.5 76 LEU B N 1
ATOM 3059 C CA . LEU B 1 76 ? 2.666 -34.906 -1.631 1 96.5 76 LEU B CA 1
ATOM 3060 C C . LEU B 1 76 ? 2.955 -34.875 -0.134 1 96.5 76 LEU B C 1
ATOM 3062 O O . LEU B 1 76 ? 2.268 -34.188 0.616 1 96.5 76 LEU B O 1
ATOM 3066 N N . THR B 1 77 ? 4.023 -35.562 0.26 1 96.69 77 THR B N 1
ATOM 3067 C CA . THR B 1 77 ? 4.559 -35.438 1.612 1 96.69 77 THR B CA 1
ATOM 3068 C C . THR B 1 77 ? 5.312 -34.125 1.771 1 96.69 77 THR B C 1
ATOM 3070 O O . THR B 1 77 ? 5.613 -33.469 0.782 1 96.69 77 THR B O 1
ATOM 3073 N N . GLU B 1 78 ? 5.551 -33.781 2.994 1 96.12 78 GLU B N 1
ATOM 3074 C CA . GLU B 1 78 ? 6.301 -32.562 3.242 1 96.12 78 GLU B CA 1
ATOM 3075 C C . GLU B 1 78 ? 7.691 -32.625 2.613 1 96.12 78 GLU B C 1
ATOM 3077 O O . GLU B 1 78 ? 8.195 -31.625 2.109 1 96.12 78 GLU B O 1
ATOM 3082 N N . GLU B 1 79 ? 8.266 -33.75 2.639 1 96.31 79 GLU B N 1
ATOM 3083 C CA . GLU B 1 79 ? 9.586 -33.938 2.037 1 96.31 79 GLU B CA 1
ATOM 3084 C C . GLU B 1 79 ? 9.547 -33.688 0.532 1 96.31 79 GLU B C 1
ATOM 3086 O O . GLU B 1 79 ? 10.422 -33.031 -0.014 1 96.31 79 GLU B O 1
ATOM 3091 N N . GLN B 1 80 ? 8.539 -34.219 -0.073 1 96 80 GLN B N 1
ATOM 3092 C CA . GLN B 1 80 ? 8.367 -34 -1.507 1 96 80 GLN B CA 1
ATOM 3093 C C . GLN B 1 80 ? 8.078 -32.531 -1.822 1 96 80 GLN B C 1
ATOM 3095 O O . GLN B 1 80 ? 8.625 -31.984 -2.781 1 96 80 GLN B O 1
ATOM 3100 N N . MET B 1 81 ? 7.254 -31.938 -0.975 1 96.5 81 MET B N 1
ATOM 3101 C CA . MET B 1 81 ? 6.875 -30.547 -1.178 1 96.5 81 MET B CA 1
ATOM 3102 C C . MET B 1 81 ? 8.086 -29.625 -1.045 1 96.5 81 MET B C 1
ATOM 3104 O O . MET B 1 81 ? 8.188 -28.625 -1.747 1 96.5 81 MET B O 1
ATOM 3108 N N . THR B 1 82 ? 9.016 -29.984 -0.186 1 94.94 82 THR B N 1
ATOM 3109 C CA . THR B 1 82 ? 10.219 -29.188 0.036 1 94.94 82 THR B CA 1
ATOM 3110 C C . THR B 1 82 ? 11.062 -29.125 -1.23 1 94.94 82 THR B C 1
ATOM 3112 O O . THR B 1 82 ? 11.711 -28.109 -1.502 1 94.94 82 THR B O 1
ATOM 3115 N N . LYS B 1 83 ? 10.953 -30.156 -2.002 1 93.88 83 LYS B N 1
ATOM 3116 C CA . LYS B 1 83 ? 11.727 -30.219 -3.236 1 93.88 83 LYS B CA 1
ATOM 3117 C C . LYS B 1 83 ? 11.078 -29.391 -4.336 1 93.88 83 LYS B C 1
ATOM 3119 O O . LYS B 1 83 ? 11.734 -29.016 -5.316 1 93.88 83 LYS B O 1
ATOM 3124 N N . ILE B 1 84 ? 9.789 -29.109 -4.156 1 94.94 84 ILE B N 1
ATOM 3125 C CA . ILE B 1 84 ? 9.008 -28.359 -5.133 1 94.94 84 ILE B CA 1
ATOM 3126 C C . ILE B 1 84 ? 9.07 -26.875 -4.809 1 94.94 84 ILE B C 1
ATOM 3128 O O . ILE B 1 84 ? 9.164 -26.047 -5.707 1 94.94 84 ILE B O 1
ATOM 3132 N N . ARG B 1 85 ? 9.078 -26.562 -3.545 1 95.81 85 ARG B N 1
ATOM 3133 C CA . ARG B 1 85 ? 9.117 -25.172 -3.115 1 95.81 85 ARG B CA 1
ATOM 3134 C C . ARG B 1 85 ? 10.445 -24.516 -3.482 1 95.81 85 ARG B C 1
ATOM 3136 O O . ARG B 1 85 ? 11.5 -25.141 -3.373 1 95.81 85 ARG B O 1
ATOM 3143 N N . GLY B 1 86 ? 10.328 -23.312 -4.008 1 94.31 86 GLY B N 1
ATOM 3144 C CA . GLY B 1 86 ? 11.516 -22.562 -4.418 1 94.31 86 GLY B CA 1
ATOM 3145 C C . GLY B 1 86 ? 11.664 -22.484 -5.926 1 94.31 86 GLY B C 1
ATOM 3146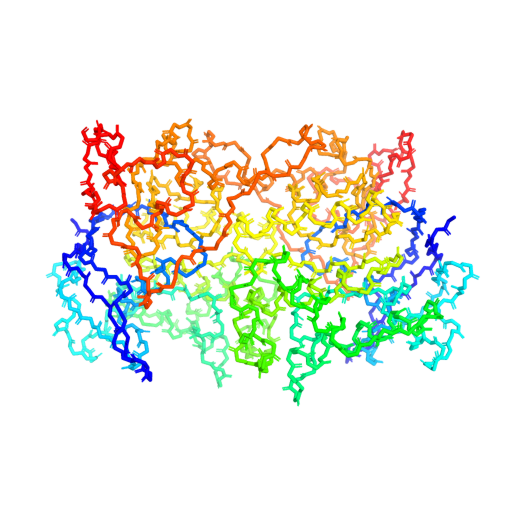 O O . GLY B 1 86 ? 11.461 -21.422 -6.516 1 94.31 86 GLY B O 1
ATOM 3147 N N . THR B 1 87 ? 11.867 -23.672 -6.59 1 94.62 87 THR B N 1
ATOM 3148 C CA . THR B 1 87 ? 12.172 -23.641 -8.016 1 94.62 87 THR B CA 1
ATOM 3149 C C . THR B 1 87 ? 10.938 -23.969 -8.844 1 94.62 87 THR B C 1
ATOM 3151 O O . THR B 1 87 ? 10.812 -23.516 -9.992 1 94.62 87 THR B O 1
ATOM 3154 N N . GLU B 1 88 ? 10.047 -24.797 -8.336 1 96.44 88 GLU B N 1
ATOM 3155 C CA . GLU B 1 88 ? 8.797 -25.062 -9.047 1 96.44 88 GLU B CA 1
ATOM 3156 C C . GLU B 1 88 ? 7.73 -24.031 -8.68 1 96.44 88 GLU B C 1
ATOM 3158 O O . GLU B 1 88 ? 7.027 -23.516 -9.555 1 96.44 88 GLU B O 1
ATOM 3163 N N . VAL B 1 89 ? 7.609 -23.859 -7.398 1 97.5 89 VAL B N 1
ATOM 3164 C CA . VAL B 1 89 ? 6.676 -22.844 -6.914 1 97.5 89 VAL B CA 1
ATOM 3165 C C . VAL B 1 89 ? 7.344 -22 -5.836 1 97.5 89 VAL B C 1
ATOM 3167 O O . VAL B 1 89 ? 8.078 -22.516 -4.992 1 97.5 89 VAL B O 1
ATOM 3170 N N . PHE B 1 90 ? 7.242 -20.719 -5.953 1 97 90 PHE B N 1
ATOM 3171 C CA . PHE B 1 90 ? 7.738 -19.781 -4.949 1 97 90 PHE B CA 1
ATOM 3172 C C . PHE B 1 90 ? 6.676 -18.734 -4.605 1 97 90 PHE B C 1
ATOM 3174 O O . PHE B 1 90 ? 5.992 -18.234 -5.492 1 97 90 PHE B O 1
ATOM 3181 N N . MET B 1 91 ? 6.535 -18.469 -3.311 1 96.31 91 MET B N 1
ATOM 3182 C CA . MET B 1 91 ? 5.512 -17.531 -2.873 1 96.31 91 MET B CA 1
ATOM 3183 C C . MET B 1 91 ? 6.141 -16.328 -2.16 1 96.31 91 MET B C 1
ATOM 3185 O O . MET B 1 91 ? 7.004 -16.5 -1.296 1 96.31 91 MET B O 1
ATOM 3189 N N . ILE B 1 92 ? 5.812 -15.172 -2.627 1 95.12 92 ILE B N 1
ATOM 3190 C CA . ILE B 1 92 ? 6.082 -13.938 -1.905 1 95.12 92 ILE B CA 1
ATOM 3191 C C . ILE B 1 92 ? 4.883 -13.57 -1.035 1 95.12 92 ILE B C 1
ATOM 3193 O O . ILE B 1 92 ? 3.795 -13.305 -1.55 1 95.12 92 ILE B O 1
ATOM 3197 N N . PHE B 1 93 ? 5.133 -13.516 0.256 1 92.62 93 PHE B N 1
ATOM 3198 C CA . PHE B 1 93 ? 4.051 -13.258 1.196 1 92.62 93 PHE B CA 1
ATOM 3199 C C . PHE B 1 93 ? 3.777 -11.766 1.313 1 92.62 93 PHE B C 1
ATOM 3201 O O . PHE B 1 93 ? 4.621 -10.945 0.945 1 92.62 93 PHE B O 1
ATOM 3208 N N . GLN B 1 94 ? 2.6 -11.492 1.805 1 85.12 94 GLN B N 1
ATOM 3209 C CA . GLN B 1 94 ? 2.217 -10.102 2.045 1 85.12 94 GLN B CA 1
ATOM 3210 C C . GLN B 1 94 ? 3.189 -9.422 3 1 85.12 94 GLN B C 1
ATOM 3212 O O . GLN B 1 94 ? 3.592 -8.273 2.773 1 85.12 94 GLN B O 1
ATOM 3217 N N . ASN B 1 95 ? 3.49 -10.117 4.023 1 84.44 95 ASN B N 1
ATOM 3218 C CA . ASN B 1 95 ? 4.566 -9.68 4.902 1 84.44 95 ASN B CA 1
ATOM 3219 C C . ASN B 1 95 ? 5.898 -10.312 4.523 1 84.44 95 ASN B C 1
ATOM 3221 O O . ASN B 1 95 ? 6.105 -11.508 4.746 1 84.44 95 ASN B O 1
ATOM 3225 N N . PRO B 1 96 ? 6.789 -9.539 4.102 1 86 96 PRO B N 1
ATOM 3226 C CA . PRO B 1 96 ? 8.023 -10.109 3.547 1 86 96 PRO B CA 1
ATOM 3227 C C . PRO B 1 96 ? 8.883 -10.797 4.605 1 86 96 PRO B C 1
ATOM 3229 O O . PRO B 1 96 ? 9.664 -11.695 4.281 1 86 96 PRO B O 1
ATOM 3232 N N . LEU B 1 97 ? 8.711 -10.352 5.816 1 84.5 97 LEU B N 1
ATOM 3233 C CA . LEU B 1 97 ? 9.516 -10.953 6.871 1 84.5 97 LEU B CA 1
ATOM 3234 C C . LEU B 1 97 ? 9.188 -12.43 7.039 1 84.5 97 LEU B C 1
ATOM 3236 O O . LEU B 1 97 ? 10.016 -13.211 7.512 1 84.5 97 LEU B O 1
ATOM 3240 N N . ASN B 1 98 ? 8.086 -12.836 6.57 1 84.56 98 ASN B N 1
ATOM 3241 C CA . ASN B 1 98 ? 7.676 -14.234 6.652 1 84.56 98 ASN B CA 1
ATOM 3242 C C . ASN B 1 98 ? 8.461 -15.102 5.676 1 84.56 98 ASN B C 1
ATOM 3244 O O . ASN B 1 98 ? 8.453 -16.328 5.793 1 84.56 98 ASN B O 1
ATOM 3248 N N . SER B 1 99 ? 9.109 -14.492 4.832 1 89.44 99 SER B N 1
ATOM 3249 C CA . SER B 1 99 ? 9.797 -15.234 3.781 1 89.44 99 SER B CA 1
ATOM 3250 C C . SER B 1 99 ? 11.273 -15.438 4.121 1 89.44 99 SER B C 1
ATOM 3252 O O . SER B 1 99 ? 11.969 -16.203 3.457 1 89.44 99 SER B O 1
ATOM 3254 N N . LEU B 1 100 ? 11.711 -14.75 5.18 1 93.75 100 LEU B N 1
ATOM 3255 C CA . LEU B 1 100 ? 13.141 -14.789 5.48 1 93.75 100 LEU B CA 1
ATOM 3256 C C . LEU B 1 100 ? 13.391 -15.359 6.871 1 93.75 100 LEU B C 1
ATOM 3258 O O . LEU B 1 100 ? 12.555 -15.211 7.766 1 93.75 100 LEU B O 1
ATOM 3262 N N . ASN B 1 101 ? 14.492 -16.016 6.984 1 94.31 101 ASN B N 1
ATOM 3263 C CA . ASN B 1 101 ? 14.961 -16.469 8.289 1 94.31 101 ASN B CA 1
ATOM 3264 C C . ASN B 1 101 ? 15.633 -15.344 9.062 1 94.31 101 ASN B C 1
ATOM 3266 O O . ASN B 1 101 ? 16.672 -14.836 8.648 1 94.31 101 ASN B O 1
ATOM 3270 N N . PRO B 1 102 ? 15.133 -15 10.188 1 93.06 102 PRO B N 1
ATOM 3271 C CA . PRO B 1 102 ? 15.609 -13.812 10.906 1 93.06 102 PRO B CA 1
ATOM 3272 C C . PRO B 1 102 ? 17 -14 11.5 1 93.06 102 PRO B C 1
ATOM 3274 O O . PRO B 1 102 ? 17.656 -13.016 11.867 1 93.06 102 PRO B O 1
ATOM 3277 N N . VAL B 1 103 ? 17.484 -15.227 11.648 1 95.31 103 VAL B N 1
ATOM 3278 C CA . VAL B 1 103 ? 18.75 -15.453 12.328 1 95.31 103 VAL B CA 1
ATOM 3279 C C . VAL B 1 103 ? 19.859 -15.734 11.305 1 95.31 103 VAL B C 1
ATOM 3281 O O . VAL B 1 103 ? 20.938 -16.188 11.664 1 95.31 103 VAL B O 1
ATOM 3284 N N . LYS B 1 104 ? 19.562 -15.602 10.023 1 97 104 LYS B N 1
ATOM 3285 C CA . LYS B 1 104 ? 20.547 -15.719 8.953 1 97 104 LYS B CA 1
ATOM 3286 C C . LYS B 1 104 ? 20.688 -14.398 8.188 1 97 104 LYS B C 1
ATOM 3288 O O . LYS B 1 104 ? 19.719 -13.641 8.078 1 97 104 LYS B O 1
ATOM 3293 N N . THR B 1 105 ? 21.812 -14.203 7.715 1 97.62 105 THR B N 1
ATOM 3294 C CA . THR B 1 105 ? 22.047 -12.984 6.949 1 97.62 105 THR B CA 1
ATOM 3295 C C . THR B 1 105 ? 21.359 -13.062 5.59 1 97.62 105 THR B C 1
ATOM 3297 O O . THR B 1 105 ? 21.031 -14.156 5.113 1 97.62 105 THR B O 1
ATOM 3300 N N . VAL B 1 106 ? 21.109 -11.914 5.031 1 97.56 106 VAL B N 1
ATOM 3301 C CA . VAL B 1 106 ? 20.5 -11.812 3.701 1 97.56 106 VAL B CA 1
ATOM 3302 C C . VAL B 1 106 ? 21.375 -12.562 2.689 1 97.56 106 VAL B C 1
ATOM 3304 O O . VAL B 1 106 ? 20.859 -13.367 1.907 1 97.56 106 VAL B O 1
ATOM 3307 N N . GLY B 1 107 ? 22.672 -12.312 2.811 1 97.56 107 GLY B N 1
ATOM 3308 C CA . GLY B 1 107 ? 23.594 -12.969 1.894 1 97.56 107 GLY B CA 1
ATOM 3309 C C . GLY B 1 107 ? 23.547 -14.484 1.981 1 97.56 107 GLY B C 1
ATOM 3310 O O . GLY B 1 107 ? 23.547 -15.172 0.958 1 97.56 107 GLY B O 1
ATOM 3311 N N . PHE B 1 108 ? 23.516 -14.977 3.148 1 97.38 108 PHE B N 1
ATOM 3312 C CA . PHE B 1 108 ? 23.438 -16.422 3.359 1 97.38 108 PHE B CA 1
ATOM 3313 C C . PHE B 1 108 ? 22.203 -17 2.699 1 97.38 108 PHE B C 1
ATOM 3315 O O . PHE B 1 108 ? 22.281 -18 1.976 1 97.38 108 PHE B O 1
ATOM 3322 N N . GLN B 1 109 ? 21.156 -16.391 2.9 1 97.56 109 GLN B N 1
ATOM 3323 C CA . GLN B 1 109 ? 19.875 -16.938 2.428 1 97.56 109 GLN B CA 1
ATOM 3324 C C . GLN B 1 109 ? 19.781 -16.859 0.907 1 97.56 109 GLN B C 1
ATOM 3326 O O . GLN B 1 109 ? 19.281 -17.797 0.268 1 97.56 109 GLN B O 1
ATOM 3331 N N . LEU B 1 110 ? 20.25 -15.789 0.353 1 98 110 LEU B N 1
ATOM 3332 C CA . LEU B 1 110 ? 20.234 -15.672 -1.101 1 98 110 LEU B CA 1
ATOM 3333 C C . LEU B 1 110 ? 21.219 -16.641 -1.738 1 98 110 LEU B C 1
ATOM 3335 O O . LEU B 1 110 ? 20.953 -17.188 -2.818 1 98 110 LEU B O 1
ATOM 3339 N N . SER B 1 111 ? 22.328 -16.812 -1.07 1 97.62 111 SER B N 1
ATOM 3340 C CA . SER B 1 111 ? 23.297 -17.781 -1.556 1 97.62 111 SER B CA 1
ATOM 3341 C C . SER B 1 111 ? 22.719 -19.188 -1.547 1 97.62 111 SER B C 1
ATOM 3343 O O . SER B 1 111 ? 22.953 -19.969 -2.471 1 97.62 111 SER B O 1
ATOM 3345 N N . GLU B 1 112 ? 22.016 -19.484 -0.517 1 96.38 112 GLU B N 1
ATOM 3346 C CA . GLU B 1 112 ? 21.344 -20.781 -0.444 1 96.38 112 GLU B CA 1
ATOM 3347 C C . GLU B 1 112 ? 20.359 -20.969 -1.601 1 96.38 112 GLU B C 1
ATOM 3349 O O . GLU B 1 112 ? 20.266 -22.047 -2.184 1 96.38 112 GLU B O 1
ATOM 3354 N N . ALA B 1 113 ? 19.609 -19.953 -1.875 1 96.69 113 ALA B N 1
ATOM 3355 C CA . ALA B 1 113 ? 18.672 -19.984 -2.992 1 96.69 113 ALA B CA 1
ATOM 3356 C C . ALA B 1 113 ? 19.391 -20.281 -4.305 1 96.69 113 ALA B C 1
ATOM 3358 O O . ALA B 1 113 ? 18.938 -21.109 -5.098 1 96.69 113 ALA B O 1
ATOM 3359 N N . ALA B 1 114 ? 20.531 -19.656 -4.488 1 96.81 114 ALA B N 1
ATOM 3360 C CA . ALA B 1 114 ? 21.328 -19.875 -5.695 1 96.81 114 ALA B CA 1
ATOM 3361 C C . ALA B 1 114 ? 21.844 -21.297 -5.758 1 96.81 114 ALA B C 1
ATOM 3363 O O . ALA B 1 114 ? 21.844 -21.922 -6.824 1 96.81 114 ALA B O 1
ATOM 3364 N N . GLN B 1 115 ? 22.266 -21.781 -4.633 1 95.69 115 GLN B N 1
ATOM 3365 C CA . GLN B 1 115 ? 22.797 -23.141 -4.562 1 95.69 115 GLN B CA 1
ATOM 3366 C C . GLN B 1 115 ? 21.703 -24.156 -4.867 1 95.69 115 GLN B C 1
ATOM 3368 O O . GLN B 1 115 ? 21.922 -25.109 -5.609 1 95.69 115 GLN B O 1
ATOM 3373 N N . ILE B 1 116 ? 20.594 -23.922 -4.316 1 94.44 116 ILE B N 1
ATOM 3374 C CA . ILE B 1 116 ? 19.453 -24.812 -4.52 1 94.44 116 ILE B CA 1
ATOM 3375 C C . ILE B 1 116 ? 19.078 -24.844 -6.004 1 94.44 116 ILE B C 1
ATOM 3377 O O . ILE B 1 116 ? 18.859 -25.922 -6.566 1 94.44 116 ILE B O 1
ATOM 3381 N N . LYS B 1 117 ? 19 -23.734 -6.59 1 94.81 117 LYS B N 1
ATOM 3382 C CA . LYS B 1 117 ? 18.688 -23.656 -8.016 1 94.81 117 LYS B CA 1
ATOM 3383 C C . LYS B 1 117 ? 19.703 -24.438 -8.844 1 94.81 117 LYS B C 1
ATOM 3385 O O . LYS B 1 117 ? 19.312 -25.219 -9.719 1 94.81 117 LYS B O 1
ATOM 3390 N N . ALA B 1 118 ? 20.953 -24.234 -8.516 1 94.44 118 ALA B N 1
ATOM 3391 C CA . ALA B 1 118 ? 22.016 -24.938 -9.242 1 94.44 118 ALA B CA 1
ATOM 3392 C C . ALA B 1 118 ? 21.906 -26.453 -9.047 1 94.44 118 ALA B C 1
ATOM 3394 O O . ALA B 1 118 ? 21.969 -27.219 -10.016 1 94.44 118 ALA B O 1
ATOM 3395 N N . GLN B 1 119 ? 21.688 -26.812 -7.859 1 93.31 119 GLN B N 1
ATOM 3396 C CA . GLN B 1 119 ? 21.578 -28.234 -7.531 1 93.31 119 GLN B CA 1
ATOM 3397 C C . GLN B 1 119 ? 20.422 -28.891 -8.273 1 93.31 119 GLN B C 1
ATOM 3399 O O . GLN B 1 119 ? 20.562 -29.969 -8.844 1 93.31 119 GLN B O 1
ATOM 3404 N N . ARG B 1 120 ? 19.359 -28.219 -8.25 1 93.12 120 ARG B N 1
ATOM 3405 C CA . ARG B 1 120 ? 18.141 -28.766 -8.852 1 93.12 120 ARG B CA 1
ATOM 3406 C C . ARG B 1 120 ? 18.25 -28.781 -10.375 1 93.12 120 ARG B C 1
ATOM 3408 O O . ARG B 1 120 ? 17.594 -29.578 -11.039 1 93.12 120 ARG B O 1
ATOM 3415 N N . ASN B 1 121 ? 19.094 -27.938 -10.883 1 91.12 121 ASN B N 1
ATOM 3416 C CA . ASN B 1 121 ? 19.375 -27.938 -12.32 1 91.12 121 ASN B CA 1
ATOM 3417 C C . ASN B 1 121 ? 20.5 -28.906 -12.672 1 91.12 121 ASN B C 1
ATOM 3419 O O . ASN B 1 121 ? 20.891 -29.016 -13.836 1 91.12 121 ASN B O 1
ATOM 3423 N N . GLY B 1 122 ? 21 -29.5 -11.688 1 91.62 122 GLY B N 1
ATOM 3424 C CA . GLY B 1 122 ? 22.078 -30.438 -11.906 1 91.62 122 GLY B CA 1
ATOM 3425 C C . GLY B 1 122 ? 23.406 -29.766 -12.203 1 91.62 122 GLY B C 1
ATOM 3426 O O . GLY B 1 122 ? 24.25 -30.312 -12.93 1 91.62 122 GLY B O 1
ATOM 3427 N N . THR B 1 123 ? 23.5 -28.609 -11.773 1 91.12 123 THR B N 1
ATOM 3428 C CA . THR B 1 123 ? 24.734 -27.875 -12 1 91.12 123 THR B CA 1
ATOM 3429 C C . THR B 1 123 ? 25.406 -27.516 -10.672 1 91.12 123 THR B C 1
ATOM 3431 O O . THR B 1 123 ? 24.938 -27.922 -9.609 1 91.12 123 THR B O 1
ATOM 3434 N N . SER B 1 124 ? 26.625 -27.125 -10.734 1 88.06 124 SER B N 1
ATOM 3435 C CA . SER B 1 124 ? 27.344 -26.609 -9.57 1 88.06 124 SER B CA 1
ATOM 3436 C C . SER B 1 124 ? 27.828 -25.188 -9.812 1 88.06 124 SER B C 1
ATOM 3438 O O . SER B 1 124 ? 28.094 -24.797 -10.953 1 88.06 124 SER B O 1
ATOM 3440 N N . VAL B 1 125 ? 27.688 -24.484 -8.789 1 89.25 125 VAL B N 1
ATOM 3441 C CA . VAL B 1 125 ? 28.141 -23.094 -8.906 1 89.25 125 VAL B CA 1
ATOM 3442 C C . VAL B 1 125 ? 29.234 -22.828 -7.883 1 89.25 125 VAL B C 1
ATOM 3444 O O . VAL B 1 125 ? 29.094 -23.172 -6.711 1 89.25 125 VAL B O 1
ATOM 3447 N N . ALA B 1 126 ? 30.391 -22.312 -8.375 1 90.62 126 ALA B N 1
ATOM 3448 C CA . ALA B 1 126 ? 31.484 -21.922 -7.488 1 90.62 126 ALA B CA 1
ATOM 3449 C C . ALA B 1 126 ? 31.047 -20.797 -6.543 1 90.62 126 ALA B C 1
ATOM 3451 O O . ALA B 1 126 ? 30.172 -20 -6.879 1 90.62 126 ALA B O 1
ATOM 3452 N N . PRO B 1 127 ? 31.688 -20.797 -5.355 1 89.88 127 PRO B N 1
ATOM 3453 C CA . PRO B 1 127 ? 31.328 -19.781 -4.367 1 89.88 127 PRO B CA 1
ATOM 3454 C C . PRO B 1 127 ? 31.406 -18.359 -4.93 1 89.88 127 PRO B C 1
ATOM 3456 O O . PRO B 1 127 ? 30.562 -17.516 -4.633 1 89.88 127 PRO B O 1
ATOM 3459 N N . GLU B 1 128 ? 32.375 -18.031 -5.676 1 91 128 GLU B N 1
ATOM 3460 C CA . GLU B 1 128 ? 32.531 -16.703 -6.258 1 91 128 GLU B CA 1
ATOM 3461 C C . GLU B 1 128 ? 31.406 -16.375 -7.211 1 91 128 GLU B C 1
ATOM 3463 O O . GLU B 1 128 ? 30.938 -15.234 -7.262 1 91 128 GLU B O 1
ATOM 3468 N N . GLU B 1 129 ? 31.016 -17.344 -7.902 1 94.12 129 GLU B N 1
ATOM 3469 C CA . GLU B 1 129 ? 29.906 -17.156 -8.82 1 94.12 129 GLU B CA 1
ATOM 3470 C C . GLU B 1 129 ? 28.594 -16.922 -8.062 1 94.12 129 GLU B C 1
ATOM 3472 O O . GLU B 1 129 ? 27.75 -16.141 -8.492 1 94.12 129 GLU B O 1
ATOM 3477 N N . ILE B 1 130 ? 28.484 -17.625 -6.992 1 95.62 130 ILE B N 1
ATOM 3478 C CA . ILE B 1 130 ? 27.297 -17.469 -6.16 1 95.62 130 ILE B CA 1
ATOM 3479 C C . ILE B 1 130 ? 27.203 -16.031 -5.652 1 95.62 130 ILE B C 1
ATOM 3481 O O . ILE B 1 130 ? 26.141 -15.414 -5.707 1 95.62 130 ILE B O 1
ATOM 3485 N N . ASN B 1 131 ? 28.328 -15.547 -5.191 1 94.94 131 ASN B N 1
ATOM 3486 C CA . ASN B 1 131 ? 28.359 -14.172 -4.711 1 94.94 131 ASN B CA 1
ATOM 3487 C C . ASN B 1 131 ? 27.953 -13.18 -5.805 1 94.94 131 ASN B C 1
ATOM 3489 O O . ASN B 1 131 ? 27.234 -12.219 -5.543 1 94.94 131 ASN B O 1
ATOM 3493 N N . LYS B 1 132 ? 28.422 -13.43 -6.941 1 95.75 132 LYS B N 1
ATOM 3494 C CA . LYS B 1 132 ? 28.078 -12.57 -8.07 1 95.75 132 LYS B CA 1
ATOM 3495 C C . LYS B 1 132 ? 26.578 -12.617 -8.367 1 95.75 132 LYS B C 1
ATOM 3497 O O . LYS B 1 132 ? 25.953 -11.578 -8.586 1 95.75 132 LYS B O 1
ATOM 3502 N N . ILE B 1 133 ? 26.031 -13.805 -8.344 1 96.25 133 ILE B N 1
ATOM 3503 C CA . ILE B 1 133 ? 24.609 -14 -8.594 1 96.25 133 ILE B CA 1
ATOM 3504 C C . ILE B 1 133 ? 23.797 -13.211 -7.562 1 96.25 133 ILE B C 1
ATOM 3506 O O . ILE B 1 133 ? 22.844 -12.516 -7.918 1 96.25 133 ILE B O 1
ATOM 3510 N N . VAL B 1 134 ? 24.219 -13.32 -6.34 1 97.31 134 VAL B N 1
ATOM 3511 C CA . VAL B 1 134 ? 23.516 -12.688 -5.23 1 97.31 134 VAL B CA 1
ATOM 3512 C C . VAL B 1 134 ? 23.594 -11.164 -5.367 1 97.31 134 VAL B C 1
ATOM 3514 O O . VAL B 1 134 ? 22.578 -10.477 -5.309 1 97.31 134 VAL B O 1
ATOM 3517 N N . VAL B 1 135 ? 24.734 -10.641 -5.602 1 95.94 135 VAL B N 1
ATOM 3518 C CA . VAL B 1 135 ? 24.953 -9.195 -5.699 1 95.94 135 VAL B CA 1
ATOM 3519 C C . VAL B 1 135 ? 24.203 -8.641 -6.91 1 95.94 135 VAL B C 1
ATOM 3521 O O . VAL B 1 135 ? 23.562 -7.59 -6.828 1 95.94 135 VAL B O 1
ATOM 3524 N N . ASP B 1 136 ? 24.234 -9.352 -7.98 1 95.62 136 ASP B N 1
ATOM 3525 C CA . ASP B 1 136 ? 23.547 -8.93 -9.195 1 95.62 136 ASP B CA 1
ATOM 3526 C C . ASP B 1 136 ? 22.031 -8.883 -8.977 1 95.62 136 ASP B C 1
ATOM 3528 O O . ASP B 1 136 ? 21.359 -7.98 -9.461 1 95.62 136 ASP B O 1
ATOM 3532 N N . ALA B 1 137 ? 21.531 -9.906 -8.289 1 95.94 137 ALA B N 1
ATOM 3533 C CA . ALA B 1 137 ? 20.094 -9.938 -7.992 1 95.94 137 ALA B CA 1
ATOM 3534 C C . ALA B 1 137 ? 19.688 -8.742 -7.137 1 95.94 137 ALA B C 1
ATOM 3536 O O . ALA B 1 137 ? 18.656 -8.109 -7.395 1 95.94 137 ALA B O 1
ATOM 3537 N N . LEU B 1 138 ? 20.516 -8.391 -6.18 1 95.94 138 LEU B N 1
ATOM 3538 C CA . LEU B 1 138 ? 20.219 -7.262 -5.301 1 95.94 138 LEU B CA 1
ATOM 3539 C C . LEU B 1 138 ? 20.297 -5.945 -6.07 1 95.94 138 LEU B C 1
ATOM 3541 O O . LEU B 1 138 ? 19.484 -5.043 -5.84 1 95.94 138 LEU B O 1
ATOM 3545 N N . LYS B 1 139 ? 21.172 -5.84 -7.004 1 92.25 139 LYS B N 1
ATOM 3546 C CA . LYS B 1 139 ? 21.281 -4.66 -7.859 1 92.25 139 LYS B CA 1
ATOM 3547 C C . LYS B 1 139 ? 20.047 -4.512 -8.75 1 92.25 139 LYS B C 1
ATOM 3549 O O . LYS B 1 139 ? 19.562 -3.398 -8.977 1 92.25 139 LYS B O 1
ATOM 3554 N N . SER B 1 140 ? 19.531 -5.605 -9.203 1 91.31 140 SER B N 1
ATOM 3555 C CA . SER B 1 140 ? 18.391 -5.602 -10.102 1 91.31 140 SER B CA 1
ATOM 3556 C C . SER B 1 140 ? 17.156 -5.004 -9.43 1 91.31 140 SER B C 1
ATOM 3558 O O . SER B 1 140 ? 16.312 -4.398 -10.086 1 91.31 140 SER B O 1
ATOM 3560 N N . VAL B 1 141 ? 17.094 -5.195 -8.109 1 90.81 141 VAL B N 1
ATOM 3561 C CA . VAL B 1 141 ? 15.945 -4.648 -7.379 1 90.81 141 VAL B CA 1
ATOM 3562 C C . VAL B 1 141 ? 16.328 -3.312 -6.746 1 90.81 141 VAL B C 1
ATOM 3564 O O . VAL B 1 141 ? 15.648 -2.838 -5.828 1 90.81 141 VAL B O 1
ATOM 3567 N N . ARG B 1 142 ? 17.5 -2.785 -7.105 1 87.81 142 ARG B N 1
ATOM 3568 C CA . ARG B 1 142 ? 17.953 -1.438 -6.789 1 87.81 142 ARG B CA 1
ATOM 3569 C C . ARG B 1 142 ? 18.156 -1.263 -5.285 1 87.81 142 ARG B C 1
ATOM 3571 O O . ARG B 1 142 ? 17.781 -0.226 -4.727 1 87.81 142 ARG B O 1
ATOM 3578 N N . LEU B 1 143 ? 18.531 -2.293 -4.672 1 89.19 143 LEU B N 1
ATOM 3579 C CA . LEU B 1 143 ? 18.969 -2.131 -3.289 1 89.19 143 LEU B CA 1
ATOM 3580 C C . LEU B 1 143 ? 20.328 -1.414 -3.227 1 89.19 143 LEU B C 1
ATOM 3582 O O . LEU B 1 143 ? 21.266 -1.799 -3.916 1 89.19 143 LEU B O 1
ATOM 3586 N N . PRO B 1 144 ? 20.328 -0.377 -2.49 1 83.38 144 PRO B N 1
ATOM 3587 C CA . PRO B 1 144 ? 21.609 0.325 -2.393 1 83.38 144 PRO B CA 1
ATOM 3588 C C . PRO B 1 144 ? 22.672 -0.485 -1.65 1 83.38 144 PRO B C 1
ATOM 3590 O O . PRO B 1 144 ? 22.344 -1.226 -0.719 1 83.38 144 PRO B O 1
ATOM 3593 N N . ASP B 1 145 ? 23.922 -0.42 -2.066 1 87.19 145 ASP B N 1
ATOM 3594 C CA . ASP B 1 145 ? 25.094 -1.026 -1.426 1 87.19 145 ASP B CA 1
ATOM 3595 C C . ASP B 1 145 ? 24.891 -2.525 -1.221 1 87.19 145 ASP B C 1
ATOM 3597 O O . ASP B 1 145 ? 25.016 -3.029 -0.103 1 87.19 145 ASP B O 1
ATOM 3601 N N . PRO B 1 146 ? 24.672 -3.217 -2.248 1 92.5 146 PRO B N 1
ATOM 3602 C CA . PRO B 1 146 ? 24.406 -4.652 -2.148 1 92.5 146 PRO B CA 1
ATOM 3603 C C . PRO B 1 146 ? 25.484 -5.391 -1.346 1 92.5 146 PRO B C 1
ATOM 3605 O O . PRO B 1 146 ? 25.172 -6.336 -0.617 1 92.5 146 PRO B O 1
ATOM 3608 N N . ASP B 1 147 ? 26.75 -4.953 -1.391 1 91.94 147 ASP B N 1
ATOM 3609 C CA . ASP B 1 147 ? 27.844 -5.609 -0.691 1 91.94 147 ASP B CA 1
ATOM 3610 C C . ASP B 1 147 ? 27.688 -5.473 0.822 1 91.94 147 ASP B C 1
ATOM 3612 O O . ASP B 1 147 ? 28.234 -6.277 1.581 1 91.94 147 ASP B O 1
ATOM 3616 N N . GLN B 1 148 ? 27.016 -4.492 1.22 1 92 148 GLN B N 1
ATOM 3617 C CA . GLN B 1 148 ? 26.75 -4.309 2.643 1 92 148 GLN B CA 1
ATOM 3618 C C . GLN B 1 148 ? 25.484 -5.031 3.062 1 92 148 GLN B C 1
ATOM 3620 O O . GLN B 1 148 ? 25.406 -5.594 4.156 1 92 148 GLN B O 1
ATOM 3625 N N . ILE B 1 149 ? 24.547 -5.062 2.203 1 94 149 ILE B N 1
ATOM 3626 C CA . ILE B 1 149 ? 23.234 -5.648 2.49 1 94 149 ILE B CA 1
ATOM 3627 C C . ILE B 1 149 ? 23.391 -7.148 2.73 1 94 149 ILE B C 1
ATOM 3629 O O . ILE B 1 149 ? 22.719 -7.715 3.598 1 94 149 ILE B O 1
ATOM 3633 N N . VAL B 1 150 ? 24.328 -7.746 2.021 1 96.19 150 VAL B N 1
ATOM 3634 C CA . VAL B 1 150 ? 24.484 -9.195 2.096 1 96.19 150 VAL B CA 1
ATOM 3635 C C . VAL B 1 150 ? 24.906 -9.594 3.508 1 96.19 150 VAL B C 1
ATOM 3637 O O . VAL B 1 150 ? 24.703 -10.734 3.926 1 96.19 150 VAL B O 1
ATOM 3640 N N . LYS B 1 151 ? 25.484 -8.656 4.223 1 96.25 151 LYS B N 1
ATOM 3641 C CA . LYS B 1 151 ? 26.016 -8.953 5.551 1 96.25 151 LYS B CA 1
ATOM 3642 C C . LYS B 1 151 ? 24.969 -8.68 6.633 1 96.25 151 LYS B C 1
ATOM 3644 O O . LYS B 1 151 ? 25.172 -9.031 7.797 1 96.25 151 LYS B O 1
ATOM 3649 N N . ARG B 1 152 ? 23.859 -8.164 6.281 1 96 152 ARG B N 1
ATOM 3650 C CA . ARG B 1 152 ? 22.844 -7.73 7.234 1 96 152 ARG B CA 1
ATOM 3651 C C . ARG B 1 152 ? 21.812 -8.836 7.469 1 96 152 ARG B C 1
ATOM 3653 O O . ARG B 1 152 ? 21.688 -9.758 6.66 1 96 152 ARG B O 1
ATOM 3660 N N . TYR B 1 153 ? 21.203 -8.711 8.625 1 96.06 153 TYR B N 1
ATOM 3661 C CA . TYR B 1 153 ? 20.062 -9.555 8.945 1 96.06 153 TYR B CA 1
ATOM 3662 C C . TYR B 1 153 ? 18.766 -8.891 8.531 1 96.06 153 TYR B C 1
ATOM 3664 O O . TYR B 1 153 ? 18.672 -7.664 8.469 1 96.06 153 TYR B O 1
ATOM 3672 N N . PRO B 1 154 ? 17.703 -9.656 8.258 1 95.31 154 PRO B N 1
ATOM 3673 C CA . PRO B 1 154 ? 16.422 -9.094 7.809 1 95.31 154 PRO B CA 1
ATOM 3674 C C . PRO B 1 154 ? 15.906 -8 8.734 1 95.31 154 PRO B C 1
ATOM 3676 O O . PRO B 1 154 ? 15.414 -6.969 8.258 1 95.31 154 PRO B O 1
ATOM 3679 N N . HIS B 1 155 ? 16.078 -8.156 10 1 90.12 155 HIS B N 1
ATOM 3680 C CA . HIS B 1 155 ? 15.516 -7.215 10.969 1 90.12 155 HIS B CA 1
ATOM 3681 C C . HIS B 1 155 ? 16.25 -5.879 10.922 1 90.12 155 HIS B C 1
ATOM 3683 O O . HIS B 1 155 ? 15.781 -4.891 11.5 1 90.12 155 HIS B O 1
ATOM 3689 N N . GLU B 1 156 ? 17.406 -5.805 10.242 1 91.69 156 GLU B N 1
ATOM 3690 C CA . GLU B 1 156 ? 18.203 -4.59 10.125 1 91.69 156 GLU B CA 1
ATOM 3691 C C . GLU B 1 156 ? 17.828 -3.793 8.883 1 91.69 156 GLU B C 1
ATOM 3693 O O . GLU B 1 156 ? 18.359 -2.709 8.641 1 91.69 156 GLU B O 1
ATOM 3698 N N . LEU B 1 157 ? 16.922 -4.32 8.125 1 90.38 157 LEU B N 1
ATOM 3699 C CA . LEU B 1 157 ? 16.5 -3.697 6.879 1 90.38 157 LEU B CA 1
ATOM 3700 C C . LEU B 1 157 ? 15.125 -3.059 7.035 1 90.38 157 LEU B C 1
ATOM 3702 O O . LEU B 1 157 ? 14.336 -3.469 7.891 1 90.38 157 LEU B O 1
ATOM 3706 N N . SER B 1 158 ? 14.891 -2.041 6.23 1 82.06 158 SER B N 1
ATOM 3707 C CA . SER B 1 158 ? 13.531 -1.506 6.168 1 82.06 158 SER B CA 1
ATOM 3708 C C . SER B 1 158 ? 12.578 -2.502 5.52 1 82.06 158 SER B C 1
ATOM 3710 O O . SER B 1 158 ? 13.008 -3.453 4.867 1 82.06 158 SER B O 1
ATOM 3712 N N . GLY B 1 159 ? 11.289 -2.283 5.738 1 82.81 159 GLY B N 1
ATOM 3713 C CA . GLY B 1 159 ? 10.281 -3.143 5.125 1 82.81 159 GLY B CA 1
ATOM 3714 C C . GLY B 1 159 ? 10.414 -3.232 3.617 1 82.81 159 GLY B C 1
ATOM 3715 O O . GLY B 1 159 ? 10.344 -4.324 3.047 1 82.81 159 GLY B O 1
ATOM 3716 N N . GLY B 1 160 ? 10.648 -2.094 2.994 1 86.19 160 GLY B N 1
ATOM 3717 C CA . GLY B 1 160 ? 10.828 -2.068 1.552 1 86.19 160 GLY B CA 1
ATOM 3718 C C . GLY B 1 160 ? 12.078 -2.799 1.096 1 86.19 160 GLY B C 1
ATOM 3719 O O . GLY B 1 160 ? 12.086 -3.43 0.037 1 86.19 160 GLY B O 1
ATOM 3720 N N . GLN B 1 161 ? 13.062 -2.688 1.916 1 90.19 161 GLN B N 1
ATOM 3721 C CA . GLN B 1 161 ? 14.289 -3.4 1.589 1 90.19 161 GLN B CA 1
ATOM 3722 C C . GLN B 1 161 ? 14.102 -4.91 1.697 1 90.19 161 GLN B C 1
ATOM 3724 O O . GLN B 1 161 ? 14.547 -5.66 0.831 1 90.19 161 GLN B O 1
ATOM 3729 N N . VAL B 1 162 ? 13.422 -5.285 2.762 1 93.69 162 VAL B N 1
ATOM 3730 C CA . VAL B 1 162 ? 13.156 -6.711 2.949 1 93.69 162 VAL B CA 1
ATOM 3731 C C . VAL B 1 162 ? 12.359 -7.246 1.765 1 93.69 162 VAL B C 1
ATOM 3733 O O . VAL B 1 162 ? 12.672 -8.312 1.231 1 93.69 162 VAL B O 1
ATOM 3736 N N . GLN B 1 163 ? 11.391 -6.504 1.378 1 92.31 163 GLN B N 1
ATOM 3737 C CA . GLN B 1 163 ? 10.57 -6.906 0.238 1 92.31 163 GLN B CA 1
ATOM 3738 C C . GLN B 1 163 ? 11.422 -7.098 -1.012 1 92.31 163 GLN B C 1
ATOM 3740 O O . GLN B 1 163 ? 11.266 -8.078 -1.737 1 92.31 163 GLN B O 1
ATOM 3745 N N . ARG B 1 164 ? 12.266 -6.207 -1.238 1 93.25 164 ARG B N 1
ATOM 3746 C CA . ARG B 1 164 ? 13.141 -6.266 -2.406 1 93.25 164 ARG B CA 1
ATOM 3747 C C . ARG B 1 164 ? 14.078 -7.465 -2.328 1 93.25 164 ARG B C 1
ATOM 3749 O O . ARG B 1 164 ? 14.398 -8.078 -3.348 1 93.25 164 ARG B O 1
ATOM 3756 N N . VAL B 1 165 ? 14.508 -7.801 -1.144 1 95.94 165 VAL B N 1
ATOM 3757 C CA . VAL B 1 165 ? 15.336 -8.984 -0.943 1 95.94 165 VAL B CA 1
ATOM 3758 C C . VAL B 1 165 ? 14.555 -10.234 -1.342 1 95.94 165 VAL B C 1
ATOM 3760 O O . VAL B 1 165 ? 15.078 -11.109 -2.037 1 95.94 165 VAL B O 1
ATOM 3763 N N . VAL B 1 166 ? 13.328 -10.289 -0.933 1 95.81 166 VAL B N 1
ATOM 3764 C CA . VAL B 1 166 ? 12.508 -11.453 -1.242 1 95.81 166 VAL B CA 1
ATOM 3765 C C . VAL B 1 166 ? 12.281 -11.539 -2.75 1 95.81 166 VAL B C 1
ATOM 3767 O O . VAL B 1 166 ? 12.312 -12.633 -3.326 1 95.81 166 VAL B O 1
ATOM 3770 N N . ILE B 1 167 ? 12.062 -10.43 -3.346 1 94.94 167 ILE B N 1
ATOM 3771 C CA . ILE B 1 167 ? 11.898 -10.398 -4.793 1 94.94 167 ILE B CA 1
ATOM 3772 C C . ILE B 1 167 ? 13.195 -10.852 -5.473 1 94.94 167 ILE B C 1
ATOM 3774 O O . ILE B 1 167 ? 13.156 -11.594 -6.453 1 94.94 167 ILE B O 1
ATOM 3778 N N . ALA B 1 168 ? 14.344 -10.406 -4.934 1 96.44 168 ALA B N 1
ATOM 3779 C CA . ALA B 1 168 ? 15.633 -10.852 -5.445 1 96.44 168 ALA B CA 1
ATOM 3780 C C . ALA B 1 168 ? 15.758 -12.367 -5.367 1 96.44 168 ALA B C 1
ATOM 3782 O O . ALA B 1 168 ? 16.312 -13 -6.273 1 96.44 168 ALA B O 1
ATOM 3783 N N . MET B 1 169 ? 15.281 -12.922 -4.348 1 96.62 169 MET B N 1
ATOM 3784 C CA . MET B 1 169 ? 15.312 -14.367 -4.191 1 96.62 169 MET B CA 1
ATOM 3785 C C . MET B 1 169 ? 14.523 -15.055 -5.305 1 96.62 169 MET B C 1
ATOM 3787 O O . MET B 1 169 ? 14.961 -16.062 -5.855 1 96.62 169 MET B O 1
ATOM 3791 N N . ALA B 1 170 ? 13.367 -14.477 -5.586 1 95.12 170 ALA B N 1
ATOM 3792 C CA . ALA B 1 170 ? 12.562 -15.008 -6.684 1 95.12 170 ALA B CA 1
ATOM 3793 C C . ALA B 1 170 ? 13.328 -14.945 -8 1 95.12 170 ALA B C 1
ATOM 3795 O O . ALA B 1 170 ? 13.242 -15.859 -8.82 1 95.12 170 ALA B O 1
ATOM 3796 N N . LEU B 1 171 ? 14.055 -13.891 -8.172 1 94.75 171 LEU B N 1
ATOM 3797 C CA . LEU B 1 171 ? 14.844 -13.719 -9.391 1 94.75 171 LEU B CA 1
ATOM 3798 C C . LEU B 1 171 ? 15.93 -14.789 -9.492 1 94.75 171 LEU B C 1
ATOM 3800 O O . LEU B 1 171 ? 16.219 -15.273 -10.586 1 94.75 171 LEU B O 1
ATOM 3804 N N . ILE B 1 172 ? 16.5 -15.078 -8.367 1 96.38 172 ILE B N 1
ATOM 3805 C CA . ILE B 1 172 ? 17.562 -16.078 -8.32 1 96.38 172 ILE B CA 1
ATOM 3806 C C . ILE B 1 172 ? 16.984 -17.469 -8.586 1 96.38 172 ILE B C 1
ATOM 3808 O O . ILE B 1 172 ? 17.516 -18.219 -9.398 1 96.38 172 ILE B O 1
ATOM 3812 N N . LEU B 1 173 ? 15.914 -17.766 -7.977 1 96.31 173 LEU B N 1
ATOM 3813 C CA . LEU B 1 173 ? 15.328 -19.094 -8.023 1 96.31 173 LEU B CA 1
ATOM 3814 C C . LEU B 1 173 ? 14.664 -19.344 -9.375 1 96.31 173 LEU B C 1
ATOM 3816 O O . LEU B 1 173 ? 14.617 -20.484 -9.844 1 96.31 173 LEU B O 1
ATOM 3820 N N . ARG B 1 174 ? 14.047 -18.281 -9.945 1 95.25 174 ARG B N 1
ATOM 3821 C CA . ARG B 1 174 ? 13.32 -18.359 -11.211 1 95.25 174 ARG B CA 1
ATOM 3822 C C . ARG B 1 174 ? 12.32 -19.5 -11.195 1 95.25 174 ARG B C 1
ATOM 3824 O O . ARG B 1 174 ? 12.375 -20.391 -12.047 1 95.25 174 ARG B O 1
ATOM 3831 N N . PRO B 1 175 ? 11.367 -19.422 -10.336 1 97.06 175 PRO B N 1
ATOM 3832 C CA . PRO B 1 175 ? 10.398 -20.516 -10.227 1 97.06 175 PRO B CA 1
ATOM 3833 C C . PRO B 1 175 ? 9.531 -20.656 -11.477 1 97.06 175 PRO B C 1
ATOM 3835 O O . PRO B 1 175 ? 9.398 -19.719 -12.25 1 97.06 175 PRO B O 1
ATOM 3838 N N . LYS B 1 176 ? 9 -21.844 -11.625 1 97.06 176 LYS B N 1
ATOM 3839 C CA . LYS B 1 176 ? 8.055 -22.062 -12.719 1 97.06 176 LYS B CA 1
ATOM 3840 C C . LYS B 1 176 ? 6.742 -21.328 -12.469 1 97.06 176 LYS B C 1
ATOM 3842 O O . LYS B 1 176 ? 6.086 -20.875 -13.414 1 97.06 176 LYS B O 1
ATOM 3847 N N . LEU B 1 177 ? 6.387 -21.25 -11.172 1 98.25 177 LEU B N 1
ATOM 3848 C CA . LEU B 1 177 ? 5.203 -20.516 -10.742 1 98.25 177 LEU B CA 1
ATOM 3849 C C . LEU B 1 177 ? 5.531 -19.578 -9.586 1 98.25 177 LEU B C 1
ATOM 3851 O O . LEU B 1 177 ? 5.992 -20.016 -8.531 1 98.25 177 LEU B O 1
ATOM 3855 N N . LEU B 1 178 ? 5.32 -18.297 -9.828 1 98.06 178 LEU B N 1
ATOM 3856 C CA . LEU B 1 178 ? 5.453 -17.312 -8.766 1 98.06 178 LEU B CA 1
ATOM 3857 C C . LEU B 1 178 ? 4.082 -16.859 -8.273 1 98.06 178 LEU B C 1
ATOM 3859 O O . LEU B 1 178 ? 3.229 -16.469 -9.062 1 98.06 178 LEU B O 1
ATOM 3863 N N . ILE B 1 179 ? 3.857 -17.031 -6.992 1 98.06 179 ILE B N 1
ATOM 3864 C CA . ILE B 1 179 ? 2.689 -16.453 -6.332 1 98.06 179 ILE B CA 1
ATOM 3865 C C . ILE B 1 179 ? 3.105 -15.219 -5.531 1 98.06 179 ILE B C 1
ATOM 3867 O O . ILE B 1 179 ? 3.822 -15.336 -4.531 1 98.06 179 ILE B O 1
ATOM 3871 N N . ALA B 1 180 ? 2.686 -14.125 -5.984 1 97.12 180 ALA B N 1
ATOM 3872 C CA . ALA B 1 180 ? 3.07 -12.867 -5.34 1 97.12 180 ALA B CA 1
ATOM 3873 C C . ALA B 1 180 ? 1.875 -12.219 -4.652 1 97.12 180 ALA B C 1
ATOM 3875 O O . ALA B 1 180 ? 0.992 -11.664 -5.312 1 97.12 180 ALA B O 1
ATOM 3876 N N . ASP B 1 181 ? 1.882 -12.297 -3.371 1 95.88 181 ASP B N 1
ATOM 3877 C CA . ASP B 1 181 ? 0.788 -11.75 -2.574 1 95.88 181 ASP B CA 1
ATOM 3878 C C . ASP B 1 181 ? 1.115 -10.344 -2.082 1 95.88 181 ASP B C 1
ATOM 3880 O O . ASP B 1 181 ? 1.76 -10.172 -1.045 1 95.88 181 ASP B O 1
ATOM 3884 N N . GLU B 1 182 ? 0.636 -9.336 -2.824 1 92.56 182 GLU B N 1
ATOM 3885 C CA . GLU B 1 182 ? 0.853 -7.922 -2.537 1 92.56 182 GLU B CA 1
ATOM 3886 C C . GLU B 1 182 ? 2.34 -7.613 -2.387 1 92.56 182 GLU B C 1
ATOM 3888 O O . GLU B 1 182 ? 2.758 -7.016 -1.393 1 92.56 182 GLU B O 1
ATOM 3893 N N . PRO B 1 183 ? 3.113 -7.859 -3.406 1 93.19 183 PRO B N 1
ATOM 3894 C CA . PRO B 1 183 ? 4.57 -7.793 -3.291 1 93.19 183 PRO B CA 1
ATOM 3895 C C . PRO B 1 183 ? 5.102 -6.363 -3.314 1 93.19 183 PRO B C 1
ATOM 3897 O O . PRO B 1 183 ? 6.273 -6.129 -2.996 1 93.19 183 PRO B O 1
ATOM 3900 N N . THR B 1 184 ? 4.242 -5.375 -3.676 1 89.12 184 THR B N 1
ATOM 3901 C CA . THR B 1 184 ? 4.785 -4.035 -3.889 1 89.12 184 THR B CA 1
ATOM 3902 C C . THR B 1 184 ? 4.191 -3.047 -2.889 1 89.12 184 THR B C 1
ATOM 3904 O O . THR B 1 184 ? 4.379 -1.835 -3.023 1 89.12 184 THR B O 1
ATOM 3907 N N . THR B 1 185 ? 3.455 -3.48 -1.908 1 81.31 185 THR B N 1
ATOM 3908 C CA . THR B 1 185 ? 2.725 -2.625 -0.98 1 81.31 185 THR B CA 1
ATOM 3909 C C . THR B 1 185 ? 3.682 -1.719 -0.213 1 81.31 185 THR B C 1
ATOM 3911 O O . THR B 1 185 ? 3.389 -0.542 0.008 1 81.31 185 THR B O 1
ATOM 3914 N N . ALA B 1 186 ? 4.84 -2.119 0.126 1 78.81 186 ALA B N 1
ATOM 3915 C CA . ALA B 1 186 ? 5.762 -1.341 0.949 1 78.81 186 ALA B CA 1
ATOM 3916 C C . ALA B 1 186 ? 6.75 -0.568 0.082 1 78.81 186 ALA B C 1
ATOM 3918 O O . ALA B 1 186 ? 7.688 0.046 0.597 1 78.81 186 ALA B O 1
ATOM 3919 N N . LEU B 1 187 ? 6.473 -0.591 -1.199 1 88.12 187 LEU B N 1
ATOM 3920 C CA . LEU B 1 187 ? 7.438 0.011 -2.111 1 88.12 187 LEU B CA 1
ATOM 3921 C C . LEU B 1 187 ? 6.914 1.331 -2.664 1 88.12 187 LEU B C 1
ATOM 3923 O O . LEU B 1 187 ? 5.703 1.499 -2.84 1 88.12 187 LEU B O 1
ATOM 3927 N N . ASP B 1 188 ? 7.852 2.262 -2.877 1 89.44 188 ASP B N 1
ATOM 3928 C CA . ASP B 1 188 ? 7.461 3.492 -3.561 1 89.44 188 ASP B CA 1
ATOM 3929 C C . ASP B 1 188 ? 7.207 3.238 -5.047 1 89.44 188 ASP B C 1
ATOM 3931 O O . ASP B 1 188 ? 7.492 2.152 -5.551 1 89.44 188 ASP B O 1
ATOM 3935 N N . VAL B 1 189 ? 6.75 4.262 -5.758 1 87.5 189 VAL B N 1
ATOM 3936 C CA . VAL B 1 189 ? 6.219 4.105 -7.105 1 87.5 189 VAL B CA 1
ATOM 3937 C C . VAL B 1 189 ? 7.352 3.754 -8.07 1 87.5 189 VAL B C 1
ATOM 3939 O O . VAL B 1 189 ? 7.145 3.016 -9.039 1 87.5 189 VAL B O 1
ATOM 3942 N N . THR B 1 190 ? 8.523 4.246 -7.859 1 88.94 190 THR B N 1
ATOM 3943 C CA . THR B 1 190 ? 9.633 3.986 -8.773 1 88.94 190 THR B CA 1
ATOM 3944 C C . THR B 1 190 ? 10.102 2.539 -8.656 1 88.94 190 THR B C 1
ATOM 3946 O O . THR B 1 190 ? 10.305 1.865 -9.672 1 88.94 190 THR B O 1
ATOM 3949 N N . ILE B 1 191 ? 10.195 2.1 -7.453 1 89.56 191 ILE B N 1
ATOM 3950 C CA . ILE B 1 191 ? 10.641 0.732 -7.215 1 89.56 191 ILE B CA 1
ATOM 3951 C C . ILE B 1 191 ? 9.562 -0.252 -7.648 1 89.56 191 ILE B C 1
ATOM 3953 O O . ILE B 1 191 ? 9.859 -1.308 -8.211 1 89.56 191 ILE B O 1
ATOM 3957 N N . GLN B 1 192 ? 8.375 0.137 -7.363 1 91.75 192 GLN B N 1
ATOM 3958 C CA . GLN B 1 192 ? 7.254 -0.695 -7.789 1 91.75 192 GLN B CA 1
ATOM 3959 C C . GLN B 1 192 ? 7.297 -0.942 -9.297 1 91.75 192 GLN B C 1
ATOM 3961 O O . GLN B 1 192 ? 7.18 -2.084 -9.742 1 91.75 192 GLN B O 1
ATOM 3966 N N . ALA B 1 193 ? 7.484 0.114 -10.055 1 91.56 193 ALA B N 1
ATOM 3967 C CA . ALA B 1 193 ? 7.547 0.001 -11.508 1 91.56 193 ALA B CA 1
ATOM 3968 C C . ALA B 1 193 ? 8.688 -0.917 -11.938 1 91.56 193 ALA B C 1
ATOM 3970 O O . ALA B 1 193 ? 8.523 -1.755 -12.828 1 91.56 193 ALA B O 1
ATOM 3971 N N . GLN B 1 194 ? 9.75 -0.763 -11.297 1 90.94 194 GLN B N 1
ATOM 3972 C CA . GLN B 1 194 ? 10.914 -1.585 -11.617 1 90.94 194 GLN B CA 1
ATOM 3973 C C . GLN B 1 194 ? 10.641 -3.061 -11.344 1 90.94 194 GLN B C 1
ATOM 3975 O O . GLN B 1 194 ? 10.961 -3.92 -12.164 1 90.94 194 GLN B O 1
ATOM 3980 N N . VAL B 1 195 ? 10.102 -3.287 -10.242 1 92.06 195 VAL B N 1
ATOM 3981 C CA . VAL B 1 195 ? 9.82 -4.66 -9.844 1 92.06 195 VAL B CA 1
ATOM 3982 C C . VAL B 1 195 ? 8.812 -5.285 -10.812 1 92.06 195 VAL B C 1
ATOM 3984 O O . VAL B 1 195 ? 8.992 -6.426 -11.242 1 92.06 195 VAL B O 1
ATOM 3987 N N . ILE B 1 196 ? 7.793 -4.57 -11.102 1 94.19 196 ILE B N 1
ATOM 3988 C CA . ILE B 1 196 ? 6.785 -5.059 -12.039 1 94.19 196 ILE B CA 1
ATOM 3989 C C . ILE B 1 196 ? 7.438 -5.391 -13.375 1 94.19 196 ILE B C 1
ATOM 3991 O O . ILE B 1 196 ? 7.172 -6.445 -13.961 1 94.19 196 ILE B O 1
ATOM 3995 N N . ASN B 1 197 ? 8.312 -4.539 -13.867 1 93.62 197 ASN B N 1
ATOM 3996 C CA . ASN B 1 197 ? 9.023 -4.781 -15.117 1 93.62 197 ASN B CA 1
ATOM 3997 C C . ASN B 1 197 ? 9.883 -6.039 -15.039 1 93.62 197 ASN B C 1
ATOM 3999 O O . ASN B 1 197 ? 9.945 -6.816 -15.992 1 93.62 197 ASN B O 1
ATOM 4003 N N . LEU B 1 198 ? 10.469 -6.188 -13.891 1 92.94 198 LEU B N 1
ATOM 4004 C CA . LEU B 1 198 ? 11.32 -7.359 -13.711 1 92.94 198 LEU B CA 1
ATOM 4005 C C . LEU B 1 198 ? 10.492 -8.641 -13.742 1 92.94 198 LEU B C 1
ATOM 4007 O O . LEU B 1 198 ? 10.875 -9.617 -14.383 1 92.94 198 LEU B O 1
ATOM 4011 N N . LEU B 1 199 ? 9.422 -8.625 -13.102 1 94.38 199 LEU B N 1
ATOM 4012 C CA . LEU B 1 199 ? 8.547 -9.797 -13.078 1 94.38 199 LEU B CA 1
ATOM 4013 C C . LEU B 1 199 ? 8.008 -10.102 -14.469 1 94.38 199 LEU B C 1
ATOM 4015 O O . LEU B 1 199 ? 7.934 -11.258 -14.883 1 94.38 199 LEU B O 1
ATOM 4019 N N . LYS B 1 200 ? 7.66 -9.094 -15.188 1 94.12 200 LYS B N 1
ATOM 4020 C CA . LYS B 1 200 ? 7.191 -9.273 -16.562 1 94.12 200 LYS B CA 1
ATOM 4021 C C . LYS B 1 200 ? 8.281 -9.883 -17.438 1 94.12 200 LYS B C 1
ATOM 4023 O O . LYS B 1 200 ? 7.996 -10.727 -18.297 1 94.12 200 LYS B O 1
ATOM 4028 N N . ALA B 1 201 ? 9.453 -9.398 -17.219 1 92.38 201 ALA B N 1
ATOM 4029 C CA . ALA B 1 201 ? 10.57 -9.938 -18 1 92.38 201 ALA B CA 1
ATOM 4030 C C . ALA B 1 201 ? 10.766 -11.422 -17.734 1 92.38 201 ALA B C 1
ATOM 4032 O O . ALA B 1 201 ? 10.977 -12.211 -18.656 1 92.38 201 ALA B O 1
ATOM 4033 N N . LEU B 1 202 ? 10.672 -11.789 -16.5 1 92.12 202 LEU B N 1
ATOM 4034 C CA . LEU B 1 202 ? 10.805 -13.195 -16.141 1 92.12 202 LEU B CA 1
ATOM 4035 C C . LEU B 1 202 ? 9.672 -14.031 -16.734 1 92.12 202 LEU B C 1
ATOM 4037 O O . LEU B 1 202 ? 9.898 -15.148 -17.203 1 92.12 202 LEU B O 1
ATOM 4041 N N . ASN B 1 203 ? 8.531 -13.508 -16.688 1 95.56 203 ASN B N 1
ATOM 4042 C CA . ASN B 1 203 ? 7.375 -14.156 -17.312 1 95.56 203 ASN B CA 1
ATOM 4043 C C . ASN B 1 203 ? 7.59 -14.375 -18.797 1 95.56 203 ASN B C 1
ATOM 4045 O O . ASN B 1 203 ? 7.383 -15.484 -19.297 1 95.56 203 ASN B O 1
ATOM 4049 N N . LYS B 1 204 ? 8.078 -13.391 -19.469 1 92.69 204 LYS B N 1
ATOM 4050 C CA . LYS B 1 204 ? 8.227 -13.43 -20.922 1 92.69 204 LYS B CA 1
ATOM 4051 C C . LYS B 1 204 ? 9.422 -14.289 -21.328 1 92.69 204 LYS B C 1
ATOM 4053 O O . LYS B 1 204 ? 9.32 -15.117 -22.234 1 92.69 204 LYS B O 1
ATOM 4058 N N . GLU B 1 205 ? 10.477 -14.133 -20.641 1 92.06 205 GLU B N 1
ATOM 4059 C CA . GLU B 1 205 ? 11.734 -14.742 -21.047 1 92.06 205 GLU B CA 1
ATOM 4060 C C . GLU B 1 205 ? 11.805 -16.203 -20.625 1 92.06 205 GLU B C 1
ATOM 4062 O O . GLU B 1 205 ? 12.336 -17.047 -21.359 1 92.06 205 GLU B O 1
ATOM 4067 N N . TYR B 1 206 ? 11.219 -16.562 -19.5 1 92.25 206 TYR B N 1
ATOM 4068 C CA . TYR B 1 206 ? 11.438 -17.891 -18.953 1 92.25 206 TYR B CA 1
ATOM 4069 C C . TYR B 1 206 ? 10.133 -18.672 -18.875 1 92.25 206 TYR B C 1
ATOM 4071 O O . TYR B 1 206 ? 10.125 -19.844 -18.469 1 92.25 206 TYR B O 1
ATOM 4079 N N . GLY B 1 207 ? 9.102 -18.031 -19.203 1 94.88 207 GLY B N 1
ATOM 4080 C CA . GLY B 1 207 ? 7.816 -18.703 -19.156 1 94.88 207 GLY B CA 1
ATOM 4081 C C . GLY B 1 207 ? 7.316 -18.922 -17.734 1 94.88 207 GLY B C 1
ATOM 4082 O O . GLY B 1 207 ? 6.582 -19.875 -17.484 1 94.88 207 GLY B O 1
ATOM 4083 N N . MET B 1 208 ? 7.762 -18.125 -16.844 1 95.81 208 MET B N 1
ATOM 4084 C CA . MET B 1 208 ? 7.32 -18.188 -15.461 1 95.81 208 MET B CA 1
ATOM 4085 C C . MET B 1 208 ? 5.836 -17.859 -15.344 1 95.81 208 MET B C 1
ATOM 4087 O O . MET B 1 208 ? 5.383 -16.828 -15.844 1 95.81 208 MET B O 1
ATOM 4091 N N . GLY B 1 209 ? 5.078 -18.812 -14.766 1 97.94 209 GLY B N 1
ATOM 4092 C CA . GLY B 1 209 ? 3.719 -18.453 -14.391 1 97.94 209 GLY B CA 1
ATOM 4093 C C . GLY B 1 209 ? 3.66 -17.484 -13.219 1 97.94 209 GLY B C 1
ATOM 4094 O O . GLY B 1 209 ? 4.453 -17.578 -12.281 1 97.94 209 GLY B O 1
ATOM 4095 N N . ILE B 1 210 ? 2.729 -16.547 -13.328 1 98.19 210 ILE B N 1
ATOM 4096 C CA . ILE B 1 210 ? 2.627 -15.562 -12.25 1 98.19 210 ILE B CA 1
ATOM 4097 C C . ILE B 1 210 ? 1.179 -15.461 -11.773 1 98.19 210 ILE B C 1
ATOM 4099 O O . ILE B 1 210 ? 0.27 -15.258 -12.586 1 98.19 210 ILE B O 1
ATOM 4103 N N . ILE B 1 211 ? 0.985 -15.719 -10.523 1 98.5 211 ILE B N 1
ATOM 4104 C CA . ILE B 1 211 ? -0.237 -15.312 -9.836 1 98.5 211 ILE B CA 1
ATOM 4105 C C . ILE B 1 211 ? 0.03 -14.07 -8.992 1 98.5 211 ILE B C 1
ATOM 4107 O O . ILE B 1 211 ? 0.752 -14.141 -7.992 1 98.5 211 ILE B O 1
ATOM 4111 N N . PHE B 1 212 ? -0.542 -12.992 -9.406 1 97.88 212 PHE B N 1
ATOM 4112 C CA . PHE B 1 212 ? -0.304 -11.703 -8.766 1 97.88 212 PHE B CA 1
ATOM 4113 C C . PHE B 1 212 ? -1.535 -11.25 -7.992 1 97.88 212 PHE B C 1
ATOM 4115 O O . PHE B 1 212 ? -2.525 -10.82 -8.586 1 97.88 212 PHE B O 1
ATOM 4122 N N . ILE B 1 213 ? -1.424 -11.375 -6.684 1 97.25 213 ILE B N 1
ATOM 4123 C CA . ILE B 1 213 ? -2.521 -10.969 -5.812 1 97.25 213 ILE B CA 1
ATOM 4124 C C . ILE B 1 213 ? -2.342 -9.508 -5.402 1 97.25 213 ILE B C 1
ATOM 4126 O O . ILE B 1 213 ? -1.282 -9.125 -4.906 1 97.25 213 ILE B O 1
ATOM 4130 N N . THR B 1 214 ? -3.348 -8.711 -5.617 1 94.06 214 THR B N 1
ATOM 4131 C CA . THR B 1 214 ? -3.26 -7.289 -5.289 1 94.06 214 THR B CA 1
ATOM 4132 C C . THR B 1 214 ? -4.648 -6.688 -5.125 1 94.06 214 THR B C 1
ATOM 4134 O O . THR B 1 214 ? -5.648 -7.289 -5.527 1 94.06 214 THR B O 1
ATOM 4137 N N . HIS B 1 215 ? -4.684 -5.582 -4.496 1 89.38 215 HIS B N 1
ATOM 4138 C CA . HIS B 1 215 ? -5.91 -4.793 -4.457 1 89.38 215 HIS B CA 1
ATOM 4139 C C . HIS B 1 215 ? -5.859 -3.646 -5.465 1 89.38 215 HIS B C 1
ATOM 4141 O O . HIS B 1 215 ? -6.855 -2.947 -5.668 1 89.38 215 HIS B O 1
ATOM 4147 N N . ASP B 1 216 ? -4.762 -3.496 -6.117 1 88.31 216 ASP B N 1
ATOM 4148 C CA . ASP B 1 216 ? -4.551 -2.42 -7.082 1 88.31 216 ASP B CA 1
ATOM 4149 C C . ASP B 1 216 ? -4.875 -2.885 -8.5 1 88.31 216 ASP B C 1
ATOM 4151 O O . ASP B 1 216 ? -4.09 -3.607 -9.117 1 88.31 216 ASP B O 1
ATOM 4155 N N . LEU B 1 217 ? -5.93 -2.26 -9.031 1 90.38 217 LEU B N 1
ATOM 4156 C CA . LEU B 1 217 ? -6.406 -2.695 -10.336 1 90.38 217 LEU B CA 1
ATOM 4157 C C . LEU B 1 217 ? -5.469 -2.221 -11.445 1 90.38 217 LEU B C 1
ATOM 4159 O O . LEU B 1 217 ? -5.363 -2.859 -12.492 1 90.38 217 LEU B O 1
ATOM 4163 N N . SER B 1 218 ? -4.82 -1.138 -11.234 1 88 218 SER B N 1
ATOM 4164 C CA . SER B 1 218 ? -3.879 -0.649 -12.234 1 88 218 SER B CA 1
ATOM 4165 C C . SER B 1 218 ? -2.674 -1.576 -12.359 1 88 218 SER B C 1
ATOM 4167 O O . SER B 1 218 ? -2.223 -1.869 -13.469 1 88 218 SER B O 1
ATOM 4169 N N . LEU B 1 219 ? -2.193 -1.991 -11.234 1 91.06 219 LEU B N 1
ATOM 4170 C CA . LEU B 1 219 ? -1.075 -2.928 -11.25 1 91.06 219 LEU B CA 1
ATOM 4171 C C . LEU B 1 219 ? -1.497 -4.27 -11.836 1 91.06 219 LEU B C 1
ATOM 4173 O O . LEU B 1 219 ? -0.741 -4.887 -12.594 1 91.06 219 LEU B O 1
ATOM 4177 N N . ALA B 1 220 ? -2.719 -4.703 -11.43 1 94.44 220 ALA B N 1
ATOM 4178 C CA . ALA B 1 220 ? -3.262 -5.945 -11.977 1 94.44 220 ALA B CA 1
ATOM 4179 C C . ALA B 1 220 ? -3.297 -5.895 -13.508 1 94.44 220 ALA B C 1
ATOM 4181 O O . ALA B 1 220 ? -2.904 -6.852 -14.172 1 94.44 220 ALA B O 1
ATOM 4182 N N . TYR B 1 221 ? -3.699 -4.797 -14 1 92.88 221 TYR B N 1
ATOM 4183 C CA . TYR B 1 221 ? -3.828 -4.59 -15.438 1 92.88 221 TYR B CA 1
ATOM 4184 C C . TYR B 1 221 ? -2.469 -4.668 -16.125 1 92.88 221 TYR B C 1
ATOM 4186 O O . TYR B 1 221 ? -2.34 -5.273 -17.188 1 92.88 221 TYR B O 1
ATOM 4194 N N . VAL B 1 222 ? -1.494 -4.152 -15.523 1 92.38 222 VAL B N 1
ATOM 4195 C CA . VAL B 1 222 ? -0.192 -4.008 -16.172 1 92.38 222 VAL B CA 1
ATOM 4196 C C . VAL B 1 222 ? 0.542 -5.348 -16.156 1 92.38 222 VAL B C 1
ATOM 4198 O O . VAL B 1 222 ? 1.193 -5.719 -17.141 1 92.38 222 VAL B O 1
ATOM 4201 N N . ILE B 1 223 ? 0.366 -6.117 -15.141 1 94.12 223 ILE B N 1
ATOM 4202 C CA . ILE B 1 223 ? 1.244 -7.266 -14.953 1 94.12 223 ILE B CA 1
ATOM 4203 C C . ILE B 1 223 ? 0.591 -8.516 -15.539 1 94.12 223 ILE B C 1
ATOM 4205 O O . ILE B 1 223 ? 1.266 -9.516 -15.781 1 94.12 223 ILE B O 1
ATOM 4209 N N . SER B 1 224 ? -0.694 -8.453 -15.734 1 95.62 224 SER B N 1
ATOM 4210 C CA . SER B 1 224 ? -1.339 -9.734 -16 1 95.62 224 SER B CA 1
ATOM 4211 C C . SER B 1 224 ? -2.137 -9.688 -17.312 1 95.62 224 SER B C 1
ATOM 4213 O O . SER B 1 224 ? -2.67 -8.641 -17.672 1 95.62 224 SER B O 1
ATOM 4215 N N . LYS B 1 225 ? -2.242 -10.82 -17.906 1 94.31 225 LYS B N 1
ATOM 4216 C CA . LYS B 1 225 ? -3.07 -10.977 -19.094 1 94.31 225 LYS B CA 1
ATOM 4217 C C . LYS B 1 225 ? -4.539 -11.18 -18.719 1 94.31 225 LYS B C 1
ATOM 4219 O O . LYS B 1 225 ? -5.434 -10.758 -19.453 1 94.31 225 LYS B O 1
ATOM 4224 N N . LYS B 1 226 ? -4.727 -11.844 -17.656 1 96.88 226 LYS B N 1
ATOM 4225 C CA . LYS B 1 226 ? -6.07 -12.094 -17.156 1 96.88 226 LYS B CA 1
ATOM 4226 C C . LYS B 1 226 ? -6.223 -11.586 -15.719 1 96.88 226 LYS B C 1
ATOM 4228 O O . LYS B 1 226 ? -5.254 -11.562 -14.961 1 96.88 226 LYS B O 1
ATOM 4233 N N . ILE B 1 227 ? -7.426 -11.188 -15.391 1 97.69 227 ILE B N 1
ATOM 4234 C CA . ILE B 1 227 ? -7.734 -10.758 -14.031 1 97.69 227 ILE B CA 1
ATOM 4235 C C . ILE B 1 227 ? -8.914 -11.562 -13.484 1 97.69 227 ILE B C 1
ATOM 4237 O O . ILE B 1 227 ? -9.914 -11.75 -14.18 1 97.69 227 ILE B O 1
ATOM 4241 N N . ILE B 1 228 ? -8.703 -12.086 -12.344 1 98.19 228 ILE B N 1
ATOM 4242 C CA . ILE B 1 228 ? -9.766 -12.727 -11.578 1 98.19 228 ILE B CA 1
ATOM 4243 C C . ILE B 1 228 ? -10.227 -11.805 -10.453 1 98.19 228 ILE B C 1
ATOM 4245 O O . ILE B 1 228 ? -9.406 -11.336 -9.656 1 98.19 228 ILE B O 1
ATOM 4249 N N . VAL B 1 229 ? -11.492 -11.547 -10.438 1 98.12 229 VAL B N 1
ATOM 4250 C CA . VAL B 1 229 ? -12.086 -10.773 -9.344 1 98.12 229 VAL B CA 1
ATOM 4251 C C . VAL B 1 229 ? -12.734 -11.727 -8.336 1 98.12 229 VAL B C 1
ATOM 4253 O O . VAL B 1 229 ? -13.656 -12.469 -8.68 1 98.12 229 VAL B O 1
ATOM 4256 N N . MET B 1 230 ? -12.234 -11.625 -7.129 1 97.44 230 MET B N 1
ATOM 4257 C CA . MET B 1 230 ? -12.711 -12.531 -6.094 1 97.44 230 MET B CA 1
ATOM 4258 C C . MET B 1 230 ? -13.508 -11.781 -5.031 1 97.44 230 MET B C 1
ATOM 4260 O O . MET B 1 230 ? -13.164 -10.656 -4.676 1 97.44 230 MET B O 1
ATOM 4264 N N . TYR B 1 231 ? -14.523 -12.406 -4.574 1 95.75 231 TYR B N 1
ATOM 4265 C CA . TYR B 1 231 ? -15.367 -11.906 -3.496 1 95.75 231 TYR B CA 1
ATOM 4266 C C . TYR B 1 231 ? -15.867 -13.047 -2.615 1 95.75 231 TYR B C 1
ATOM 4268 O O . TYR B 1 231 ? -16.453 -14.008 -3.111 1 95.75 231 TYR B O 1
ATOM 4276 N N . ALA B 1 232 ? -15.57 -12.953 -1.352 1 93.94 232 ALA B N 1
ATOM 4277 C CA . ALA B 1 232 ? -16.031 -13.906 -0.346 1 93.94 232 ALA B CA 1
ATOM 4278 C C . ALA B 1 232 ? -15.742 -15.344 -0.781 1 93.94 232 ALA B C 1
ATOM 4280 O O . ALA B 1 232 ? -16.625 -16.188 -0.771 1 93.94 232 ALA B O 1
ATOM 4281 N N . GLY B 1 233 ? -14.586 -15.555 -1.276 1 94.12 233 GLY B N 1
ATOM 4282 C CA . GLY B 1 233 ? -14.102 -16.906 -1.534 1 94.12 233 GLY B CA 1
ATOM 4283 C C . GLY B 1 233 ? -14.469 -17.406 -2.916 1 94.12 233 GLY B C 1
ATOM 4284 O O . GLY B 1 233 ? -14.211 -18.578 -3.24 1 94.12 233 GLY B O 1
ATOM 4285 N N . THR B 1 234 ? -15.07 -16.578 -3.727 1 94.88 234 THR B N 1
ATOM 4286 C CA . THR B 1 234 ? -15.523 -17.031 -5.035 1 94.88 234 THR B CA 1
ATOM 4287 C C . THR B 1 234 ? -15.07 -16.078 -6.133 1 94.88 234 THR B C 1
ATOM 4289 O O . THR B 1 234 ? -14.758 -14.914 -5.859 1 94.88 234 THR B O 1
ATOM 4292 N N . ILE B 1 235 ? -14.984 -16.641 -7.316 1 96.94 235 ILE B N 1
ATOM 4293 C CA . ILE B 1 235 ? -14.703 -15.82 -8.492 1 96.94 235 ILE B CA 1
ATOM 4294 C C . ILE B 1 235 ? -15.977 -15.109 -8.938 1 96.94 235 ILE B C 1
ATOM 4296 O O . ILE B 1 235 ? -16.984 -15.758 -9.242 1 96.94 235 ILE B O 1
ATOM 4300 N N . MET B 1 236 ? -15.945 -13.82 -9 1 97.69 236 MET B N 1
ATOM 4301 C CA . MET B 1 236 ? -17.094 -13.039 -9.445 1 97.69 236 MET B CA 1
ATOM 4302 C C . MET B 1 236 ? -17.016 -12.75 -10.938 1 97.69 236 MET B C 1
ATOM 4304 O O . MET B 1 236 ? -18.047 -12.68 -11.625 1 97.69 236 MET B O 1
ATOM 4308 N N . GLU B 1 237 ? -15.828 -12.57 -11.375 1 98 237 GLU B N 1
ATOM 4309 C CA . GLU B 1 237 ? -15.586 -12.242 -12.773 1 98 237 GLU B CA 1
ATOM 4310 C C . GLU B 1 237 ? -14.156 -12.586 -13.188 1 98 237 GLU B C 1
ATOM 4312 O O . GLU B 1 237 ? -13.227 -12.453 -12.391 1 98 237 GLU B O 1
ATOM 4317 N N . LEU B 1 238 ? -14.039 -13.133 -14.328 1 97.75 238 LEU B N 1
ATOM 4318 C CA . LEU B 1 238 ? -12.75 -13.477 -14.922 1 97.75 238 LEU B CA 1
ATOM 4319 C C . LEU B 1 238 ? -12.711 -13.094 -16.391 1 97.75 238 LEU B C 1
ATOM 4321 O O . LEU B 1 238 ? -13.625 -13.43 -17.156 1 97.75 238 LEU B O 1
ATOM 4325 N N . ASN B 1 239 ? -11.734 -12.383 -16.797 1 97.38 239 ASN B N 1
ATOM 4326 C CA . ASN B 1 239 ? -11.586 -11.969 -18.188 1 97.38 239 ASN B CA 1
ATOM 4327 C C . ASN B 1 239 ? -10.156 -11.523 -18.484 1 97.38 239 ASN B C 1
ATOM 4329 O O . ASN B 1 239 ? -9.328 -11.445 -17.594 1 97.38 239 ASN B O 1
ATOM 4333 N N . GLU B 1 240 ? -9.922 -11.359 -19.781 1 96.38 240 GLU B N 1
ATOM 4334 C CA . GLU B 1 240 ? -8.695 -10.664 -20.156 1 96.38 240 GLU B CA 1
ATOM 4335 C C . GLU B 1 240 ? -8.602 -9.305 -19.484 1 96.38 240 GLU B C 1
ATOM 4337 O O . GLU B 1 240 ? -9.602 -8.594 -19.359 1 96.38 240 GLU B O 1
ATOM 4342 N N . SER B 1 241 ? -7.418 -8.93 -19.094 1 94.94 241 SER B N 1
ATOM 4343 C CA . SER B 1 241 ? -7.199 -7.738 -18.281 1 94.94 241 SER B CA 1
ATOM 4344 C C . SER B 1 241 ? -7.762 -6.496 -18.969 1 94.94 241 SER B C 1
ATOM 4346 O O . SER B 1 241 ? -8.5 -5.723 -18.344 1 94.94 241 SER B O 1
ATOM 4348 N N . SER B 1 242 ? -7.48 -6.32 -20.219 1 92.38 242 SER B N 1
ATOM 4349 C CA . SER B 1 242 ? -7.93 -5.141 -20.953 1 92.38 242 SER B CA 1
ATOM 4350 C C . SER B 1 242 ? -9.453 -5.078 -21.016 1 92.38 242 SER B C 1
ATOM 4352 O O . SER B 1 242 ? -10.047 -4.027 -20.75 1 92.38 242 SER B O 1
ATOM 4354 N N . ASP B 1 243 ? -10.016 -6.203 -21.266 1 94.31 243 ASP B N 1
ATOM 4355 C CA . ASP B 1 243 ? -11.469 -6.258 -21.406 1 94.31 243 ASP B CA 1
ATOM 4356 C C . ASP B 1 243 ? -12.156 -6.078 -20.047 1 94.31 243 ASP B C 1
ATOM 4358 O O . ASP B 1 243 ? -13.195 -5.426 -19.969 1 94.31 243 ASP B O 1
ATOM 4362 N N . LEU B 1 244 ? -11.562 -6.656 -19.062 1 95.44 244 LEU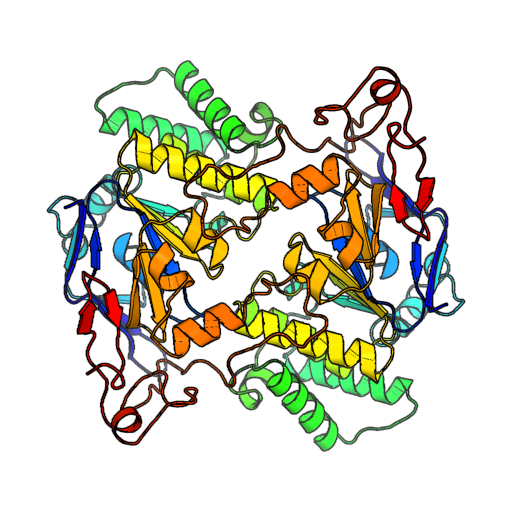 B N 1
ATOM 4363 C CA . LEU B 1 244 ? -12.172 -6.547 -17.734 1 95.44 244 LEU B CA 1
ATOM 4364 C C . LEU B 1 244 ? -12.195 -5.098 -17.266 1 95.44 244 LEU B C 1
ATOM 4366 O O . LEU B 1 244 ? -13.18 -4.641 -16.688 1 95.44 244 LEU B O 1
ATOM 4370 N N . ILE B 1 245 ? -11.125 -4.398 -17.516 1 92.69 245 ILE B N 1
ATOM 4371 C CA . ILE B 1 245 ? -10.984 -3.027 -17.047 1 92.69 245 ILE B CA 1
ATOM 4372 C C . ILE B 1 245 ? -11.883 -2.104 -17.875 1 92.69 245 ILE B C 1
ATOM 4374 O O . ILE B 1 245 ? -12.531 -1.211 -17.328 1 92.69 245 ILE B O 1
ATOM 4378 N N . LYS B 1 246 ? -12 -2.332 -19.141 1 91.31 246 LYS B N 1
ATOM 4379 C CA . LYS B 1 246 ? -12.734 -1.446 -20.047 1 91.31 246 LYS B CA 1
ATOM 4380 C C . LYS B 1 246 ? -14.227 -1.776 -20.047 1 91.31 246 LYS B C 1
ATOM 4382 O O . LYS B 1 246 ? -15.062 -0.881 -20.156 1 91.31 246 LYS B O 1
ATOM 4387 N N . HIS B 1 247 ? -14.445 -3.068 -19.922 1 93.5 247 HIS B N 1
ATOM 4388 C CA . HIS B 1 247 ? -15.828 -3.52 -20.031 1 93.5 247 HIS B CA 1
ATOM 4389 C C . HIS B 1 247 ? -16.172 -4.492 -18.906 1 93.5 247 HIS B C 1
ATOM 4391 O O . HIS B 1 247 ? -16.547 -5.633 -19.156 1 93.5 247 HIS B O 1
ATOM 4397 N N . PRO B 1 248 ? -16.125 -3.982 -17.672 1 95.88 248 PRO B N 1
ATOM 4398 C CA . PRO B 1 248 ? -16.547 -4.852 -16.562 1 95.88 248 PRO B CA 1
ATOM 4399 C C . PRO B 1 248 ? -18.031 -5.191 -16.609 1 95.88 248 PRO B C 1
ATOM 4401 O O . PRO B 1 248 ? -18.844 -4.363 -17.031 1 95.88 248 PRO B O 1
ATOM 4404 N N . ASP B 1 249 ? -18.344 -6.355 -16.156 1 97.06 249 ASP B N 1
ATOM 4405 C CA . ASP B 1 249 ? -19.734 -6.77 -16.234 1 97.06 249 ASP B CA 1
ATOM 4406 C C . ASP B 1 249 ? -20.344 -6.93 -14.836 1 97.06 249 ASP B C 1
ATOM 4408 O O . ASP B 1 249 ? -21.422 -6.414 -14.562 1 97.06 249 ASP B O 1
ATOM 4412 N N . HIS B 1 250 ? -19.656 -7.633 -13.992 1 97.69 250 HIS B N 1
ATOM 4413 C CA . HIS B 1 250 ? -20.219 -7.875 -12.672 1 97.69 250 HIS B CA 1
ATOM 4414 C C . HIS B 1 250 ? -20.328 -6.578 -11.875 1 97.69 250 HIS B C 1
ATOM 4416 O O . HIS B 1 250 ? -19.391 -5.781 -11.836 1 97.69 250 HIS B O 1
ATOM 4422 N N . PRO B 1 251 ? -21.422 -6.367 -11.18 1 97.56 251 PRO B N 1
ATOM 4423 C CA . PRO B 1 251 ? -21.609 -5.141 -10.398 1 97.56 251 PRO B CA 1
ATOM 4424 C C . PRO B 1 251 ? -20.484 -4.902 -9.391 1 97.56 251 PRO B C 1
ATOM 4426 O O . PRO B 1 251 ? -20.078 -3.76 -9.18 1 97.56 251 PRO B O 1
ATOM 4429 N N . TYR B 1 252 ? -20.031 -5.977 -8.844 1 96.88 252 T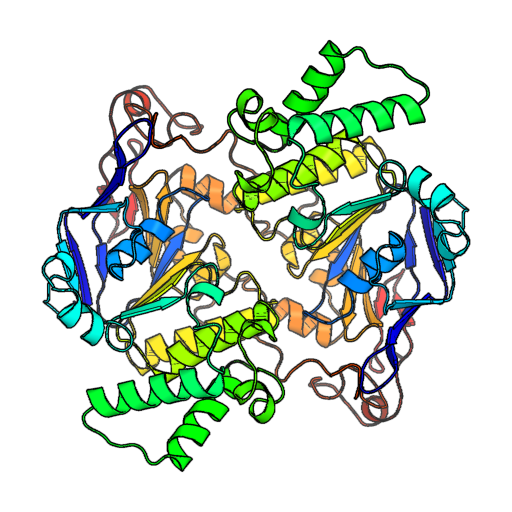YR B N 1
ATOM 4430 C CA . TYR B 1 252 ? -18.922 -5.848 -7.902 1 96.88 252 TYR B CA 1
ATOM 4431 C C . TYR B 1 252 ? -17.688 -5.309 -8.602 1 96.88 252 TYR B C 1
ATOM 4433 O O . TYR B 1 252 ? -17.016 -4.406 -8.086 1 96.88 252 TYR B O 1
ATOM 4441 N N . THR B 1 253 ? -17.328 -5.855 -9.719 1 97.25 253 THR B N 1
ATOM 4442 C CA . THR B 1 253 ? -16.188 -5.41 -10.5 1 97.25 253 THR B CA 1
ATOM 4443 C C . THR B 1 253 ? -16.328 -3.939 -10.875 1 97.25 253 THR B C 1
ATOM 4445 O O . THR B 1 253 ? -15.375 -3.164 -10.727 1 97.25 253 THR B O 1
ATOM 4448 N N . ILE B 1 254 ? -17.469 -3.609 -11.297 1 96 254 ILE B N 1
ATOM 4449 C CA . ILE B 1 254 ? -17.766 -2.227 -11.664 1 96 254 ILE B CA 1
ATOM 4450 C C . ILE B 1 254 ? -17.531 -1.317 -10.453 1 96 254 ILE B C 1
ATOM 4452 O O . ILE B 1 254 ? -16.906 -0.266 -10.578 1 96 254 ILE B O 1
ATOM 4456 N N . GLY B 1 255 ? -18.078 -1.73 -9.352 1 94.19 255 GLY B N 1
ATOM 4457 C CA . GLY B 1 255 ? -17.891 -0.961 -8.125 1 94.19 255 GLY B CA 1
ATOM 4458 C C . GLY B 1 255 ? -16.438 -0.791 -7.754 1 94.19 255 GLY B C 1
ATOM 4459 O O . GLY B 1 255 ? -16.016 0.295 -7.348 1 94.19 255 GLY B O 1
ATOM 4460 N N . LEU B 1 256 ? -15.617 -1.858 -7.863 1 94 256 LEU B N 1
ATOM 4461 C CA . LEU B 1 256 ? -14.188 -1.801 -7.555 1 94 256 LEU B CA 1
ATOM 4462 C C . LEU B 1 256 ? -13.484 -0.779 -8.445 1 94 256 LEU B C 1
ATOM 4464 O O . LEU B 1 256 ? -12.703 0.04 -7.953 1 94 256 LEU B O 1
ATOM 4468 N N . LEU B 1 257 ? -13.797 -0.82 -9.703 1 92.81 257 LEU B N 1
ATOM 4469 C CA . LEU B 1 257 ? -13.148 0.05 -10.68 1 92.81 257 LEU B CA 1
ATOM 4470 C C . LEU B 1 257 ? -13.531 1.508 -10.445 1 92.81 257 LEU B C 1
ATOM 4472 O O . LEU B 1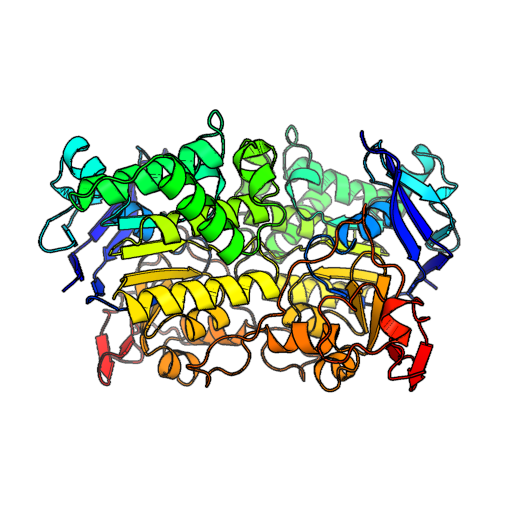 257 ? -12.688 2.402 -10.57 1 92.81 257 LEU B O 1
ATOM 4476 N N . LYS B 1 258 ? -14.719 1.716 -10.062 1 91.19 258 LYS B N 1
ATOM 4477 C CA . LYS B 1 258 ? -15.195 3.074 -9.812 1 91.19 258 LYS B CA 1
ATOM 4478 C C . LYS B 1 258 ? -14.562 3.65 -8.547 1 91.19 258 LYS B C 1
ATOM 4480 O O . LYS B 1 258 ? -14.586 4.863 -8.336 1 91.19 258 LYS B O 1
ATOM 4485 N N . SER B 1 259 ? -14.109 2.785 -7.738 1 89.88 259 SER B N 1
ATOM 4486 C CA . SER B 1 259 ? -13.531 3.219 -6.477 1 89.88 259 SER B CA 1
ATOM 4487 C C . SER B 1 259 ? -12.094 3.693 -6.664 1 89.88 259 SER B C 1
ATOM 4489 O O . SER B 1 259 ? -11.5 4.281 -5.754 1 89.88 259 SER B O 1
ATOM 4491 N N . VAL B 1 260 ? -11.453 3.432 -7.73 1 86.5 260 VAL B N 1
ATOM 4492 C CA . VAL B 1 260 ? -10.078 3.824 -8.031 1 86.5 260 VAL B CA 1
ATOM 4493 C C . VAL B 1 260 ? -10.055 5.258 -8.555 1 86.5 260 VAL B C 1
ATOM 4495 O O . VAL B 1 260 ? -10.82 5.609 -9.453 1 86.5 260 VAL B O 1
ATOM 4498 N N . PRO B 1 261 ? -9.258 6.066 -7.969 1 81.25 261 PRO B N 1
ATOM 4499 C CA . PRO B 1 261 ? -9.148 7.43 -8.492 1 81.25 261 PRO B CA 1
ATOM 4500 C C . PRO B 1 261 ? -8.5 7.48 -9.875 1 81.25 261 PRO B C 1
ATOM 4502 O O . PRO B 1 261 ? -7.367 7.035 -10.047 1 81.25 261 PRO B O 1
ATOM 4505 N N . THR B 1 262 ? -9.172 7.664 -11 1 70.44 262 THR B N 1
ATOM 4506 C CA . THR B 1 262 ? -8.594 7.629 -12.344 1 70.44 262 THR B CA 1
ATOM 4507 C C . THR B 1 262 ? -8.516 9.031 -12.938 1 70.44 262 THR B C 1
ATOM 4509 O O . THR B 1 262 ? -7.648 9.312 -13.766 1 70.44 262 THR B O 1
ATOM 4512 N N . ASP B 1 263 ? -9.531 9.781 -12.719 1 65.38 263 ASP B N 1
ATOM 4513 C CA . ASP B 1 263 ? -9.547 11.055 -13.43 1 65.38 263 ASP B CA 1
ATOM 4514 C C . ASP B 1 263 ? -9.023 12.18 -12.539 1 65.38 263 ASP B C 1
ATOM 4516 O O . ASP B 1 263 ? -9.484 12.359 -11.414 1 65.38 263 ASP B O 1
ATOM 4520 N N . TYR B 1 264 ? -7.77 12.555 -13.062 1 62.38 264 TYR B N 1
ATOM 4521 C CA . TYR B 1 264 ? -7.195 13.672 -12.32 1 62.38 264 TYR B CA 1
ATOM 4522 C C . TYR B 1 264 ? -8.148 14.867 -12.32 1 62.38 264 TYR B C 1
ATOM 4524 O O . TYR B 1 264 ? -7.781 15.953 -11.875 1 62.38 264 TYR B O 1
ATOM 4532 N N . LYS B 1 265 ? -9.297 14.805 -13 1 54.78 265 LYS B N 1
ATOM 4533 C CA . LYS B 1 265 ? -10.172 15.961 -13.133 1 54.78 265 LYS B CA 1
ATOM 4534 C C . LYS B 1 265 ? -11.211 16 -12.008 1 54.78 265 LYS B C 1
ATOM 4536 O O . LYS B 1 265 ? -12.031 16.906 -11.953 1 54.78 265 LYS B O 1
ATOM 4541 N N . THR B 1 266 ? -11.188 15.023 -10.961 1 58.28 266 THR B N 1
ATOM 4542 C CA . THR B 1 266 ? -12.469 15.039 -10.266 1 58.28 266 THR B CA 1
ATOM 4543 C C . THR B 1 266 ? -12.297 15.57 -8.844 1 58.28 266 THR B C 1
ATOM 4545 O O . THR B 1 266 ? -11.508 15.031 -8.062 1 58.28 266 THR B O 1
ATOM 4548 N N . ASN B 1 267 ? -12.492 16.766 -8.648 1 62 267 ASN B N 1
ATOM 4549 C CA . ASN B 1 267 ? -12.719 17.375 -7.336 1 62 267 ASN B CA 1
ATOM 4550 C C . ASN B 1 267 ? -13.906 16.734 -6.625 1 62 267 ASN B C 1
ATOM 4552 O O . ASN B 1 267 ? -14.383 17.25 -5.617 1 62 267 ASN B O 1
ATOM 4556 N N . THR B 1 268 ? -14.336 15.609 -7.133 1 71.25 268 THR B N 1
ATOM 4557 C CA . THR B 1 268 ? -15.547 14.992 -6.621 1 71.25 268 THR B CA 1
ATOM 4558 C C . THR B 1 268 ? -15.219 13.852 -5.66 1 71.25 268 THR B C 1
ATOM 4560 O O . THR B 1 268 ? -14.062 13.43 -5.566 1 71.25 268 THR B O 1
ATOM 4563 N N . ARG B 1 269 ? -16.188 13.516 -4.859 1 82.25 269 ARG B N 1
ATOM 4564 C CA . ARG B 1 269 ? -16.125 12.359 -3.973 1 82.25 269 ARG B CA 1
ATOM 4565 C C . ARG B 1 269 ? -15.789 11.086 -4.75 1 82.25 269 ARG B C 1
ATOM 4567 O O . ARG B 1 269 ? -16.266 10.898 -5.867 1 82.25 269 ARG B O 1
ATOM 4574 N N . LEU B 1 270 ? -14.93 10.273 -4.102 1 85.38 270 LEU B N 1
ATOM 4575 C CA . LEU B 1 270 ? -14.641 8.969 -4.691 1 85.38 270 LEU B CA 1
ATOM 4576 C C . LEU B 1 270 ? -15.805 8.008 -4.488 1 85.38 270 LEU B C 1
ATOM 4578 O O . LEU B 1 270 ? -16.422 7.98 -3.42 1 85.38 270 LEU B O 1
ATOM 4582 N N . PHE B 1 271 ? -16.062 7.301 -5.531 1 85.69 271 PHE B N 1
ATOM 4583 C CA . PHE B 1 271 ? -17.031 6.23 -5.371 1 85.69 271 PHE B CA 1
ATOM 4584 C C . PHE B 1 271 ? -16.5 5.129 -4.473 1 85.69 271 PHE B C 1
ATOM 4586 O O . PHE B 1 271 ? -15.305 4.809 -4.523 1 85.69 271 PHE B O 1
ATOM 4593 N N . TYR B 1 272 ? -17.359 4.648 -3.646 1 84.12 272 TYR B N 1
ATOM 4594 C CA . TYR B 1 272 ? -17.016 3.459 -2.871 1 84.12 272 TYR B CA 1
ATOM 4595 C C . TYR B 1 272 ? -18.219 2.545 -2.713 1 84.12 272 TYR B C 1
ATOM 4597 O O . TYR B 1 272 ? -19.359 3.002 -2.76 1 84.12 272 TYR B O 1
ATOM 4605 N N . ILE B 1 273 ? -17.953 1.29 -2.656 1 85.38 273 ILE B N 1
ATOM 4606 C CA . ILE B 1 273 ? -19 0.302 -2.463 1 85.38 273 ILE B CA 1
ATOM 4607 C C . ILE B 1 273 ? -19.516 0.364 -1.023 1 85.38 273 ILE B C 1
ATOM 4609 O O . ILE B 1 273 ? -18.734 0.208 -0.077 1 85.38 273 ILE B O 1
ATOM 4613 N N . LYS B 1 274 ? -20.781 0.527 -0.848 1 84.31 274 LYS B N 1
ATOM 4614 C CA . LYS B 1 274 ? -21.375 0.647 0.481 1 84.31 274 LYS B CA 1
ATOM 4615 C C . LYS B 1 274 ? -21.391 -0.7 1.198 1 84.31 274 LYS B C 1
ATOM 4617 O O . LYS B 1 274 ? -21.312 -1.751 0.559 1 84.31 274 LYS B O 1
ATOM 4622 N N . GLY B 1 275 ? -21.406 -0.581 2.502 1 81.38 275 GLY B N 1
ATOM 4623 C CA . GLY B 1 275 ? -21.484 -1.797 3.297 1 81.38 275 GLY B CA 1
ATOM 4624 C C . GLY B 1 275 ? -20.141 -2.449 3.52 1 81.38 275 GLY B C 1
ATOM 4625 O O . GLY B 1 275 ? -19.094 -1.867 3.197 1 81.38 275 GLY B O 1
ATOM 4626 N N . SER B 1 276 ? -20.156 -3.572 4.18 1 81.06 276 SER B N 1
ATOM 4627 C CA . SER B 1 276 ? -18.953 -4.352 4.453 1 81.06 276 SER B CA 1
ATOM 4628 C C . SER B 1 276 ? -19.047 -5.746 3.84 1 81.06 276 SER B C 1
ATOM 4630 O O . SER B 1 276 ? -20.141 -6.266 3.629 1 81.06 276 SER B O 1
ATOM 4632 N N . PRO B 1 277 ? -17.859 -6.227 3.445 1 80.62 277 PRO B N 1
ATOM 4633 C CA . PRO B 1 277 ? -17.891 -7.617 2.986 1 80.62 277 PRO B CA 1
ATOM 4634 C C . PRO B 1 277 ? -18.5 -8.57 4.012 1 80.62 277 PRO B C 1
ATOM 4636 O O . PRO B 1 277 ? -18.438 -8.305 5.219 1 80.62 277 PRO B O 1
ATOM 4639 N N . PRO B 1 278 ? -19.078 -9.625 3.541 1 80.69 278 PRO B N 1
ATOM 4640 C CA . PRO B 1 278 ? -19.703 -10.562 4.473 1 80.69 278 PRO B CA 1
ATOM 4641 C C . PRO B 1 278 ? -18.688 -11.383 5.262 1 80.69 278 PRO B C 1
ATOM 4643 O O . PRO B 1 278 ? -17.562 -11.57 4.801 1 80.69 278 PRO B O 1
ATOM 4646 N N . SER B 1 279 ? -19.156 -11.789 6.449 1 80.62 279 SER B N 1
ATOM 4647 C CA . SER B 1 279 ? -18.391 -12.758 7.219 1 80.62 279 SER B CA 1
ATOM 4648 C C . SER B 1 279 ? -18.5 -14.156 6.629 1 80.62 279 SER B C 1
ATOM 4650 O O . SER B 1 279 ? -19.594 -14.562 6.195 1 80.62 279 SER B O 1
ATOM 4652 N N . PHE B 1 280 ? -17.453 -14.898 6.621 1 84.06 280 PHE B N 1
ATOM 4653 C CA . PHE B 1 280 ? -17.484 -16.266 6.117 1 84.06 280 PHE B CA 1
ATOM 4654 C C . PHE B 1 280 ? -18.328 -17.156 7.027 1 84.06 280 PHE B C 1
ATOM 4656 O O . PHE B 1 280 ? -18.719 -18.25 6.641 1 84.06 280 PHE B O 1
ATOM 4663 N N . PHE B 1 281 ? -18.609 -16.688 8.203 1 79.94 281 PHE B N 1
ATOM 4664 C CA . PHE B 1 281 ? -19.438 -17.438 9.141 1 79.94 281 PHE B CA 1
ATOM 4665 C C . PHE B 1 281 ? -20.906 -17.234 8.836 1 79.94 281 PHE B C 1
ATOM 4667 O O . PHE B 1 281 ? -21.75 -18.016 9.273 1 79.94 281 PHE B O 1
ATOM 4674 N N . ASN B 1 282 ? -21.156 -16.156 8.172 1 83.75 282 ASN B N 1
ATOM 4675 C CA . ASN B 1 282 ? -22.547 -15.82 7.863 1 83.75 282 ASN B CA 1
ATOM 4676 C C . ASN B 1 282 ? -22.688 -15.328 6.426 1 83.75 282 ASN B C 1
ATOM 4678 O O . ASN B 1 282 ? -23.109 -14.195 6.191 1 83.75 282 ASN B O 1
ATOM 4682 N N . LEU B 1 283 ? -22.484 -16.25 5.551 1 89.31 283 LEU B N 1
ATOM 4683 C CA . LEU B 1 283 ? -22.594 -15.906 4.137 1 89.31 283 LEU B CA 1
ATOM 4684 C C . LEU B 1 283 ? -24.062 -15.867 3.697 1 89.31 283 LEU B C 1
ATOM 4686 O O . LEU B 1 283 ? -24.875 -16.641 4.184 1 89.31 283 LEU B O 1
ATOM 4690 N N . PRO B 1 284 ? -24.359 -14.969 2.805 1 91.81 284 PRO B N 1
ATOM 4691 C CA . PRO B 1 284 ? -25.734 -14.93 2.271 1 91.81 284 PRO B CA 1
ATOM 4692 C C . PRO B 1 284 ? -26.125 -16.234 1.579 1 91.81 284 PRO B C 1
ATOM 4694 O O . PRO B 1 284 ? -25.266 -16.938 1.048 1 91.81 284 PRO B O 1
ATOM 4697 N N . LYS B 1 285 ? -27.438 -16.484 1.593 1 91.81 285 LYS B N 1
ATOM 4698 C CA . LYS B 1 285 ? -27.969 -17.703 0.97 1 91.81 285 LYS B CA 1
ATOM 4699 C C . LYS B 1 285 ? -27.75 -17.672 -0.541 1 91.81 285 LYS B C 1
ATOM 4701 O O . LYS B 1 285 ? -27.391 -18.703 -1.135 1 91.81 285 LYS B O 1
ATOM 4706 N N . GLY B 1 286 ? -27.969 -16.594 -1.168 1 95.62 286 GLY B N 1
ATOM 4707 C CA . GLY B 1 286 ? -27.828 -16.453 -2.607 1 95.62 286 GLY B CA 1
ATOM 4708 C C . GLY B 1 286 ? -26.469 -15.891 -3.016 1 95.62 286 GLY B C 1
ATOM 4709 O O . GLY B 1 286 ? -25.438 -16.344 -2.514 1 95.62 286 GLY B O 1
ATOM 4710 N N . CYS B 1 287 ? -26.578 -14.992 -3.91 1 96.31 287 CYS B N 1
ATOM 4711 C CA . CYS B 1 287 ? -25.359 -14.312 -4.34 1 96.31 287 CYS B CA 1
ATOM 4712 C C . CYS B 1 287 ? -24.656 -13.664 -3.154 1 96.31 287 CYS B C 1
ATOM 4714 O O . CYS B 1 287 ? -25.266 -12.898 -2.406 1 96.31 287 CYS B O 1
ATOM 4716 N N . ARG B 1 288 ? -23.391 -13.898 -3.055 1 94.94 288 ARG B N 1
ATOM 4717 C CA . ARG B 1 288 ? -22.609 -13.406 -1.917 1 94.94 288 ARG B CA 1
ATOM 4718 C C . ARG B 1 288 ? -22.562 -11.883 -1.901 1 94.94 288 ARG B C 1
ATOM 4720 O O . ARG B 1 288 ? -22.422 -11.273 -0.839 1 94.94 288 ARG B O 1
ATOM 4727 N N . TYR B 1 289 ? -22.703 -11.32 -3.068 1 96.62 289 TYR B N 1
ATOM 4728 C CA . TYR B 1 289 ? -22.578 -9.875 -3.178 1 96.62 289 TYR B CA 1
ATOM 4729 C C . TYR B 1 289 ? -23.953 -9.211 -3.111 1 96.62 289 TYR B C 1
ATOM 4731 O O . TYR B 1 289 ? -24.047 -7.98 -3.062 1 96.62 289 TYR B O 1
ATOM 4739 N N . SER B 1 290 ? -25.062 -9.883 -2.947 1 96.69 290 SER B N 1
ATOM 4740 C CA . SER B 1 290 ? -26.422 -9.391 -3.072 1 96.69 290 SER B CA 1
ATOM 4741 C C . SER B 1 290 ? -26.719 -8.312 -2.029 1 96.69 290 SER B C 1
ATOM 4743 O O . SER B 1 290 ? -27.406 -7.336 -2.316 1 96.69 290 SER B O 1
ATOM 4745 N N . PRO B 1 291 ? -26.156 -8.398 -0.832 1 94 291 PRO B N 1
ATOM 4746 C CA . PRO B 1 291 ? -26.484 -7.391 0.174 1 94 291 PRO B CA 1
ATOM 4747 C C . PRO B 1 291 ? -25.969 -6.004 -0.185 1 94 291 PRO B C 1
ATOM 4749 O O . PRO B 1 291 ? -26.453 -5 0.339 1 94 291 PRO B O 1
ATOM 4752 N N . ARG B 1 292 ? -24.984 -5.965 -1.052 1 94.31 292 ARG B N 1
ATOM 4753 C CA . ARG B 1 292 ? -24.344 -4.699 -1.375 1 94.31 292 ARG B CA 1
ATOM 4754 C C . ARG B 1 292 ? -24.578 -4.316 -2.832 1 94.31 292 ARG B C 1
ATOM 4756 O O . ARG B 1 292 ? -24.078 -3.287 -3.299 1 94.31 292 ARG B O 1
ATOM 4763 N N . CYS B 1 293 ? -25.281 -5.145 -3.529 1 96.38 293 CYS B N 1
ATOM 4764 C CA . CYS B 1 293 ? -25.453 -4.977 -4.969 1 96.38 293 CYS B CA 1
ATOM 4765 C C . CYS B 1 293 ? -26.656 -4.09 -5.273 1 96.38 293 CYS B C 1
ATOM 4767 O O . CYS B 1 293 ? -27.781 -4.406 -4.887 1 96.38 293 CYS B O 1
ATOM 4769 N N . ASP B 1 294 ? -26.422 -3.057 -6.051 1 94.5 294 ASP B N 1
ATOM 4770 C CA . ASP B 1 294 ? -27.5 -2.125 -6.402 1 94.5 294 ASP B CA 1
ATOM 4771 C C . ASP B 1 294 ? -28.406 -2.715 -7.48 1 94.5 294 ASP B C 1
ATOM 4773 O O . ASP B 1 294 ? -29.484 -2.182 -7.754 1 94.5 294 ASP B O 1
ATOM 4777 N N . LYS B 1 295 ? -28.031 -3.826 -8.016 1 96.5 295 LYS B N 1
ATOM 4778 C CA . LYS B 1 295 ? -28.797 -4.453 -9.094 1 96.5 295 LYS B CA 1
ATOM 4779 C C . LYS B 1 295 ? -29.438 -5.754 -8.617 1 96.5 295 LYS B C 1
ATOM 4781 O O . LYS B 1 295 ? -29.984 -6.516 -9.43 1 96.5 295 LYS B O 1
ATOM 4786 N N . ALA B 1 296 ? -29.266 -5.98 -7.348 1 96.81 296 ALA B N 1
ATOM 4787 C CA . ALA B 1 296 ? -29.766 -7.242 -6.812 1 96.81 296 ALA B CA 1
ATOM 4788 C C . ALA B 1 296 ? -31.281 -7.359 -7.008 1 96.81 296 ALA B C 1
ATOM 4790 O O . ALA B 1 296 ? -32 -6.371 -6.879 1 96.81 296 ALA B O 1
ATOM 4791 N N . PHE B 1 297 ? -31.75 -8.516 -7.316 1 96.06 297 PHE B N 1
ATOM 4792 C CA . PHE B 1 297 ? -33.188 -8.812 -7.434 1 96.06 297 PHE B CA 1
ATOM 4793 C C . PHE B 1 297 ? -33.5 -10.172 -6.82 1 96.06 297 PHE B C 1
ATOM 4795 O O . PHE B 1 297 ? -32.625 -10.844 -6.285 1 96.06 297 PHE B O 1
ATOM 4802 N N . GLY B 1 298 ? -34.656 -10.641 -6.629 1 94.44 298 GLY B N 1
ATOM 4803 C CA . GLY B 1 298 ? -35.188 -11.773 -5.879 1 94.44 298 GLY B CA 1
ATOM 4804 C C . GLY B 1 298 ? -34.281 -12.992 -5.965 1 94.44 298 GLY B C 1
ATOM 4805 O O . GLY B 1 298 ? -33.844 -13.516 -4.941 1 94.44 298 GLY B O 1
ATOM 4806 N N . LYS B 1 299 ? -33.969 -13.422 -7.168 1 96.12 299 LYS B N 1
ATOM 4807 C CA . LYS B 1 299 ? -33.156 -14.617 -7.395 1 96.12 299 LYS B CA 1
ATOM 4808 C C . LYS B 1 299 ? -31.781 -14.5 -6.719 1 96.12 299 LYS B C 1
ATOM 4810 O O . LYS B 1 299 ? -31.234 -15.484 -6.223 1 96.12 299 LYS B O 1
ATOM 4815 N N . CYS B 1 300 ? -31.312 -13.32 -6.645 1 96.94 300 CYS B N 1
ATOM 4816 C CA . CYS B 1 300 ? -30 -13.047 -6.09 1 96.94 300 CYS B CA 1
ATOM 4817 C C . CYS B 1 300 ? -29.953 -13.359 -4.602 1 96.94 300 CYS B C 1
ATOM 4819 O O . CYS B 1 300 ? -28.906 -13.711 -4.062 1 96.94 300 CYS B O 1
ATOM 4821 N N . HIS B 1 301 ? -31.109 -13.258 -3.934 1 96.31 301 HIS B N 1
ATOM 4822 C CA . HIS B 1 301 ? -31.141 -13.43 -2.486 1 96.31 301 HIS B CA 1
ATOM 4823 C C . HIS B 1 301 ? -31.359 -14.898 -2.115 1 96.31 301 HIS B C 1
ATOM 4825 O O . HIS B 1 301 ? -31.094 -15.297 -0.979 1 96.31 301 HIS B O 1
ATOM 4831 N N . GLU B 1 302 ? -31.719 -15.68 -3.068 1 96.31 302 GLU B N 1
ATOM 4832 C CA . GLU B 1 302 ? -32.156 -17.031 -2.74 1 96.31 302 GLU B CA 1
ATOM 4833 C C . GLU B 1 302 ? -31.172 -18.078 -3.254 1 96.31 302 GLU B C 1
ATOM 4835 O O . GLU B 1 302 ? -30.953 -19.109 -2.613 1 96.31 302 GLU B O 1
ATOM 4840 N N . PHE B 1 303 ? -30.578 -17.812 -4.406 1 96.44 303 PHE B N 1
ATOM 4841 C CA . PHE B 1 303 ? -29.75 -18.828 -5.055 1 96.44 303 PHE B CA 1
ATOM 4842 C C . PHE B 1 303 ? -28.391 -18.25 -5.426 1 96.44 303 PHE B C 1
ATOM 4844 O O . PHE B 1 303 ? -28.297 -17.094 -5.871 1 96.44 303 PHE B O 1
ATOM 4851 N N . GLU B 1 304 ? -27.406 -19.047 -5.262 1 95.31 304 GLU B N 1
ATOM 4852 C CA . GLU B 1 304 ? -26.062 -18.641 -5.684 1 95.31 304 GLU B CA 1
ATOM 4853 C C . GLU B 1 304 ? -25.891 -18.812 -7.188 1 95.31 304 GLU B C 1
ATOM 4855 O O . GLU B 1 304 ? -26.094 -19.906 -7.723 1 95.31 304 GLU B O 1
ATOM 4860 N N . PRO B 1 305 ? -25.562 -17.781 -7.879 1 96.75 305 PRO B N 1
ATOM 4861 C CA . PRO B 1 305 ? -25.344 -17.938 -9.32 1 96.75 305 PRO B CA 1
ATOM 4862 C C . PRO B 1 305 ? -24.109 -18.797 -9.633 1 96.75 305 PRO B C 1
ATOM 4864 O O . PRO B 1 305 ? -23.156 -18.812 -8.852 1 96.75 305 PRO B O 1
ATOM 4867 N N . SER B 1 306 ? -24.109 -19.5 -10.766 1 95 306 SER B N 1
ATOM 4868 C CA . SER B 1 306 ? -22.938 -20.219 -11.258 1 95 306 SER B CA 1
ATOM 4869 C C . SER B 1 306 ? -22 -19.297 -12.031 1 95 306 SER B C 1
ATOM 4871 O O . SER B 1 306 ? -22.406 -18.219 -12.492 1 95 306 SER B O 1
ATOM 4873 N N . LEU B 1 307 ? -20.766 -19.656 -12.055 1 95.62 307 LEU B N 1
ATOM 4874 C CA . LEU B 1 307 ? -19.812 -18.969 -12.922 1 95.62 307 LEU B CA 1
ATOM 4875 C C . LEU B 1 307 ? -20.031 -19.359 -14.383 1 95.62 307 LEU B C 1
ATOM 4877 O O . LEU B 1 307 ? -19.797 -20.516 -14.758 1 95.62 307 LEU B O 1
ATOM 4881 N N . ILE B 1 308 ? -20.484 -18.453 -15.156 1 95.44 308 ILE B N 1
ATOM 4882 C CA . ILE B 1 308 ? -20.812 -18.812 -16.531 1 95.44 308 ILE B CA 1
ATOM 4883 C C . ILE B 1 308 ? -19.891 -18.078 -17.5 1 95.44 308 ILE B C 1
ATOM 4885 O O . ILE B 1 308 ? -19.359 -17.016 -17.172 1 95.44 308 ILE B O 1
ATOM 4889 N N . ASP B 1 309 ? -19.688 -18.672 -18.641 1 95.12 309 ASP B N 1
ATOM 4890 C CA . ASP B 1 309 ? -18.938 -18.031 -19.703 1 95.12 309 ASP B CA 1
ATOM 4891 C C . ASP B 1 309 ? -19.844 -17.141 -20.562 1 95.12 309 ASP B C 1
ATOM 4893 O O . ASP B 1 309 ? -20.703 -17.625 -21.281 1 95.12 309 ASP B O 1
ATOM 4897 N N . VAL B 1 310 ? -19.609 -15.867 -20.484 1 93.88 310 VAL B N 1
ATOM 4898 C CA . VAL B 1 310 ? -20.469 -14.922 -21.203 1 93.88 310 VAL B CA 1
ATOM 4899 C C . VAL B 1 310 ? -19.938 -14.734 -22.625 1 93.88 310 VAL B C 1
ATOM 4901 O O . VAL B 1 310 ? -20.719 -14.547 -23.562 1 93.88 310 VAL B O 1
ATOM 4904 N N . SER B 1 311 ? -18.625 -14.703 -22.781 1 89.44 311 SER B N 1
ATOM 4905 C CA . SER B 1 311 ? -18.031 -14.562 -24.109 1 89.44 311 SER B CA 1
ATOM 4906 C C . SER B 1 311 ? -16.547 -14.867 -24.094 1 89.44 311 SER B C 1
ATOM 4908 O O . SER B 1 311 ? -15.773 -14.156 -23.453 1 89.44 311 SER B O 1
ATOM 4910 N N . ASN B 1 312 ? -16.141 -15.867 -24.922 1 89.75 312 ASN B N 1
ATOM 4911 C CA . ASN B 1 312 ? -14.742 -16.125 -25.219 1 89.75 312 ASN B CA 1
ATOM 4912 C C . ASN B 1 312 ? -13.883 -16.109 -23.969 1 89.75 312 ASN B C 1
ATOM 4914 O O . ASN B 1 312 ? -12.898 -15.383 -23.875 1 89.75 312 ASN B O 1
ATOM 4918 N N . GLY B 1 313 ? -14.289 -16.844 -22.953 1 90.25 313 GLY B N 1
ATOM 4919 C CA . GLY B 1 313 ? -13.469 -16.984 -21.766 1 90.25 313 GLY B CA 1
ATOM 4920 C C . GLY B 1 313 ? -13.797 -15.969 -20.688 1 90.25 313 GLY B C 1
ATOM 4921 O O . GLY B 1 313 ? -13.266 -16.031 -19.578 1 90.25 313 GLY B O 1
ATOM 4922 N N . HIS B 1 314 ? -14.617 -14.984 -21.031 1 95.56 314 HIS B N 1
ATOM 4923 C CA . HIS B 1 314 ? -15.148 -14.055 -20.031 1 95.56 314 HIS B CA 1
ATOM 4924 C C . HIS B 1 314 ? -16.203 -14.719 -19.156 1 95.56 314 HIS B C 1
ATOM 4926 O O . HIS B 1 314 ? -17.281 -15.07 -19.641 1 95.56 314 HIS B O 1
ATOM 4932 N N . LYS B 1 315 ? -15.852 -14.883 -17.953 1 97.25 315 LYS B N 1
ATOM 4933 C CA . LYS B 1 315 ? -16.766 -15.57 -17.031 1 97.25 315 LYS B CA 1
ATOM 4934 C C . LYS B 1 315 ? -17.312 -14.617 -15.977 1 97.25 315 LYS B C 1
ATOM 4936 O O . LYS B 1 315 ? -16.594 -13.742 -15.484 1 97.25 315 LYS B O 1
ATOM 4941 N N . VAL B 1 316 ? -18.562 -14.773 -15.672 1 97.81 316 VAL B N 1
ATOM 4942 C CA . VAL B 1 316 ? -19.234 -13.914 -14.695 1 97.81 316 VAL B CA 1
ATOM 4943 C C . VAL B 1 316 ? -20.156 -14.742 -13.812 1 97.81 316 VAL B C 1
ATOM 4945 O O . VAL B 1 316 ? -20.844 -15.648 -14.297 1 97.81 316 VAL B O 1
ATOM 4948 N N . ARG B 1 317 ? -20.078 -14.516 -12.555 1 97.31 317 ARG B N 1
ATOM 4949 C CA . ARG B 1 317 ? -20.969 -15.133 -11.578 1 97.31 317 ARG B CA 1
ATOM 4950 C C . ARG B 1 317 ? -22.109 -14.18 -11.195 1 97.31 317 ARG B C 1
ATOM 4952 O O . ARG B 1 317 ? -22.078 -13.578 -10.117 1 97.31 317 ARG B O 1
ATOM 4959 N N . CYS B 1 318 ? -23.094 -14.141 -12.047 1 98 318 CYS B N 1
ATOM 4960 C CA . CYS B 1 318 ? -24.156 -13.164 -11.859 1 98 318 CYS B CA 1
ATOM 4961 C C . CYS B 1 318 ? -25.438 -13.594 -12.586 1 98 318 CYS B C 1
ATOM 4963 O O . CYS B 1 318 ? -25.375 -13.984 -13.75 1 98 318 CYS B O 1
ATOM 4965 N N . TRP B 1 319 ? -26.5 -13.445 -11.922 1 97.25 319 TRP B N 1
ATOM 4966 C CA . TRP B 1 319 ? -27.781 -13.852 -12.484 1 97.25 319 TRP B CA 1
ATOM 4967 C C . TRP B 1 319 ? -28.188 -12.938 -13.633 1 97.25 319 TRP B C 1
ATOM 4969 O O . TRP B 1 319 ? -29 -13.312 -14.477 1 97.25 319 TRP B O 1
ATOM 4979 N N . LEU B 1 320 ? -27.609 -11.695 -13.703 1 96.5 320 LEU B N 1
ATOM 4980 C CA . LEU B 1 320 ? -27.922 -10.758 -14.773 1 96.5 320 LEU B CA 1
ATOM 4981 C C . LEU B 1 320 ? -27.484 -11.312 -16.125 1 96.5 320 LEU B C 1
ATOM 4983 O O . LEU B 1 320 ? -27.922 -10.844 -17.172 1 96.5 320 LEU B O 1
ATOM 4987 N N . PHE B 1 321 ? -26.672 -12.266 -16.094 1 94.06 321 PHE B N 1
ATOM 4988 C CA . PHE B 1 321 ? -26.062 -12.734 -17.344 1 94.06 321 PHE B CA 1
ATOM 4989 C C . PHE B 1 321 ? -26.469 -14.172 -17.625 1 94.06 321 PHE B C 1
ATOM 4991 O O . PHE B 1 321 ? -25.938 -14.797 -18.547 1 94.06 321 PHE B O 1
ATOM 4998 N N . GLU B 1 322 ? -27.156 -14.789 -16.734 1 85.88 322 GLU B N 1
ATOM 4999 C CA . GLU B 1 322 ? -27.703 -16.109 -17.016 1 85.88 322 GLU B CA 1
ATOM 5000 C C . GLU B 1 322 ? -28.953 -16.031 -17.891 1 85.88 322 GLU B C 1
ATOM 5002 O O . GLU B 1 322 ? -29.75 -15.109 -17.75 1 85.88 322 GLU B O 1
#

pLDDT: mean 92.82, std 6.24, range [53.66, 98.5]

Secondary structure (DSSP, 8-state):
--EEEEEEEEEEEETTEEEEEEEEEEEEE-TT-EEEEE--TTSSHHHHHHHHHT---TTEEEEEEEEETTEEGGGS-HHHHHHHBTTTEEEE-SSGGGGS-TTS-HHHHHHHHHHHHHHHTT----HHHHHHHHHHHHHHTT-S-HHHHTTS-GGGS-HHHHHHHHHHHHHHH--SEEEEESTTTTS-HHHHHHHHHHHHHHHHHH--EEEEE-S-HHHHHHH-SEEEEEETTEEEEEEEHHHHHHS--SHHHHHHHHTS---TT--SPPP---S-PPPTTS--SS-TTGGG-TT--HHHHHSPPP-EEEETTEEE--GGG-/--EEEEEEEEEEEETTEEEEEEEEEEEEE-TT-EEEEE--TTSSHHHHHHHHHT---TTEEEEEEEEETTEEGGGS-HHHHHHHBTTTEEEE-SSGGGGS-TTS-HHHHHHHHHHHHHHHTT----HHHHHHHHHHHHHHTT-S-HHHHTTS-GGGS-HHHHHHHHHHHHHHH--SEEEEESTTTTS-HHHHHHHHHHHHHHHHHH--EEEEE-S-HHHHHHH-SEEEEEETTEEEEEEEHHHHHHS--SHHHHHHHHTS---TT--SPPP---S-PPPTTS--SS-TTGGG-TT--HHHHHSPPP-EEEETTEEE--GGG-

Solvent-accessible surface area (backbone atoms only — not comparable to full-atom values): 33782 Å² total; per-residue (Å²): 110,34,38,40,31,43,50,25,29,33,30,34,63,48,99,92,39,76,35,60,44,30,65,60,38,69,47,78,36,43,69,38,35,28,37,13,39,34,44,54,82,81,16,37,66,67,58,51,51,22,55,75,70,69,62,57,58,88,52,47,44,78,48,66,40,40,26,46,71,89,36,51,58,79,76,48,51,70,73,57,44,57,71,36,48,48,45,46,36,32,72,43,46,65,54,42,70,78,74,51,62,68,90,41,32,45,35,57,55,40,38,47,40,42,49,50,40,28,49,76,68,72,44,83,73,55,71,70,54,40,52,49,53,42,42,50,33,33,48,74,58,57,44,76,60,38,82,56,48,33,71,32,36,53,84,78,44,53,70,42,53,40,32,38,51,53,51,24,42,47,64,59,27,55,22,46,28,36,34,31,31,38,68,47,74,69,42,33,48,41,57,35,18,47,50,51,41,51,52,48,47,42,21,69,74,69,33,18,18,34,40,39,33,37,56,50,65,56,59,35,44,58,68,16,59,27,35,36,33,32,51,73,24,36,68,38,32,33,26,48,20,61,52,40,72,74,59,50,75,43,68,66,54,43,40,56,59,51,14,49,77,74,62,86,78,46,91,57,78,55,40,47,59,65,77,68,83,71,50,69,86,61,61,56,71,9,28,76,58,33,91,60,40,93,78,54,52,75,63,31,59,62,41,59,53,61,75,38,73,76,53,97,72,25,29,37,39,41,67,90,75,105,110,35,37,39,32,42,50,25,29,33,30,35,61,50,98,93,39,78,33,62,44,30,65,61,38,69,48,77,36,41,70,38,35,29,37,14,39,33,43,54,82,81,17,37,66,68,57,51,53,22,56,75,70,68,63,56,58,88,52,48,43,78,49,66,41,40,27,47,72,89,36,52,58,78,77,49,50,71,73,58,45,58,72,36,49,46,47,47,36,31,72,42,46,66,55,41,70,79,73,52,61,69,91,42,31,45,35,57,53,40,40,48,41,42,50,49,42,27,50,75,69,72,46,82,71,55,71,70,54,39,51,49,54,42,42,51,34,34,48,73,59,57,44,77,62,37,82,57,49,33,70,32,37,53,84,76,44,54,70,41,52,38,32,37,50,54,52,23,42,47,64,59,28,56,23,47,30,36,35,32,33,39,68,47,74,69,41,34,47,42,56,33,17,46,51,54,40,50,52,48,47,44,22,70,75,70,33,18,19,34,41,40,33,38,58,49,66,55,58,36,44,59,68,15,59,27,35,37,33,30,51,74,24,36,67,36,32,32,25,47,21,59,50,40,73,77,59,51,76,44,69,66,55,43,40,57,59,52,14,49,77,75,60,83,80,47,93,59,78,56,40,46,59,65,77,68,84,70,49,69,87,60,60,55,70,10,28,75,59,33,91,61,40,93,78,54,52,74,63,32,60,63,40,58,52,61,75,37,74,77,54,96,72,26,28,37,38,41,68,91,76,105

Foldseek 3Di:
DFKWFFQKWKWFQDPVGIFIQAGGDTDDDDQLAEEEEAEDPSLCLQVVVCVLLVNDDPRMDIDGFIAGPNDTQVPDDPVRSVLCELAAEDEQDPQLVVVDDQVDALLVVLLVSLQSLQVNVVHGDDPVRSSVLQLVLLVLLPDPPSVVRRGHGLVPDDSQSSLSSSLSSCVSSLHLEYEYANSCVPDDPVSSVSSLVVLQCSSVVVRRYYYHYDNDLVSSLSNGQKYFYGASNDTAKIDGSVCCLVPPDGQSSVQSNQQDDDDPPDPDDGGHQDDDQDDSVDAAQADRCQVRGPPHDDRRRHHFFDFDDQDDGITGRDPVRD/DFKWFFQKWKWFQDPVGIFIQAGGDTDDDDQLAEEEEAEDPSLCLQVVVCVLLVNDDPRMDIDGFIAGPNDTLVPDDPVRSVLCELAAEDEQDPQLVVVDDQVDALLVVLLVSLQSLQVNVVHGDDPVRSSVLQLVLLVLLPDPPSVVRRGHGLVPDDSQSSLSSSLSSCVSSLHLEYEYANSCVPDDPVSSVSSLVVLQCSSVVVRRYYYHYDNDLVSSLSNGQKYFYGASNDTAKIDGSVCCLVPPDGQSSVQSNQQDDDDPPDPDDGGHQDDDQDDSVDAAQEDRCQVRGPPHDDRRRHHFFDFDDQDDGITGRDPVRD

Nearest PDB structures (foldseek):
  8j5t-assembly1_D  TM=9.531E-01  e=1.548E-29  Mycobacterium tuberculosis H37Rv
  4fwi-assembly1_B  TM=8.876E-01  e=1.784E-31  Caldanaerobacter subterraneus subsp. tengcongensis MB4
  8wda-assembly1_D  TM=9.055E-01  e=3.563E-24  Mycobacterium tuberculosis H37Rv
  7z16-assembly1_J  TM=9.307E-01  e=7.375E-22  Escherichia coli
  2r6g-assembly1_A  TM=9.128E-01  e=1.644E-18  Escherichia coli K-12

Radius of gyration: 25.28 Å; Cα contacts (8 Å, |Δi|>4): 1323; chains: 2; bounding box: 68×68×55 Å